Protein 6Y3Y (pdb70)

Radius of gyration: 26.99 Å; Cα contacts (8 Å, |Δi|>4): 1661; chains: 2; bounding box: 90×40×70 Å

InterPro domains:
  IPR003860 Haemagglutinin-esterase glycoprotein, haemagglutinin domain [PF02710] (122-233)
  IPR007142 Haemagglutinin-esterase glycoprotein, core [PF03996] (5-344)
  IPR008980 Viral capsid/haemagglutinin protein [SSF49818] (134-249)
  IPR042545 Hemagglutinin-esterase [MF_04207] (3-383)

Nearest PDB structures (foldseek):
  6y3y-assembly1_B  TM=1.003E+00  e=7.750E-77  Human coronavirus HKU1
  5n11-assembly1_B  TM=9.663E-01  e=2.775E-50  Human coronavirus OC43
  5jif-assembly1_A  TM=9.644E-01  e=1.051E-48  Murine coronavirus strain DVIM
  3cl5-assembly1_A-2  TM=9.510E-01  e=2.125E-48  Bovine coronavirus
  3cl4-assembly1_A-2  TM=9.547E-01  e=2.533E-48  unclassified

Sequence (664 aa):
NEPLNVVSHLNHDWFLFGDSRSDCNHINNLKIKNFDYLDIHPSLCNNGKISSSAGDSIFKSFHFTRFYNYTGEGDQIIFYEGVNFNPYHRFKCFPNGSNDVWLLNKVRFYRALYSNMAFFRYLTFVDIPYNVSLSKFNSCKSDILSLNNPIFINYSKEVYFTLLGCSLYLVPLCLFKSNFSQYYYNIDTGSVYGFSNVVYPDLDCIYISLKPGSYKVSTTAPFLSLPTKALCFDKSKQFVPVQVVDSRWNNERASDISLSVACQLPYCYFRNSSANYVGKYDINHGDSGFISILSGLLYNVSCISYYGVFLYDNFTSIWPYYSFGRCPTSSINEPLNVVSHLNHDWFLFGDSRSDCNHINNLKIKNFDYLDIHPSLCNNGKISSSAGDSIFKSFHFTRFYNYTGEGDQIIFYEGVNFNPYHRFKCFPNGSNDVWLLNKVRFYRALYSNMAFFRYLTFVDIPYNVSLSKFNSCKSDILSLNNPIFINYSKEVYFTLLGCSLYLVPLCLFKSNFSQYYYNIDTGSVYGFSNVVYPDLDCIYISLKPGSYKVSTTAPFLSLPTKALCFDKSKQFVPVQVVDSRWNNERASDISLSVACQLPYCYFRNSSANYVGKYDINHGDSGFISILSGLLYNVSCISYYGVFLYDNFTSIWPYYSFGRCPTSSI

Foldseek 3Di:
DAFALADAAADPFEAEEEELLADPCVLVVDDPNDNQFHLEDPVCHPNVRYHYYHQDAPVQQQWFPPHDKDKHFGQEYEYAGDANDFVLVFFFFDVVAGCVLVLVQLLQVLLVVLVQCQFFGIKTKDWWDFDPDVQADRRGDDPVTDTPFWGKDFPPDKGKTFFDDFFKKKHKAKDAADPKKKWWAFPPPGDIDIDHHHDHHTIHIHIDIDGGGMTIMDIPDRIGTGGTMMMGTHDTDPGHAYEYEQHHFFPVGGGDCSVVSSADPDRYAYRYFPDTADGDVDRGGHGPSSSSHNHNHVDHAAKDANVGTHRDADEYDDARDSMDGRHHYHDD/DAFALADAAADPFEAEEEELLADPCVLVVDDPNDNQFHLEDPVCHPNVRYHYYHQDAPVQQQWFPPHDKDKHFGQEYEYAGDANDFVLVFFFFDVVAGCVLVLVQLLQVLLVVLVQCQFFGIKTKDWWDFDPDVQADRRGDDPVTDTPFWGKDFPPDKGKTFFDDFFKKKHKAKDAADPKKKWWAFPPPGDIDIDHHHDHHTIHIHIDIDGGGMTIMDIPDRIGTGGTMMMGTHDTDPGHAYEYEQHHFFPVGGGDCSVVSSADPDRYAYRYFPDTADGDVDRGGHGPSSSSHNHNHVDHAAKDANVGTHRDADEYDDARDSMDGRHHYHDD

B-factor: mean 80.14, std 19.17, range [45.22, 152.73]

Organism: Human coronavirus HKU1 (isolate N1) (NCBI:txid443239)

Structure (mmCIF, N/CA/C/O backbone):
data_6Y3Y
#
_entry.id   6Y3Y
#
_cell.length_a   1.00
_cell.length_b   1.00
_cell.length_c   1.00
_cell.angle_alpha   90.00
_cell.angle_beta   90.00
_cell.angle_gamma   90.00
#
_symmetry.space_group_name_H-M   'P 1'
#
loop_
_entity.id
_entity.type
_entity.pdbx_description
1 polymer Hemagglutinin-esterase
2 branched alpha-D-mannopyranose-(1-3)-beta-D-mannopyranose-(1-4)-2-acetamido-2-deoxy-beta-D-glucopyranose-(1-4)-2-acetamido-2-deoxy-beta-D-glucopyranose
3 branched alpha-D-mannopyranose-(1-3)-[alpha-D-mannopyranose-(1-6)]beta-D-mannopyranose-(1-4)-2-acetamido-2-deoxy-beta-D-glucopyranose-(1-4)-2-acetamido-2-deoxy-beta-D-glucopyranose
4 branched beta-D-mannopyranose-(1-4)-2-acetamido-2-deoxy-beta-D-glucopyranose-(1-4)-2-acetamido-2-deoxy-beta-D-glucopyranose
5 branched 2-acetamido-2-deoxy-beta-D-glucopyranose-(1-4)-2-acetamido-2-deoxy-beta-D-glucopyranose
6 non-polymer 2-acetamido-2-deoxy-beta-D-glucopyranose
#
loop_
_atom_site.group_PDB
_atom_site.id
_atom_site.type_symbol
_atom_site.label_atom_id
_atom_site.label_alt_id
_atom_site.label_comp_id
_atom_site.label_asym_id
_atom_site.label_entity_id
_atom_site.label_seq_id
_atom_site.pdbx_PDB_ins_code
_atom_site.Cartn_x
_atom_site.Cartn_y
_atom_site.Cartn_z
_atom_site.occupancy
_atom_site.B_iso_or_equiv
_atom_site.auth_seq_id
_atom_site.auth_comp_id
_atom_site.auth_asym_id
_atom_site.auth_atom_id
_atom_site.pdbx_PDB_model_num
ATOM 1 N N . ASN A 1 4 ? 118.18900 134.13700 100.57800 1.000 93.34284 15 ASN A N 1
ATOM 2 C CA . ASN A 1 4 ? 118.00800 133.70300 101.95800 1.000 93.34284 15 ASN A CA 1
ATOM 3 C C . ASN A 1 4 ? 117.99200 134.93200 102.86700 1.000 93.34284 15 ASN A C 1
ATOM 4 O O . ASN A 1 4 ? 118.49100 135.99200 102.49400 1.000 93.34284 15 ASN A O 1
ATOM 9 N N . GLU A 1 5 ? 117.41400 134.78700 104.06300 1.000 92.15959 16 GLU A N 1
ATOM 10 C CA . GLU A 1 5 ? 117.23000 135.91800 104.95900 1.000 92.15959 16 GLU A CA 1
ATOM 11 C C . GLU A 1 5 ? 117.10200 135.38400 106.37300 1.000 92.15959 16 GLU A C 1
ATOM 12 O O . GLU A 1 5 ? 116.45500 134.34500 106.56500 1.000 92.15959 16 GLU A O 1
ATOM 18 N N . PRO A 1 6 ? 117.70700 136.02800 107.37100 1.000 86.82981 17 PRO A N 1
ATOM 19 C CA . PRO A 1 6 ? 117.47800 135.60400 108.75600 1.000 86.82981 17 PRO A CA 1
ATOM 20 C C . PRO A 1 6 ? 116.06100 135.92000 109.20200 1.000 86.82981 17 PRO A C 1
ATOM 21 O O . PRO A 1 6 ? 115.51800 136.98800 108.91200 1.000 86.82981 17 PRO A O 1
ATOM 25 N N . LEU A 1 7 ? 115.46600 134.97300 109.91800 1.000 83.66285 18 LEU A N 1
ATOM 26 C CA . LEU A 1 7 ? 114.06400 135.02900 110.30000 1.000 83.66285 18 LEU A CA 1
ATOM 27 C C . LEU A 1 7 ? 113.93600 135.19600 111.80700 1.000 83.66285 18 LEU A C 1
ATOM 28 O O . LEU A 1 7 ? 114.71400 134.62100 112.57200 1.000 83.66285 18 LEU A O 1
ATOM 33 N N . ASN A 1 8 ? 112.94300 135.97300 112.23100 1.000 80.02437 19 ASN A N 1
ATOM 34 C CA . ASN A 1 8 ? 112.69400 136.19800 113.65400 1.000 80.02437 19 ASN A CA 1
ATOM 35 C C . ASN A 1 8 ? 111.71600 135.14900 114.18500 1.000 80.02437 19 ASN A C 1
ATOM 36 O O . ASN A 1 8 ? 110.59700 135.44300 114.59500 1.000 80.02437 19 ASN A O 1
ATOM 41 N N . VAL A 1 9 ? 112.16000 133.89400 114.16200 1.000 74.85410 20 VAL A N 1
ATOM 42 C CA . VAL A 1 9 ? 111.34500 132.77000 114.59400 1.000 74.85410 20 VAL A CA 1
ATOM 43 C C . VAL A 1 9 ? 112.11400 131.97100 115.63600 1.000 74.85410 20 VAL A C 1
ATOM 44 O O . VAL A 1 9 ? 113.27500 132.24600 115.93700 1.000 74.85410 20 VAL A O 1
ATOM 48 N N . VAL A 1 10 ? 111.43700 130.97400 116.19100 1.000 68.25250 21 VAL A N 1
ATOM 49 C CA . VAL A 1 10 ? 112.06800 129.91200 116.95900 1.000 68.25250 21 VAL A CA 1
ATOM 50 C C . VAL A 1 10 ? 111.78000 128.60000 116.25000 1.000 68.25250 21 VAL A C 1
ATOM 51 O O . VAL A 1 10 ? 110.67700 128.39000 115.73900 1.000 68.25250 21 VAL A O 1
ATOM 55 N N . SER A 1 11 ? 112.78100 127.73500 116.17500 1.000 72.39628 22 SER A N 1
ATOM 56 C CA . SER A 1 11 ? 112.65400 126.55700 115.33300 1.000 72.39628 22 SER A CA 1
ATOM 57 C C . SER A 1 11 ? 113.47000 125.42500 115.93900 1.000 72.39628 22 SER A C 1
ATOM 58 O O . SER A 1 11 ? 113.82400 125.45900 117.12200 1.000 72.39628 22 SER A O 1
ATOM 61 N N . HIS A 1 12 ? 113.75700 124.41600 115.12400 1.000 76.62037 23 HIS A N 1
ATOM 62 C CA . HIS A 1 12 ? 114.48600 123.24100 115.56400 1.000 76.62037 23 HIS A CA 1
ATOM 63 C C . HIS A 1 12 ? 115.19600 122.63000 114.36900 1.000 76.62037 23 HIS A C 1
ATOM 64 O O . HIS A 1 12 ? 114.83200 122.87400 113.21700 1.000 76.62037 23 HIS A O 1
ATOM 71 N N . LEU A 1 13 ? 116.22200 121.83300 114.65500 1.000 76.07963 24 LEU A N 1
ATOM 72 C CA . LEU A 1 13 ? 117.03800 121.25100 113.60100 1.000 76.07963 24 LEU A CA 1
ATOM 73 C C . LEU A 1 13 ? 116.61200 119.84500 113.21100 1.000 76.07963 24 LEU A C 1
ATOM 74 O O . LEU A 1 13 ? 116.97300 119.38900 112.12200 1.000 76.07963 24 LEU A O 1
ATOM 79 N N . ASN A 1 14 ? 115.86700 119.15300 114.06200 1.000 79.40738 25 ASN A N 1
ATOM 80 C CA . ASN A 1 14 ? 115.46200 117.78100 113.79300 1.000 79.40738 25 ASN A CA 1
ATOM 81 C C . ASN A 1 14 ? 114.11400 117.53900 114.46400 1.000 79.40738 25 ASN A C 1
ATOM 82 O O . ASN A 1 14 ? 113.40700 118.48500 114.82400 1.000 79.40738 25 ASN A O 1
ATOM 87 N N . HIS A 1 15 ? 113.75500 116.27100 114.62900 1.000 87.90039 26 HIS A N 1
ATOM 88 C CA . HIS A 1 15 ? 112.48700 115.88000 115.22800 1.000 87.90039 26 HIS A CA 1
ATOM 89 C C . HIS A 1 15 ? 112.51700 115.88000 116.74600 1.000 87.90039 26 HIS A C 1
ATOM 90 O O . HIS A 1 15 ? 111.55700 115.41300 117.36600 1.000 87.90039 26 HIS A O 1
ATOM 97 N N . ASP A 1 16 ? 113.59000 116.36900 117.35900 1.000 75.74160 27 ASP A N 1
ATOM 98 C CA . ASP A 1 16 ? 113.77700 116.30400 118.80200 1.000 75.74160 27 ASP A CA 1
ATOM 99 C C . ASP A 1 16 ? 113.82900 117.73400 119.32200 1.000 75.74160 27 ASP A C 1
ATOM 100 O O . ASP A 1 16 ? 114.89700 118.34300 119.38000 1.000 75.74160 27 ASP A O 1
ATOM 105 N N . TRP A 1 17 ? 112.67300 118.26800 119.69800 1.000 68.89306 28 TRP A N 1
ATOM 106 C CA . TRP A 1 17 ? 112.58800 119.58400 120.30200 1.000 68.89306 28 TRP A CA 1
ATOM 107 C C . TRP A 1 17 ? 111.55700 119.52800 121.41300 1.000 68.89306 28 TRP A C 1
ATOM 108 O O . TRP A 1 17 ? 110.88100 118.51500 121.60300 1.000 68.89306 28 TRP A O 1
ATOM 119 N N . PHE A 1 18 ? 111.44700 120.61800 122.16700 1.000 63.93103 29 PHE A N 1
ATOM 120 C CA . PHE A 1 18 ? 110.42000 120.70000 123.19100 1.000 63.93103 29 PHE A CA 1
ATOM 121 C C . PHE A 1 18 ? 110.11700 122.16500 123.44800 1.000 63.93103 29 PHE A C 1
ATOM 122 O O . PHE A 1 18 ? 110.99300 123.02100 123.32400 1.000 63.93103 29 PHE A O 1
ATOM 130 N N . LEU A 1 19 ? 108.86900 122.44100 123.80700 1.000 60.19580 30 LEU A N 1
ATOM 131 C CA . LEU A 1 19 ? 108.41000 123.78500 124.12200 1.000 60.19580 30 LEU A CA 1
ATOM 132 C C . LEU A 1 19 ? 107.82000 123.80800 125.52100 1.000 60.19580 30 LEU A C 1
ATOM 133 O O . LEU A 1 19 ? 107.01900 122.94000 125.87200 1.000 60.19580 30 LEU A O 1
ATOM 138 N N . PHE A 1 20 ? 108.21000 124.79400 126.31300 1.000 57.95953 31 PHE A N 1
ATOM 139 C CA . PHE A 1 20 ? 107.61100 125.01800 127.62400 1.000 57.95953 31 PHE A CA 1
ATOM 140 C C . PHE A 1 20 ? 106.66800 126.20300 127.49400 1.000 57.95953 31 PHE A C 1
ATOM 141 O O . PHE A 1 20 ? 107.09700 127.35800 127.49900 1.000 57.95953 31 PHE A O 1
ATOM 149 N N . GLY A 1 21 ? 105.37500 125.91200 127.38200 1.000 71.15202 32 GLY A N 1
ATOM 150 C CA . GLY A 1 21 ? 104.38200 126.91600 127.08500 1.000 71.15202 32 GLY A CA 1
ATOM 151 C C . GLY A 1 21 ? 103.62000 127.38000 128.31200 1.000 71.15202 32 GLY A C 1
ATOM 152 O O . GLY A 1 21 ? 103.99900 127.14100 129.45900 1.000 71.15202 32 GLY A O 1
ATOM 153 N N . ASP A 1 22 ? 102.51800 128.06300 128.04100 1.000 79.72636 33 ASP A N 1
ATOM 154 C CA . ASP A 1 22 ? 101.62700 128.61900 129.04500 1.000 79.72636 33 ASP A CA 1
ATOM 155 C C . ASP A 1 22 ? 100.22200 128.61500 128.45100 1.000 79.72636 33 ASP A C 1
ATOM 156 O O . ASP A 1 22 ? 99.94900 127.87900 127.49800 1.000 79.72636 33 ASP A O 1
ATOM 161 N N . SER A 1 23 ? 99.32700 129.43200 129.01800 1.000 85.01958 34 SER A N 1
ATOM 162 C CA . SER A 1 23 ? 97.94400 129.49000 128.54800 1.000 85.01958 34 SER A CA 1
ATOM 163 C C . SER A 1 23 ? 97.82200 130.00900 127.12000 1.000 85.01958 34 SER A C 1
ATOM 164 O O . SER A 1 23 ? 96.82000 129.72600 126.45800 1.000 85.01958 34 SER A O 1
ATOM 167 N N . ARG A 1 24 ? 98.81700 130.74300 126.62500 1.000 80.75847 35 ARG A N 1
ATOM 168 C CA . ARG A 1 24 ? 98.87500 131.13400 125.22400 1.000 80.75847 35 ARG A CA 1
ATOM 169 C C . ARG A 1 24 ? 99.35400 130.01000 124.32000 1.000 80.75847 35 ARG A C 1
ATOM 170 O O . ARG A 1 24 ? 99.43600 130.20800 123.10400 1.000 80.75847 35 ARG A O 1
ATOM 178 N N . SER A 1 25 ? 99.70300 128.85500 124.88200 1.000 82.63911 36 SER A N 1
ATOM 179 C CA . SER A 1 25 ? 100.12400 127.70300 124.10200 1.000 82.63911 36 SER A CA 1
ATOM 180 C C . SER A 1 25 ? 99.53100 126.42400 124.66500 1.000 82.63911 36 SER A C 1
ATOM 181 O O . SER A 1 25 ? 100.11100 125.34400 124.50900 1.000 82.63911 36 SER A O 1
ATOM 184 N N . ASP A 1 26 ? 98.38200 126.52500 125.32500 1.000 89.69495 37 ASP A N 1
ATOM 185 C CA . ASP A 1 26 ? 97.79300 125.40200 126.03900 1.000 89.69495 37 ASP A CA 1
ATOM 186 C C . ASP A 1 26 ? 96.63400 124.83900 125.22900 1.000 89.69495 37 ASP A C 1
ATOM 187 O O . ASP A 1 26 ? 95.62400 125.51800 125.01900 1.000 89.69495 37 ASP A O 1
ATOM 192 N N . CYS A 1 27 ? 96.78000 123.59300 124.78900 1.000 99.48219 38 CYS A N 1
ATOM 193 C CA . CYS A 1 27 ? 95.70600 122.90900 124.08800 1.000 99.48219 38 CYS A CA 1
ATOM 194 C C . CYS A 1 27 ? 94.64500 122.36200 125.03400 1.000 99.48219 38 CYS A C 1
ATOM 195 O O . CYS A 1 27 ? 93.59900 121.90200 124.56600 1.000 99.48219 38 CYS A O 1
ATOM 198 N N . ASN A 1 28 ? 94.88400 122.40300 126.34300 1.000 100.34137 39 ASN A N 1
ATOM 199 C CA . ASN A 1 28 ? 93.90900 122.00900 127.34800 1.000 100.34137 39 ASN A CA 1
ATOM 200 C C . ASN A 1 28 ? 93.18900 123.22000 127.93300 1.000 100.34137 39 ASN A C 1
ATOM 201 O O . ASN A 1 28 ? 92.36600 123.07300 128.84300 1.000 100.34137 39 ASN A O 1
ATOM 206 N N . HIS A 1 29 ? 93.49100 124.41600 127.43200 1.000 95.95403 40 HIS A N 1
ATOM 207 C CA . HIS A 1 29 ? 92.84000 125.62700 127.90800 1.000 95.95403 40 HIS A CA 1
ATOM 208 C C . HIS A 1 29 ? 91.47200 125.82400 127.26900 1.000 95.95403 40 HIS A C 1
ATOM 209 O O . HIS A 1 29 ? 90.66300 126.60000 127.78800 1.000 95.95403 40 HIS A O 1
ATOM 216 N N . ILE A 1 30 ? 91.18700 125.11600 126.17200 1.000 101.67487 41 ILE A N 1
ATOM 217 C CA . ILE A 1 30 ? 89.88700 125.21700 125.51800 1.000 101.67487 41 ILE A CA 1
ATOM 218 C C . ILE A 1 30 ? 88.77800 124.60800 126.37500 1.000 101.67487 41 ILE A C 1
ATOM 219 O O . ILE A 1 30 ? 87.61500 125.01300 126.26300 1.000 101.67487 41 ILE A O 1
ATOM 224 N N . ASN A 1 31 ? 89.11300 123.69200 127.28400 1.000 102.88897 42 ASN A N 1
ATOM 225 C CA . ASN A 1 31 ? 88.12700 123.06200 128.15000 1.000 102.88897 42 ASN A CA 1
ATOM 226 C C . ASN A 1 31 ? 87.71900 123.93800 129.32900 1.000 102.88897 42 ASN A C 1
ATOM 227 O O . ASN A 1 31 ? 86.93300 123.48600 130.16700 1.000 102.88897 42 ASN A O 1
ATOM 232 N N . ASN A 1 32 ? 88.23500 125.16600 129.42300 1.000 104.39960 43 ASN A N 1
ATOM 233 C CA . ASN A 1 32 ? 87.84800 126.09600 130.47500 1.000 104.39960 43 ASN A CA 1
ATOM 234 C C . ASN A 1 32 ? 87.50300 127.47600 129.92800 1.000 104.39960 43 ASN A C 1
ATOM 235 O O . ASN A 1 32 ? 87.41100 128.43100 130.70700 1.000 104.39960 43 ASN A O 1
ATOM 240 N N . LEU A 1 33 ? 87.31800 127.60700 128.62100 1.000 106.06421 44 LEU A N 1
ATOM 241 C CA . LEU A 1 33 ? 86.95100 128.87000 128.00100 1.000 106.06421 44 LEU A CA 1
ATOM 242 C C . LEU A 1 33 ? 85.46500 128.90700 127.66900 1.000 106.06421 44 LEU A C 1
ATOM 243 O O . LEU A 1 33 ? 84.73300 127.92800 127.82500 1.000 106.06421 44 LEU A O 1
ATOM 248 N N . LYS A 1 34 ? 85.03100 130.07000 127.18800 1.000 109.42104 45 LYS A N 1
ATOM 249 C CA . LYS A 1 34 ? 83.67000 130.26400 126.70500 1.000 109.42104 45 LYS A CA 1
ATOM 250 C C . LYS A 1 34 ? 83.59700 130.10800 125.19000 1.000 109.42104 45 LYS A C 1
ATOM 251 O O . LYS A 1 34 ? 82.83400 129.28100 124.68200 1.000 109.42104 45 LYS A O 1
ATOM 257 N N . ILE A 1 35 ? 84.38800 130.88800 124.45700 1.000 108.35314 46 ILE A N 1
ATOM 258 C CA . ILE A 1 35 ? 84.51000 130.73300 123.01000 1.000 108.35314 46 ILE A CA 1
ATOM 259 C C . ILE A 1 35 ? 85.53200 129.62400 122.77800 1.000 108.35314 46 ILE A C 1
ATOM 260 O O . ILE A 1 35 ? 86.73700 129.83600 122.91400 1.000 108.35314 46 ILE A O 1
ATOM 265 N N . LYS A 1 36 ? 85.05400 128.42800 122.44100 1.000 106.26067 47 LYS A N 1
ATOM 266 C CA . LYS A 1 36 ? 85.92100 127.25200 122.37700 1.000 106.26067 47 LYS A CA 1
ATOM 267 C C . LYS A 1 36 ? 86.43500 127.04700 120.95200 1.000 106.26067 47 LYS A C 1
ATOM 268 O O . LYS A 1 36 ? 86.02100 126.15100 120.21400 1.000 106.26067 47 LYS A O 1
ATOM 274 N N . ASN A 1 37 ? 87.38000 127.90000 120.58500 1.000 102.97084 48 ASN A N 1
ATOM 275 C CA . ASN A 1 37 ? 88.08800 127.82400 119.31800 1.000 102.97084 48 ASN A CA 1
ATOM 276 C C . ASN A 1 37 ? 89.59500 127.75800 119.57700 1.000 102.97084 48 ASN A C 1
ATOM 277 O O . ASN A 1 37 ? 90.04800 127.65400 120.71900 1.000 102.97084 48 ASN A O 1
ATOM 282 N N . PHE A 1 38 ? 90.37200 127.82300 118.50000 1.000 96.07315 49 PHE A N 1
ATOM 283 C CA . PHE A 1 38 ? 91.82400 127.81200 118.57300 1.000 96.07315 49 PHE A CA 1
ATOM 284 C C . PHE A 1 38 ? 92.42400 129.19100 118.34700 1.000 96.07315 49 PHE A C 1
ATOM 285 O O . PHE A 1 38 ? 93.60300 129.29900 117.99500 1.000 96.07315 49 PHE A O 1
ATOM 293 N N . ASP A 1 39 ? 91.64100 130.24500 118.54400 1.000 99.52636 50 ASP A N 1
ATOM 294 C CA . ASP A 1 39 ? 92.06800 131.59900 118.22500 1.000 99.52636 50 ASP A CA 1
ATOM 295 C C . ASP A 1 39 ? 92.84900 132.26100 119.34900 1.000 99.52636 50 ASP A C 1
ATOM 296 O O . ASP A 1 39 ? 93.19100 133.44100 119.22900 1.000 99.52636 50 ASP A O 1
ATOM 301 N N . TYR A 1 40 ? 93.13900 131.54000 120.43000 1.000 95.48579 51 TYR A N 1
ATOM 302 C CA . TYR A 1 40 ? 93.93000 132.08300 121.52500 1.000 95.48579 51 TYR A CA 1
ATOM 303 C C . TYR A 1 40 ? 95.37400 131.61100 121.50700 1.000 95.48579 51 TYR A C 1
ATOM 304 O O . TYR A 1 40 ? 96.21000 132.20900 122.19000 1.000 95.48579 51 TYR A O 1
ATOM 313 N N . LEU A 1 41 ? 95.67800 130.56200 120.75000 1.000 89.46221 52 LEU A N 1
ATOM 314 C CA . LEU A 1 41 ? 97.03200 130.03700 120.70000 1.000 89.46221 52 LEU A CA 1
ATOM 315 C C . LEU A 1 41 ? 97.93800 130.96500 119.90600 1.000 89.46221 52 LEU A C 1
ATOM 316 O O . LEU A 1 41 ? 97.56400 131.46600 118.84300 1.000 89.46221 52 LEU A O 1
ATOM 321 N N . ASP A 1 42 ? 99.14000 131.19700 120.43100 1.000 88.20794 53 ASP A N 1
ATOM 322 C CA . ASP A 1 42 ? 100.17700 131.86600 119.66100 1.000 88.20794 53 ASP A CA 1
ATOM 323 C C . ASP A 1 42 ? 100.88900 130.92200 118.70900 1.000 88.20794 53 ASP A C 1
ATOM 324 O O . ASP A 1 42 ? 101.61400 131.38700 117.82400 1.000 88.20794 53 ASP A O 1
ATOM 329 N N . ILE A 1 43 ? 100.69700 129.62000 118.86700 1.000 87.36391 54 ILE A N 1
ATOM 330 C CA . ILE A 1 43 ? 101.31200 128.63700 118.01200 1.000 87.36391 54 ILE A CA 1
ATOM 331 C C . ILE A 1 43 ? 100.31600 128.24100 116.93100 1.000 87.36391 54 ILE A C 1
ATOM 332 O O . ILE A 1 43 ? 99.12900 128.54900 117.00400 1.000 87.36391 54 ILE A O 1
ATOM 337 N N . HIS A 1 44 ? 100.80400 127.56500 115.90500 1.000 91.91013 55 HIS A N 1
ATOM 338 C CA . HIS A 1 44 ? 99.90800 127.01000 114.90400 1.000 91.91013 55 HIS A CA 1
ATOM 339 C C . HIS A 1 44 ? 99.17600 125.81500 115.50700 1.000 91.91013 55 HIS A C 1
ATOM 340 O O . HIS A 1 44 ? 99.81900 124.93300 116.08700 1.000 91.91013 55 HIS A O 1
ATOM 347 N N . PRO A 1 45 ? 97.85000 125.74300 115.39100 1.000 89.97241 56 PRO A N 1
ATOM 348 C CA . PRO A 1 45 ? 97.06800 124.81200 116.21400 1.000 89.97241 56 PRO A CA 1
ATOM 349 C C . PRO A 1 45 ? 97.13300 123.35100 115.79500 1.000 89.97241 56 PRO A C 1
ATOM 350 O O . PRO A 1 45 ? 96.36000 122.55000 116.32500 1.000 89.97241 56 PRO A O 1
ATOM 354 N N . SER A 1 46 ? 98.01500 122.96100 114.87700 1.000 94.03022 57 SER A N 1
ATOM 355 C CA . SER A 1 46 ? 98.19700 121.55700 114.54100 1.000 94.03022 57 SER A CA 1
ATOM 356 C C . SER A 1 46 ? 99.29000 120.89900 115.37400 1.000 94.03022 57 SER A C 1
ATOM 357 O O . SER A 1 46 ? 99.76000 119.81300 115.01900 1.000 94.03022 57 SER A O 1
ATOM 360 N N . LEU A 1 47 ? 99.70400 121.53300 116.46900 1.000 96.31651 58 LEU A N 1
ATOM 361 C CA . LEU A 1 47 ? 100.82200 121.06600 117.27700 1.000 96.31651 58 LEU A CA 1
ATOM 362 C C . LEU A 1 47 ? 100.38500 120.47300 118.61000 1.000 96.31651 58 LEU A C 1
ATOM 363 O O . LEU A 1 47 ? 101.22300 120.28400 119.49600 1.000 96.31651 58 LEU A O 1
ATOM 368 N N . CYS A 1 48 ? 99.09800 120.16300 118.77100 1.000 103.43407 59 CYS A N 1
ATOM 369 C CA . CYS A 1 48 ? 98.59700 119.71800 120.06600 1.000 103.43407 59 CYS A CA 1
ATOM 370 C C . CYS A 1 48 ? 98.86100 118.24100 120.32800 1.000 103.43407 59 CYS A C 1
ATOM 371 O O . CYS A 1 48 ? 98.97300 117.83400 121.48800 1.000 103.43407 59 CYS A O 1
ATOM 374 N N . ASN A 1 49 ? 98.96100 117.43200 119.28000 1.000 103.37895 60 ASN A N 1
ATOM 375 C CA . ASN A 1 49 ? 99.08100 115.98900 119.41400 1.000 103.37895 60 ASN A CA 1
ATOM 376 C C . ASN A 1 49 ? 100.51900 115.51100 119.54800 1.000 103.37895 60 ASN A C 1
ATOM 377 O O . ASN A 1 49 ? 100.76200 114.30100 119.49400 1.000 103.37895 60 ASN A O 1
ATOM 382 N N . ASN A 1 50 ? 101.47700 116.42300 119.71100 1.000 94.29893 61 ASN A N 1
ATOM 383 C CA . ASN A 1 50 ? 102.87500 116.01400 119.72900 1.000 94.29893 61 ASN A CA 1
ATOM 384 C C . ASN A 1 50 ? 103.27000 115.38700 121.05600 1.000 94.29893 61 ASN A C 1
ATOM 385 O O . ASN A 1 50 ? 103.94900 114.35500 121.07900 1.000 94.29893 61 ASN A O 1
ATOM 390 N N . GLY A 1 51 ? 102.86200 115.99400 122.16400 1.000 86.21265 62 GLY A N 1
ATOM 391 C CA . GLY A 1 51 ? 103.50400 115.72600 123.42800 1.000 86.21265 62 GLY A CA 1
ATOM 392 C C . GLY A 1 51 ? 104.79900 116.47700 123.61700 1.000 86.21265 62 GLY A C 1
ATOM 393 O O . GLY A 1 51 ? 105.45600 116.30300 124.65100 1.000 86.21265 62 GLY A O 1
ATOM 394 N N . LYS A 1 52 ? 105.18700 117.30200 122.64800 1.000 73.42158 63 LYS A N 1
ATOM 395 C CA . LYS A 1 52 ? 106.38300 118.12000 122.71200 1.000 73.42158 63 LYS A CA 1
ATOM 396 C C . LYS A 1 52 ? 106.10700 119.50300 123.27200 1.000 73.42158 63 LYS A C 1
ATOM 397 O O . LYS A 1 52 ? 106.95800 120.38700 123.15500 1.000 73.42158 63 LYS A O 1
ATOM 403 N N . ILE A 1 53 ? 104.93600 119.71300 123.86600 1.000 69.10718 64 ILE A N 1
ATOM 404 C CA . ILE A 1 53 ? 104.55100 120.99500 124.44200 1.000 69.10718 64 ILE A CA 1
ATOM 405 C C . ILE A 1 53 ? 104.01800 120.73800 125.84100 1.000 69.10718 64 ILE A C 1
ATOM 406 O O . ILE A 1 53 ? 103.05500 119.98400 126.01100 1.000 69.10718 64 ILE A O 1
ATOM 411 N N . SER A 1 54 ? 104.64000 121.35400 126.83900 1.000 66.94053 65 SER A N 1
ATOM 412 C CA . SER A 1 54 ? 104.09900 121.39500 128.18900 1.000 66.94053 65 SER A CA 1
ATOM 413 C C . SER A 1 54 ? 103.63100 122.81200 128.47000 1.000 66.94053 65 SER A C 1
ATOM 414 O O . SER A 1 54 ? 104.39700 123.76600 128.30400 1.000 66.94053 65 SER A O 1
ATOM 417 N N . SER A 1 55 ? 102.38100 122.94700 128.89600 1.000 77.10968 66 SER A N 1
ATOM 418 C CA . SER A 1 55 ? 101.76000 124.25700 129.00300 1.000 77.10968 66 SER A CA 1
ATOM 419 C C . SER A 1 55 ? 100.55900 124.17000 129.93000 1.000 77.10968 66 SER A C 1
ATOM 420 O O . SER A 1 55 ? 99.84400 123.16600 129.93300 1.000 77.10968 66 SER A O 1
ATOM 423 N N . SER A 1 56 ? 100.34200 125.22700 130.70500 1.000 78.68447 67 SER A N 1
ATOM 424 C CA . SER A 1 56 ? 99.28600 125.25100 131.70200 1.000 78.68447 67 SER A CA 1
ATOM 425 C C . SER A 1 56 ? 98.52000 126.56100 131.61600 1.000 78.68447 67 SER A C 1
ATOM 426 O O . SER A 1 56 ? 99.01800 127.56500 131.10700 1.000 78.68447 67 SER A O 1
ATOM 429 N N . ALA A 1 57 ? 97.29900 126.54400 132.14500 1.000 80.84025 68 ALA A N 1
ATOM 430 C CA . ALA A 1 57 ? 96.40100 127.69500 132.07300 1.000 80.84025 68 ALA A CA 1
ATOM 431 C C . ALA A 1 57 ? 96.85200 128.74500 133.08300 1.000 80.84025 68 ALA A C 1
ATOM 432 O O . ALA A 1 57 ? 96.32300 128.86600 134.19100 1.000 80.84025 68 ALA A O 1
ATOM 434 N N . GLY A 1 58 ? 97.85400 129.52200 132.68600 1.000 78.02774 69 GLY A N 1
ATOM 435 C CA . GLY A 1 58 ? 98.32200 130.61900 133.50900 1.000 78.02774 69 GLY A CA 1
ATOM 436 C C . GLY A 1 58 ? 99.37100 130.23600 134.53100 1.000 78.02774 69 GLY A C 1
ATOM 437 O O . GLY A 1 58 ? 99.27900 130.63300 135.69600 1.000 78.02774 69 GLY A O 1
ATOM 438 N N . ASP A 1 59 ? 100.38300 129.48500 134.10200 1.000 73.03159 70 ASP A N 1
ATOM 439 C CA . ASP A 1 59 ? 101.50600 129.10200 134.94700 1.000 73.03159 70 ASP A CA 1
ATOM 440 C C . ASP A 1 59 ? 102.81500 129.35600 134.21300 1.000 73.03159 70 ASP A C 1
ATOM 441 O O . ASP A 1 59 ? 102.97900 128.92500 133.06800 1.000 73.03159 70 ASP A O 1
ATOM 446 N N . SER A 1 60 ? 103.74200 130.04800 134.86600 1.000 65.21625 71 SER A N 1
ATOM 447 C CA . SER A 1 60 ? 105.12200 130.09000 134.42000 1.000 65.21625 71 SER A CA 1
ATOM 448 C C . SER A 1 60 ? 105.90700 129.02500 135.17500 1.000 65.21625 71 SER A C 1
ATOM 449 O O . SER A 1 60 ? 105.35500 128.25900 135.96600 1.000 65.21625 71 SER A O 1
ATOM 452 N N . ILE A 1 61 ? 107.21400 128.97200 134.93000 1.000 59.79924 72 ILE A N 1
ATOM 453 C CA . ILE A 1 61 ? 108.04300 128.01500 135.65200 1.000 59.79924 72 ILE A CA 1
ATOM 454 C C . ILE A 1 61 ? 108.43500 128.57700 137.01600 1.000 59.79924 72 ILE A C 1
ATOM 455 O O . ILE A 1 61 ? 108.54100 127.83000 137.99400 1.000 59.79924 72 ILE A O 1
ATOM 460 N N . PHE A 1 62 ? 108.58300 129.89700 137.11900 1.000 61.22209 73 PHE A N 1
ATOM 461 C CA . PHE A 1 62 ? 108.87700 130.53400 138.39900 1.000 61.22209 73 PHE A CA 1
ATOM 462 C C . PHE A 1 62 ? 107.68700 130.43200 139.34700 1.000 61.22209 73 PHE A C 1
ATOM 463 O O . PHE A 1 62 ? 107.84100 130.09500 140.53000 1.000 61.22209 73 PHE A O 1
ATOM 471 N N . LYS A 1 63 ? 106.48900 130.71000 138.82600 1.000 66.01710 74 LYS A N 1
ATOM 472 C CA . LYS A 1 63 ? 105.26900 130.66900 139.62400 1.000 66.01710 74 LYS A CA 1
ATOM 473 C C . LYS A 1 63 ? 104.94800 129.25300 140.07600 1.000 66.01710 74 LYS A C 1
ATOM 474 O O . LYS A 1 63 ? 104.55300 129.03800 141.22500 1.000 66.01710 74 LYS A O 1
ATOM 480 N N . SER A 1 64 ? 105.12500 128.27400 139.19100 1.000 63.28385 75 SER A N 1
ATOM 481 C CA . SER A 1 64 ? 104.96400 126.88600 139.59100 1.000 63.28385 75 SER A CA 1
ATOM 482 C C . SER A 1 64 ? 106.07100 126.43000 140.52200 1.000 63.28385 75 SER A C 1
ATOM 483 O O . SER A 1 64 ? 105.85900 125.50400 141.30900 1.000 63.28385 75 SER A O 1
ATOM 486 N N . PHE A 1 65 ? 107.23600 127.06900 140.46600 1.000 58.90053 76 PHE A N 1
ATOM 487 C CA . PHE A 1 65 ? 108.35200 126.64800 141.29800 1.000 58.90053 76 PHE A CA 1
ATOM 488 C C . PHE A 1 65 ? 108.20900 127.13500 142.73000 1.000 58.90053 76 PHE A C 1
ATOM 489 O O . PHE A 1 65 ? 108.59100 126.42600 143.66500 1.000 58.90053 76 PHE A O 1
ATOM 497 N N . HIS A 1 66 ? 107.66700 128.33100 142.93400 1.000 63.53715 77 HIS A N 1
ATOM 498 C CA . HIS A 1 66 ? 107.55700 128.83400 144.29800 1.000 63.53715 77 HIS A CA 1
ATOM 499 C C . HIS A 1 66 ? 106.19300 128.63300 144.93800 1.000 63.53715 77 HIS A C 1
ATOM 500 O O . HIS A 1 66 ? 106.12400 128.44500 146.15700 1.000 63.53715 77 HIS A O 1
ATOM 507 N N . PHE A 1 67 ? 105.11400 128.65000 144.17300 1.000 67.84156 78 PHE A N 1
ATOM 508 C CA . PHE A 1 67 ? 103.79800 128.88500 144.74000 1.000 67.84156 78 PHE A CA 1
ATOM 509 C C . PHE A 1 67 ? 102.93400 127.63200 144.69700 1.000 67.84156 78 PHE A C 1
ATOM 510 O O . PHE A 1 67 ? 103.27300 126.62700 144.06800 1.000 67.84156 78 PHE A O 1
ATOM 518 N N . THR A 1 68 ? 101.79900 127.70800 145.39900 1.000 73.85180 79 THR A N 1
ATOM 519 C CA . THR A 1 68 ? 100.82800 126.62100 145.40200 1.000 73.85180 79 THR A CA 1
ATOM 520 C C . THR A 1 68 ? 100.10500 126.48600 144.07100 1.000 73.85180 79 THR A C 1
ATOM 521 O O . THR A 1 68 ? 99.59800 125.40200 143.76400 1.000 73.85180 79 THR A O 1
ATOM 525 N N . ARG A 1 69 ? 100.04100 127.55800 143.28300 1.000 72.64297 80 ARG A N 1
ATOM 526 C CA . ARG A 1 69 ? 99.49600 127.47900 141.93600 1.000 72.64297 80 ARG A CA 1
ATOM 527 C C . ARG A 1 69 ? 100.50000 126.71700 141.08500 1.000 72.64297 80 ARG A C 1
ATOM 528 O O . ARG A 1 69 ? 101.43400 127.30200 140.53300 1.000 72.64297 80 ARG A O 1
ATOM 536 N N . PHE A 1 70 ? 100.31900 125.40500 140.99100 1.000 67.98001 81 PHE A N 1
ATOM 537 C CA . PHE A 1 70 ? 101.36900 124.49300 140.57000 1.000 67.98001 81 PHE A CA 1
ATOM 538 C C . PHE A 1 70 ? 100.99500 123.77900 139.28200 1.000 67.98001 81 PHE A C 1
ATOM 539 O O . PHE A 1 70 ? 99.83000 123.43400 139.06400 1.000 67.98001 81 PHE A O 1
ATOM 547 N N . TYR A 1 71 ? 101.99600 123.56000 138.43300 1.000 63.34089 82 TYR A N 1
ATOM 548 C CA . TYR A 1 71 ? 101.88500 122.63800 137.31200 1.000 63.34089 82 TYR A CA 1
ATOM 549 C C . TYR A 1 71 ? 103.21800 121.92800 137.15700 1.000 63.34089 82 TYR A C 1
ATOM 550 O O . TYR A 1 71 ? 104.24900 122.57900 136.97500 1.000 63.34089 82 TYR A O 1
ATOM 559 N N . ASN A 1 72 ? 103.19700 120.60100 137.23700 1.000 61.51350 83 ASN A N 1
ATOM 560 C CA . ASN A 1 72 ? 104.40800 119.80900 137.08700 1.000 61.51350 83 ASN A CA 1
ATOM 561 C C . ASN A 1 72 ? 104.84500 119.80700 135.63000 1.000 61.51350 83 ASN A C 1
ATOM 562 O O . ASN A 1 72 ? 104.37800 118.98200 134.84000 1.000 61.51350 83 ASN A O 1
ATOM 567 N N . TYR A 1 73 ? 105.72900 120.73400 135.27100 1.000 57.59001 84 TYR A N 1
ATOM 568 C CA . TYR A 1 73 ? 106.32800 120.73400 133.94600 1.000 57.59001 84 TYR A CA 1
ATOM 569 C C . TYR A 1 73 ? 107.22800 119.52200 133.78000 1.000 57.59001 84 TYR A C 1
ATOM 570 O O . TYR A 1 73 ? 107.97700 119.16100 134.68700 1.000 57.59001 84 TYR A O 1
ATOM 579 N N . THR A 1 74 ? 107.14100 118.88000 132.62200 1.000 59.74151 85 THR A N 1
ATOM 580 C CA . THR A 1 74 ? 107.97300 117.72100 132.34000 1.000 59.74151 85 THR A CA 1
ATOM 581 C C . THR A 1 74 ? 108.29600 117.72300 130.85700 1.000 59.74151 85 THR A C 1
ATOM 582 O O . THR A 1 74 ? 107.38700 117.80400 130.02900 1.000 59.74151 85 THR A O 1
ATOM 586 N N . GLY A 1 75 ? 109.58000 117.64900 130.52400 1.000 58.41495 86 GLY A N 1
ATOM 587 C CA . GLY A 1 75 ? 109.96700 117.72600 129.13000 1.000 58.41495 86 GLY A CA 1
ATOM 588 C C . GLY A 1 75 ? 111.31000 117.09800 128.86100 1.000 58.41495 86 GLY A C 1
ATOM 589 O O . GLY A 1 75 ? 112.12900 116.91400 129.76400 1.000 58.41495 86 GLY A O 1
ATOM 590 N N . GLU A 1 76 ? 111.52800 116.77600 127.59000 1.000 65.03712 87 GLU A N 1
ATOM 591 C CA . GLU A 1 76 ? 112.78800 116.21100 127.13500 1.000 65.03712 87 GLU A CA 1
ATOM 592 C C . GLU A 1 76 ? 112.97900 116.56500 125.67100 1.000 65.03712 87 GLU A C 1
ATOM 593 O O . GLU A 1 76 ? 112.06100 116.38800 124.86600 1.000 65.03712 87 GLU A O 1
ATOM 599 N N . GLY A 1 77 ? 114.15600 117.06900 125.33100 1.000 62.46138 88 GLY A N 1
ATOM 600 C CA . GLY A 1 77 ? 114.44200 117.40100 123.95100 1.000 62.46138 88 GLY A CA 1
ATOM 601 C C . GLY A 1 77 ? 115.82700 117.99100 123.81800 1.000 62.46138 88 GLY A C 1
ATOM 602 O O . GLY A 1 77 ? 116.43000 118.44700 124.79300 1.000 62.46138 88 GLY A O 1
ATOM 603 N N . ASP A 1 78 ? 116.31900 117.97900 122.58100 1.000 65.27968 89 ASP A N 1
ATOM 604 C CA . ASP A 1 78 ? 117.63600 118.54000 122.30400 1.000 65.27968 89 ASP A CA 1
ATOM 605 C C . ASP A 1 78 ? 117.57000 120.06100 122.21900 1.000 65.27968 89 ASP A C 1
ATOM 606 O O . ASP A 1 78 ? 118.16700 120.76400 123.04000 1.000 65.27968 89 ASP A O 1
ATOM 611 N N . GLN A 1 79 ? 116.83200 120.58900 121.24700 1.000 66.12728 90 GLN A N 1
ATOM 612 C CA . GLN A 1 79 ? 116.56300 122.01900 121.20900 1.000 66.12728 90 GLN A CA 1
ATOM 613 C C . GLN A 1 79 ? 115.40500 122.33500 122.14200 1.000 66.12728 90 GLN A C 1
ATOM 614 O O . GLN A 1 79 ? 114.36300 121.68000 122.08900 1.000 66.12728 90 GLN A O 1
ATOM 620 N N . ILE A 1 80 ? 115.57900 123.33300 123.00000 1.000 58.83742 91 ILE A N 1
ATOM 621 C CA . ILE A 1 80 ? 114.56800 123.69100 123.98500 1.000 58.83742 91 ILE A CA 1
ATOM 622 C C . ILE A 1 80 ? 114.12900 125.12400 123.72700 1.000 58.83742 91 ILE A C 1
ATOM 623 O O . ILE A 1 80 ? 114.96900 126.01800 123.57500 1.000 58.83742 91 ILE A O 1
ATOM 628 N N . ILE A 1 81 ? 112.81800 125.33800 123.66500 1.000 55.20151 92 ILE A N 1
ATOM 629 C CA . ILE A 1 81 ? 112.22600 126.64700 123.43700 1.000 55.20151 92 ILE A CA 1
ATOM 630 C C . ILE A 1 81 ? 111.33800 126.95700 124.63100 1.000 55.20151 92 ILE A C 1
ATOM 631 O O . ILE A 1 81 ? 110.58100 126.09100 125.07700 1.000 55.20151 92 ILE A O 1
ATOM 636 N N . PHE A 1 82 ? 111.43300 128.17000 125.16800 1.000 55.40313 93 PHE A N 1
ATOM 637 C CA . PHE A 1 82 ? 110.52800 128.58800 126.23000 1.000 55.40313 93 PHE A CA 1
ATOM 638 C C . PHE A 1 82 ? 109.52700 129.59200 125.68500 1.000 55.40313 93 PHE A C 1
ATOM 639 O O . PHE A 1 82 ? 109.87800 130.45300 124.87500 1.000 55.40313 93 PHE A O 1
ATOM 647 N N . TYR A 1 83 ? 108.28100 129.48200 126.13600 1.000 70.89130 94 TYR A N 1
ATOM 648 C CA . TYR A 1 83 ? 107.30100 130.55200 125.96700 1.000 70.89130 94 TYR A CA 1
ATOM 649 C C . TYR A 1 83 ? 106.49100 130.60600 127.25800 1.000 70.89130 94 TYR A C 1
ATOM 650 O O . TYR A 1 83 ? 105.41500 130.01200 127.34600 1.000 70.89130 94 TYR A O 1
ATOM 659 N N . GLU A 1 84 ? 107.00000 131.35700 128.22900 1.000 71.03993 95 GLU A N 1
ATOM 660 C CA . GLU A 1 84 ? 106.40200 131.50700 129.54900 1.000 71.03993 95 GLU A CA 1
ATOM 661 C C . GLU A 1 84 ? 107.11600 132.65100 130.25100 1.000 71.03993 95 GLU A C 1
ATOM 662 O O . GLU A 1 84 ? 108.16900 133.11300 129.80900 1.000 71.03993 95 GLU A O 1
ATOM 668 N N . GLY A 1 85 ? 106.53600 133.09100 131.36000 1.000 78.80285 96 GLY A N 1
ATOM 669 C CA . GLY A 1 85 ? 106.99900 134.27600 132.05900 1.000 78.80285 96 GLY A CA 1
ATOM 670 C C . GLY A 1 85 ? 105.98400 135.39500 132.09900 1.000 78.80285 96 GLY A C 1
ATOM 671 O O . GLY A 1 85 ? 106.25300 136.43200 132.71900 1.000 78.80285 96 GLY A O 1
ATOM 672 N N . VAL A 1 86 ? 104.82300 135.22800 131.45900 1.000 82.67588 97 VAL A N 1
ATOM 673 C CA . VAL A 1 86 ? 103.74300 136.20800 131.53300 1.000 82.67588 97 VAL A CA 1
ATOM 674 C C . VAL A 1 86 ? 102.95000 136.07100 132.82200 1.000 82.67588 97 VAL A C 1
ATOM 675 O O . VAL A 1 86 ? 102.08200 136.89900 133.10700 1.000 82.67588 97 VAL A O 1
ATOM 679 N N . ASN A 1 87 ? 103.23200 135.06400 133.63400 1.000 78.80790 98 ASN A N 1
ATOM 680 C CA . ASN A 1 87 ? 102.41600 134.79400 134.80500 1.000 78.80790 98 ASN A CA 1
ATOM 681 C C . ASN A 1 87 ? 103.07600 135.24000 136.10000 1.000 78.80790 98 ASN A C 1
ATOM 682 O O . ASN A 1 87 ? 102.60400 134.87800 137.18000 1.000 78.80790 98 ASN A O 1
ATOM 687 N N . PHE A 1 88 ? 104.14300 136.03200 136.01400 1.000 76.64448 99 PHE A N 1
ATOM 688 C CA . PHE A 1 88 ? 104.73600 136.66300 137.19000 1.000 76.64448 99 PHE A CA 1
ATOM 689 C C . PHE A 1 88 ? 105.41900 137.93100 136.68700 1.000 76.64448 99 PHE A C 1
ATOM 690 O O . PHE A 1 88 ? 106.50500 137.86500 136.10600 1.000 76.64448 99 PHE A O 1
ATOM 698 N N . ASN A 1 89 ? 104.77500 139.06400 136.90000 1.000 83.82920 100 ASN A N 1
ATOM 699 C CA . ASN A 1 89 ? 105.20000 140.33800 136.34100 1.000 83.82920 100 ASN A CA 1
ATOM 700 C C . ASN A 1 89 ? 105.08500 141.42100 137.40600 1.000 83.82920 100 ASN A C 1
ATOM 701 O O . ASN A 1 89 ? 104.64100 141.13100 138.52300 1.000 83.82920 100 ASN A O 1
ATOM 706 N N . PRO A 1 90 ? 105.47400 142.67100 137.12600 1.000 88.81420 101 PRO A N 1
ATOM 707 C CA . PRO A 1 90 ? 105.01100 143.77800 137.97900 1.000 88.81420 101 PRO A CA 1
ATOM 708 C C . PRO A 1 90 ? 103.50600 144.02200 137.93500 1.000 88.81420 101 PRO A C 1
ATOM 709 O O . PRO A 1 90 ? 103.01900 144.82900 138.73300 1.000 88.81420 101 PRO A O 1
ATOM 713 N N . TYR A 1 91 ? 102.76400 143.37900 137.02900 1.000 93.24752 102 TYR A N 1
ATOM 714 C CA . TYR A 1 91 ? 101.30800 143.44300 137.03400 1.000 93.24752 102 TYR A CA 1
ATOM 715 C C . TYR A 1 91 ? 100.69200 142.71000 138.22000 1.000 93.24752 102 TYR A C 1
ATOM 716 O O . TYR A 1 91 ? 99.57000 143.03600 138.62200 1.000 93.24752 102 TYR A O 1
ATOM 725 N N . HIS A 1 92 ? 101.39300 141.73700 138.79700 1.000 88.65106 103 HIS A N 1
ATOM 726 C CA . HIS A 1 92 ? 100.83200 140.95000 139.88600 1.000 88.65106 103 HIS A CA 1
ATOM 727 C C . HIS A 1 92 ? 101.05300 141.56800 141.25900 1.000 88.65106 103 HIS A C 1
ATOM 728 O O . HIS A 1 92 ? 100.32100 141.21600 142.19300 1.000 88.65106 103 HIS A O 1
ATOM 735 N N . ARG A 1 93 ? 102.04400 142.46200 141.39100 1.000 94.09283 104 ARG A N 1
ATOM 736 C CA . ARG A 1 93 ? 102.30400 143.25900 142.60200 1.000 94.09283 104 ARG A CA 1
ATOM 737 C C . ARG A 1 93 ? 102.57900 142.38600 143.82600 1.000 94.09283 104 ARG A C 1
ATOM 738 O O . ARG A 1 93 ? 102.12700 142.68800 144.93100 1.000 94.09283 104 ARG A O 1
ATOM 746 N N . PHE A 1 94 ? 103.31800 141.29400 143.63900 1.000 84.66048 105 PHE A N 1
ATOM 747 C CA . PHE A 1 94 ? 103.51600 140.34500 144.72600 1.000 84.66048 105 PHE A CA 1
ATOM 748 C C . PHE A 1 94 ? 104.53300 140.87100 145.72900 1.000 84.66048 105 PHE A C 1
ATOM 749 O O . PHE A 1 94 ? 105.63200 141.28600 145.35500 1.000 84.66048 105 PHE A O 1
ATOM 757 N N . LYS A 1 95 ? 104.16300 140.84000 147.00500 1.000 91.00895 106 LYS A N 1
ATOM 758 C CA . LYS A 1 95 ? 105.05300 141.18200 148.10500 1.000 91.00895 106 LYS A CA 1
ATOM 759 C C . LYS A 1 95 ? 104.86100 140.13600 149.19600 1.000 91.00895 106 LYS A C 1
ATOM 760 O O . LYS A 1 95 ? 104.25400 139.08500 148.97500 1.000 91.00895 106 LYS A O 1
ATOM 766 N N . CYS A 1 96 ? 105.39400 140.41900 150.38100 1.000 94.83962 107 CYS A N 1
ATOM 767 C CA . CYS A 1 96 ? 105.11800 139.62000 151.56600 1.000 94.83962 107 CYS A CA 1
ATOM 768 C C . CYS A 1 96 ? 104.64600 140.44100 152.74900 1.000 94.83962 107 CYS A C 1
ATOM 769 O O . CYS A 1 96 ? 104.09300 139.86700 153.69400 1.000 94.83962 107 CYS A O 1
ATOM 772 N N . PHE A 1 97 ? 105.01000 141.70900 152.87900 1.000 98.23298 108 PHE A N 1
ATOM 773 C CA . PHE A 1 97 ? 104.55300 142.51400 154.05200 1.000 98.23298 108 PHE A CA 1
ATOM 774 C C . PHE A 1 97 ? 104.61200 143.92200 153.49700 1.000 98.23298 108 PHE A C 1
ATOM 775 O O . PHE A 1 97 ? 105.71200 144.24700 153.00600 1.000 98.23298 108 PHE A O 1
ATOM 783 N N . PRO A 1 98 ? 103.48700 144.91800 153.50700 1.000 107.37373 109 PRO A N 1
ATOM 784 C CA . PRO A 1 98 ? 103.26100 146.15700 152.73700 1.000 107.37373 109 PRO A CA 1
ATOM 785 C C . PRO A 1 98 ? 104.41500 147.14700 152.74700 1.000 107.37373 109 PRO A C 1
ATOM 786 O O . PRO A 1 98 ? 104.40300 148.09900 151.95600 1.000 107.37373 109 PRO A O 1
ATOM 790 N N . ASN A 1 99 ? 105.40700 146.96400 153.61300 1.000 118.64294 110 ASN A N 1
ATOM 791 C CA . ASN A 1 99 ? 106.61600 147.77100 153.54500 1.000 118.64294 110 ASN A CA 1
ATOM 792 C C . ASN A 1 99 ? 107.64600 147.20200 152.58000 1.000 118.64294 110 ASN A C 1
ATOM 793 O O . ASN A 1 99 ? 108.69100 147.82800 152.37500 1.000 118.64294 110 ASN A O 1
ATOM 798 N N . GLY A 1 100 ? 107.37500 146.04400 151.98100 1.000 104.98635 111 GLY A N 1
ATOM 799 C CA . GLY A 1 100 ? 108.30500 145.40300 151.07200 1.000 104.98635 111 GLY A CA 1
ATOM 800 C C . GLY A 1 100 ? 108.18300 145.93200 149.66200 1.000 104.98635 111 GLY A C 1
ATOM 801 O O . GLY A 1 100 ? 107.73500 147.06200 149.43200 1.000 104.98635 111 GLY A O 1
ATOM 802 N N . SER A 1 101 ? 108.56900 145.09900 148.69800 1.000 91.12550 112 SER A N 1
ATOM 803 C CA . SER A 1 101 ? 108.58200 145.50500 147.30000 1.000 91.12550 112 SER A CA 1
ATOM 804 C C . SER A 1 101 ? 108.59700 144.26600 146.41700 1.000 91.12550 112 SER A C 1
ATOM 805 O O . SER A 1 101 ? 108.81900 143.14800 146.88500 1.000 91.12550 112 SER A O 1
ATOM 808 N N . ASN A 1 102 ? 108.35400 144.48500 145.12400 1.000 89.22204 113 ASN A N 1
ATOM 809 C CA . ASN A 1 102 ? 108.39800 143.42100 144.13300 1.000 89.22204 113 ASN A CA 1
ATOM 810 C C . ASN A 1 102 ? 109.58600 143.51000 143.18900 1.000 89.22204 113 ASN A C 1
ATOM 811 O O . ASN A 1 102 ? 109.75300 142.61700 142.35700 1.000 89.22204 113 ASN A O 1
ATOM 816 N N . ASP A 1 103 ? 110.40100 144.56300 143.27700 1.000 86.48617 114 ASP A N 1
ATOM 817 C CA . ASP A 1 103 ? 111.59300 144.63000 142.43900 1.000 86.48617 114 ASP A CA 1
ATOM 818 C C . ASP A 1 103 ? 112.61300 143.56500 142.82400 1.000 86.48617 114 ASP A C 1
ATOM 819 O O . ASP A 1 103 ? 113.31300 143.03100 141.95800 1.000 86.48617 114 ASP A O 1
ATOM 824 N N . VAL A 1 104 ? 112.69400 143.22300 144.11100 1.000 76.95129 115 VAL A N 1
ATOM 825 C CA . VAL A 1 104 ? 113.53000 142.09900 144.50400 1.000 76.95129 115 VAL A CA 1
ATOM 826 C C . VAL A 1 104 ? 112.90200 140.78300 144.05500 1.000 76.95129 115 VAL A C 1
ATOM 827 O O . VAL A 1 104 ? 113.62100 139.81000 143.81100 1.000 76.95129 115 VAL A O 1
ATOM 831 N N . TRP A 1 105 ? 111.58400 140.74000 143.84900 1.000 76.35632 116 TRP A N 1
ATOM 832 C CA . TRP A 1 105 ? 111.00100 139.55900 143.22700 1.000 76.35632 116 TRP A CA 1
ATOM 833 C C . TRP A 1 105 ? 111.32500 139.49500 141.74200 1.000 76.35632 116 TRP A C 1
ATOM 834 O O . TRP A 1 105 ? 111.48000 138.40200 141.18900 1.000 76.35632 116 TRP A O 1
ATOM 845 N N . LEU A 1 106 ? 111.47900 140.64400 141.08800 1.000 75.56064 117 LEU A N 1
ATOM 846 C CA . LEU A 1 106 ? 111.93400 140.61900 139.70300 1.000 75.56064 117 LEU A CA 1
ATOM 847 C C . LEU A 1 106 ? 113.40400 140.23100 139.60900 1.000 75.56064 117 LEU A C 1
ATOM 848 O O . LEU A 1 106 ? 113.80500 139.56100 138.65300 1.000 75.56064 117 LEU A O 1
ATOM 853 N N . LEU A 1 107 ? 114.21000 140.60900 140.59900 1.000 67.92767 118 LEU A N 1
ATOM 854 C CA . LEU A 1 107 ? 115.58500 140.11400 140.65900 1.000 67.92767 118 LEU A CA 1
ATOM 855 C C . LEU A 1 107 ? 115.62800 138.61200 140.92900 1.000 67.92767 118 LEU A C 1
ATOM 856 O O . LEU A 1 107 ? 116.49300 137.90500 140.39200 1.000 67.92767 118 LEU A O 1
ATOM 861 N N . ASN A 1 108 ? 114.70200 138.11000 141.75300 1.000 64.78177 119 ASN A N 1
ATOM 862 C CA . ASN A 1 108 ? 114.58100 136.66900 141.95900 1.000 64.78177 119 ASN A CA 1
ATOM 863 C C . ASN A 1 108 ? 114.19200 135.95600 140.67400 1.000 64.78177 119 ASN A C 1
ATOM 864 O O . ASN A 1 108 ? 114.68900 134.86100 140.39100 1.000 64.78177 119 ASN A O 1
ATOM 869 N N . LYS A 1 109 ? 113.31800 136.57200 139.87700 1.000 64.64193 120 LYS A N 1
ATOM 870 C CA . LYS A 1 109 ? 112.94000 136.00600 138.58600 1.000 64.64193 120 LYS A CA 1
ATOM 871 C C . LYS A 1 109 ? 114.11600 135.98700 137.61400 1.000 64.64193 120 LYS A C 1
ATOM 872 O O . LYS A 1 109 ? 114.30100 135.00800 136.87800 1.000 64.64193 120 LYS A O 1
ATOM 878 N N . VAL A 1 110 ? 114.91700 137.06000 137.60400 1.000 60.91850 121 VAL A N 1
ATOM 879 C CA . VAL A 1 110 ? 116.11500 137.11600 136.76300 1.000 60.91850 121 VAL A CA 1
ATOM 880 C C . VAL A 1 110 ? 117.09700 136.01900 137.14900 1.000 60.91850 121 VAL A C 1
ATOM 881 O O . VAL A 1 110 ? 117.60900 135.29900 136.28500 1.000 60.91850 121 VAL A O 1
ATOM 885 N N . ARG A 1 111 ? 117.33700 135.84300 138.45300 1.000 58.79103 122 ARG A N 1
ATOM 886 C CA . ARG A 1 111 ? 118.29400 134.82900 138.89300 1.000 58.79103 122 ARG A CA 1
ATOM 887 C C . ARG A 1 111 ? 117.78600 133.41500 138.63400 1.000 58.79103 122 ARG A C 1
ATOM 888 O O . ARG A 1 111 ? 118.56600 132.53600 138.23300 1.000 58.79103 122 ARG A O 1
ATOM 896 N N . PHE A 1 112 ? 116.47900 133.18900 138.80900 1.000 53.23081 123 PHE A N 1
ATOM 897 C CA . PHE A 1 112 ? 115.90900 131.87200 138.54500 1.000 53.23081 123 PHE A CA 1
ATOM 898 C C . PHE A 1 112 ? 115.98800 131.51600 137.07400 1.000 53.23081 123 PHE A C 1
ATOM 899 O O . PHE A 1 112 ? 116.39500 130.40200 136.72400 1.000 53.23081 123 PHE A O 1
ATOM 907 N N . TYR A 1 113 ? 115.60400 132.44000 136.19400 1.000 53.11655 124 TYR A N 1
ATOM 908 C CA . TYR A 1 113 ? 115.67300 132.09400 134.78500 1.000 53.11655 124 TYR A CA 1
ATOM 909 C C . TYR A 1 113 ? 117.10600 132.04000 134.28300 1.000 53.11655 124 TYR A C 1
ATOM 910 O O . TYR A 1 113 ? 117.39000 131.24400 133.39300 1.000 53.11655 124 TYR A O 1
ATOM 919 N N . ARG A 1 114 ? 118.03400 132.79200 134.88400 1.000 49.29672 125 ARG A N 1
ATOM 920 C CA . ARG A 1 114 ? 119.43600 132.65600 134.50200 1.000 49.29672 125 ARG A CA 1
ATOM 921 C C . ARG A 1 114 ? 119.97400 131.27300 134.84400 1.000 49.29672 125 ARG A C 1
ATOM 922 O O . ARG A 1 114 ? 120.62100 130.63000 134.00400 1.000 49.29672 125 ARG A O 1
ATOM 930 N N . ALA A 1 115 ? 119.66400 130.77700 136.04900 1.000 50.10932 126 ALA A N 1
ATOM 931 C CA . ALA A 1 115 ? 120.06800 129.42100 136.41800 1.000 50.10932 126 ALA A CA 1
ATOM 932 C C . ALA A 1 115 ? 119.38300 128.37600 135.54500 1.000 50.10932 126 ALA A C 1
ATOM 933 O O . ALA A 1 115 ? 120.00500 127.38000 135.15000 1.000 50.10932 126 ALA A O 1
ATOM 935 N N . LEU A 1 116 ? 118.12200 128.62300 135.17900 1.000 48.11782 127 LEU A N 1
ATOM 936 C CA . LEU A 1 116 ? 117.36500 127.67100 134.37300 1.000 48.11782 127 LEU A CA 1
ATOM 937 C C . LEU A 1 116 ? 117.90200 127.56400 132.94900 1.000 48.11782 127 LEU A C 1
ATOM 938 O O . LEU A 1 116 ? 118.05700 126.45200 132.43700 1.000 48.11782 127 LEU A O 1
ATOM 943 N N . TYR A 1 117 ? 118.20400 128.69400 132.29700 1.000 54.48578 128 TYR A N 1
ATOM 944 C CA . TYR A 1 117 ? 118.78500 128.62700 130.95500 1.000 54.48578 128 TYR A CA 1
ATOM 945 C C . TYR A 1 117 ? 120.19700 128.06100 130.99300 1.000 54.48578 128 TYR A C 1
ATOM 946 O O . TYR A 1 117 ? 120.58000 127.28500 130.10500 1.000 54.48578 128 TYR A O 1
ATOM 955 N N . SER A 1 118 ? 120.97200 128.41500 132.02800 1.000 52.21263 129 SER A N 1
ATOM 956 C CA . SER A 1 118 ? 122.34300 127.93500 132.13500 1.000 52.21263 129 SER A CA 1
ATOM 957 C C . SER A 1 118 ? 122.41000 126.43300 132.35600 1.000 52.21263 129 SER A C 1
ATOM 958 O O . SER A 1 118 ? 123.37400 125.79500 131.92400 1.000 52.21263 129 SER A O 1
ATOM 961 N N . ASN A 1 119 ? 121.41800 125.84800 133.02700 1.000 52.01061 130 ASN A N 1
ATOM 962 C CA . ASN A 1 119 ? 121.44000 124.39700 133.16000 1.000 52.01061 130 ASN A CA 1
ATOM 963 C C . ASN A 1 119 ? 120.74700 123.68600 132.00600 1.000 52.01061 130 ASN A C 1
ATOM 964 O O . ASN A 1 119 ? 121.19100 122.60700 131.60400 1.000 52.01061 130 ASN A O 1
ATOM 969 N N . MET A 1 120 ? 119.67500 124.25500 131.44800 1.000 52.95025 131 MET A N 1
ATOM 970 C CA . MET A 1 120 ? 118.99600 123.61300 130.33100 1.000 52.95025 131 MET A CA 1
ATOM 971 C C . MET A 1 120 ? 119.76300 123.70700 129.02600 1.000 52.95025 131 MET A C 1
ATOM 972 O O . MET A 1 120 ? 119.38900 123.02400 128.06900 1.000 52.95025 131 MET A O 1
ATOM 977 N N . ALA A 1 121 ? 120.80600 124.53300 128.94700 1.000 56.27085 132 ALA A N 1
ATOM 978 C CA . ALA A 1 121 ? 121.64200 124.49400 127.75500 1.000 56.27085 132 ALA A CA 1
ATOM 979 C C . ALA A 1 121 ? 122.48400 123.22800 127.67100 1.000 56.27085 132 ALA A C 1
ATOM 980 O O . ALA A 1 121 ? 122.98500 122.90700 126.59100 1.000 56.27085 132 ALA A O 1
ATOM 982 N N . PHE A 1 122 ? 122.64200 122.49800 128.77500 1.000 58.53849 133 PHE A N 1
ATOM 983 C CA . PHE A 1 122 ? 123.50500 121.32700 128.83600 1.000 58.53849 133 PHE A CA 1
ATOM 984 C C . PHE A 1 122 ? 122.76500 120.02800 129.07000 1.000 58.53849 133 PHE A C 1
ATOM 985 O O . PHE A 1 122 ? 123.20600 118.98900 128.57900 1.000 58.53849 133 PHE A O 1
ATOM 993 N N . PHE A 1 123 ? 121.67100 120.04900 129.81900 1.000 58.66821 134 PHE A N 1
ATOM 994 C CA . PHE A 1 123 ? 120.84800 118.87200 130.05000 1.000 58.66821 134 PHE A CA 1
ATOM 995 C C . PHE A 1 123 ? 119.66900 118.88900 129.09200 1.000 58.66821 134 PHE A C 1
ATOM 996 O O . PHE A 1 123 ? 119.42100 119.87000 128.39600 1.000 58.66821 134 PHE A O 1
ATOM 1004 N N . ARG A 1 124 ? 118.94400 117.78200 129.04000 1.000 62.12804 135 ARG A N 1
ATOM 1005 C CA . ARG A 1 124 ? 117.80600 117.71700 128.14200 1.000 62.12804 135 ARG A CA 1
ATOM 1006 C C . ARG A 1 124 ? 116.49400 117.39400 128.82500 1.000 62.12804 135 ARG A C 1
ATOM 1007 O O . ARG A 1 124 ? 115.44600 117.77600 128.31500 1.000 62.12804 135 ARG A O 1
ATOM 1015 N N . TYR A 1 125 ? 116.51800 116.72200 129.97000 1.000 62.60232 136 TYR A N 1
ATOM 1016 C CA . TYR A 1 125 ? 115.30000 116.37100 130.67700 1.000 62.60232 136 TYR A CA 1
ATOM 1017 C C . TYR A 1 125 ? 115.05400 117.37000 131.79400 1.000 62.60232 136 TYR A C 1
ATOM 1018 O O . TYR A 1 125 ? 115.98600 117.78200 132.48700 1.000 62.60232 136 TYR A O 1
ATOM 1027 N N . LEU A 1 126 ? 113.79800 117.75900 131.96200 1.000 54.74655 137 LEU A N 1
ATOM 1028 C CA . LEU A 1 126 ? 113.41800 118.72000 132.98500 1.000 54.74655 137 LEU A CA 1
ATOM 1029 C C . LEU A 1 126 ? 112.11900 118.28100 133.63100 1.000 54.74655 137 LEU A C 1
ATOM 1030 O O . LEU A 1 126 ? 111.14400 118.02700 132.92500 1.000 54.74655 137 LEU A O 1
ATOM 1035 N N . THR A 1 127 ? 112.10500 118.19400 134.95900 1.000 55.19629 138 THR A N 1
ATOM 1036 C CA . THR A 1 127 ? 110.86600 117.98800 135.69100 1.000 55.19629 138 THR A CA 1
ATOM 1037 C C . THR A 1 127 ? 111.01500 118.59400 137.07500 1.000 55.19629 138 THR A C 1
ATOM 1038 O O . THR A 1 127 ? 112.11800 118.93100 137.50700 1.000 55.19629 138 THR A O 1
ATOM 1042 N N . PHE A 1 128 ? 109.89100 118.74600 137.76300 1.000 51.37455 139 PHE A N 1
ATOM 1043 C CA . PHE A 1 128 ? 109.89000 119.20200 139.14400 1.000 51.37455 139 PHE A CA 1
ATOM 1044 C C . PHE A 1 128 ? 109.83500 117.99800 140.06800 1.000 51.37455 139 PHE A C 1
ATOM 1045 O O . PHE A 1 128 ? 109.10300 117.04100 139.81100 1.000 51.37455 139 PHE A O 1
ATOM 1053 N N . VAL A 1 129 ? 110.61100 118.04700 141.14500 1.000 54.06927 140 VAL A N 1
ATOM 1054 C CA . VAL A 1 129 ? 110.56700 117.01600 142.16800 1.000 54.06927 140 VAL A CA 1
ATOM 1055 C C . VAL A 1 129 ? 110.25100 117.67600 143.49900 1.000 54.06927 140 VAL A C 1
ATOM 1056 O O . VAL A 1 129 ? 110.41300 118.88400 143.67800 1.000 54.06927 140 VAL A O 1
ATOM 1060 N N . ASP A 1 130 ? 109.78600 116.86500 144.43700 1.000 64.55140 141 ASP A N 1
ATOM 1061 C CA . ASP A 1 130 ? 109.48200 117.32800 145.77900 1.000 64.55140 141 ASP A CA 1
ATOM 1062 C C . ASP A 1 130 ? 110.64700 117.04400 146.71400 1.000 64.55140 141 ASP A C 1
ATOM 1063 O O . ASP A 1 130 ? 111.52900 116.23400 146.42200 1.000 64.55140 141 ASP A O 1
ATOM 1068 N N . ILE A 1 131 ? 110.63800 117.72700 147.85100 1.000 73.84175 142 ILE A N 1
ATOM 1069 C CA . ILE A 1 131 ? 111.62400 117.47200 148.89400 1.000 73.84175 142 ILE A CA 1
ATOM 1070 C C . ILE A 1 131 ? 110.89800 116.85400 150.08300 1.000 73.84175 142 ILE A C 1
ATOM 1071 O O . ILE A 1 131 ? 110.22100 117.56900 150.83600 1.000 73.84175 142 ILE A O 1
ATOM 1076 N N . PRO A 1 132 ? 110.99400 115.54500 150.28600 1.000 85.20561 143 PRO A N 1
ATOM 1077 C CA . PRO A 1 132 ? 110.28700 114.92000 151.40300 1.000 85.20561 143 PRO A CA 1
ATOM 1078 C C . PRO A 1 132 ? 110.98600 115.17300 152.72800 1.000 85.20561 143 PRO A C 1
ATOM 1079 O O . PRO A 1 132 ? 112.19700 115.39000 152.79400 1.000 85.20561 143 PRO A O 1
ATOM 1083 N N . TYR A 1 133 ? 110.19200 115.14500 153.79500 1.000 89.75154 144 TYR A N 1
ATOM 1084 C CA . TYR A 1 133 ? 110.70000 115.31700 155.14800 1.000 89.75154 144 TYR A CA 1
ATOM 1085 C C . TYR A 1 133 ? 109.94900 114.36700 156.07100 1.000 89.75154 144 TYR A C 1
ATOM 1086 O O . TYR A 1 133 ? 109.24600 113.45600 155.62500 1.000 89.75154 144 TYR A O 1
ATOM 1095 N N . ASN A 1 134 ? 110.10900 114.58600 157.37400 1.000 107.91945 145 ASN A N 1
ATOM 1096 C CA . ASN A 1 134 ? 109.24700 113.95700 158.35800 1.000 107.91945 145 ASN A CA 1
ATOM 1097 C C . ASN A 1 134 ? 107.98600 114.79700 158.53600 1.000 107.91945 145 ASN A C 1
ATOM 1098 O O . ASN A 1 134 ? 107.74700 115.77200 157.82000 1.000 107.91945 145 ASN A O 1
ATOM 1103 N N . VAL A 1 135 ? 107.16700 114.42400 159.51400 1.000 111.42669 146 VAL A N 1
ATOM 1104 C CA . VAL A 1 135 ? 106.04700 115.27800 159.93600 1.000 111.42669 146 VAL A CA 1
ATOM 1105 C C . VAL A 1 135 ? 106.60100 116.14800 161.05900 1.000 111.42669 146 VAL A C 1
ATOM 1106 O O . VAL A 1 135 ? 106.49100 115.85400 162.25200 1.000 111.42669 146 VAL A O 1
ATOM 1110 N N . SER A 1 136 ? 107.25200 117.23300 160.66000 1.000 107.38446 147 SER A N 1
ATOM 1111 C CA . SER A 1 136 ? 107.81200 118.21000 161.58100 1.000 107.38446 147 SER A CA 1
ATOM 1112 C C . SER A 1 136 ? 106.77300 119.30700 161.81400 1.000 107.38446 147 SER A C 1
ATOM 1113 O O . SER A 1 136 ? 105.58300 119.10700 161.55500 1.000 107.38446 147 SER A O 1
ATOM 1116 N N . LEU A 1 137 ? 107.19700 120.44200 162.37100 1.000 102.47833 148 LEU A N 1
ATOM 1117 C CA . LEU A 1 137 ? 106.42600 121.66900 162.22900 1.000 102.47833 148 LEU A CA 1
ATOM 1118 C C . LEU A 1 137 ? 106.22500 121.94600 160.74900 1.000 102.47833 148 LEU A C 1
ATOM 1119 O O . LEU A 1 137 ? 107.19600 122.12200 160.00800 1.000 102.47833 148 LEU A O 1
ATOM 1124 N N . SER A 1 138 ? 104.96200 121.94200 160.31900 1.000 101.92927 149 SER A N 1
ATOM 1125 C CA . SER A 1 138 ? 104.65300 121.82600 158.89800 1.000 101.92927 149 SER A CA 1
ATOM 1126 C C . SER A 1 138 ? 105.01700 123.09700 158.14200 1.000 101.92927 149 SER A C 1
ATOM 1127 O O . SER A 1 138 ? 105.86600 123.07600 157.24700 1.000 101.92927 149 SER A O 1
ATOM 1130 N N . LYS A 1 139 ? 104.38200 124.21300 158.48300 1.000 93.72990 150 LYS A N 1
ATOM 1131 C CA . LYS A 1 139 ? 104.63100 125.48600 157.82600 1.000 93.72990 150 LYS A CA 1
ATOM 1132 C C . LYS A 1 139 ? 104.81900 126.56300 158.88700 1.000 93.72990 150 LYS A C 1
ATOM 1133 O O . LYS A 1 139 ? 104.75800 126.30100 160.09200 1.000 93.72990 150 LYS A O 1
ATOM 1139 N N . PHE A 1 140 ? 105.05600 127.78600 158.41800 1.000 90.09027 151 PHE A N 1
ATOM 1140 C CA . PHE A 1 140 ? 104.97400 128.97900 159.25900 1.000 90.09027 151 PHE A CA 1
ATOM 1141 C C . PHE A 1 140 ? 104.68800 130.14500 158.32400 1.000 90.09027 151 PHE A C 1
ATOM 1142 O O . PHE A 1 140 ? 105.52700 130.47600 157.48100 1.000 90.09027 151 PHE A O 1
ATOM 1150 N N . ASN A 1 141 ? 103.51700 130.75800 158.47100 1.000 97.70706 152 ASN A N 1
ATOM 1151 C CA . ASN A 1 141 ? 103.05800 131.77200 157.52400 1.000 97.70706 152 ASN A CA 1
ATOM 1152 C C . ASN A 1 141 ? 103.84300 133.05700 157.74700 1.000 97.70706 152 ASN A C 1
ATOM 1153 O O . ASN A 1 141 ? 103.51900 133.85600 158.62800 1.000 97.70706 152 ASN A O 1
ATOM 1158 N N . SER A 1 142 ? 104.88700 133.25900 156.94200 1.000 95.71144 153 SER A N 1
ATOM 1159 C CA . SER A 1 142 ? 105.65300 134.49800 156.96700 1.000 95.71144 153 SER A CA 1
ATOM 1160 C C . SER A 1 142 ? 105.35100 135.41500 155.79200 1.000 95.71144 153 SER A C 1
ATOM 1161 O O . SER A 1 142 ? 105.58000 136.62500 155.89800 1.000 95.71144 153 SER A O 1
ATOM 1164 N N . CYS A 1 143 ? 104.84600 134.87700 154.68600 1.000 97.40637 154 CYS A N 1
ATOM 1165 C CA . CYS A 1 143 ? 104.56600 135.65900 153.49200 1.000 97.40637 154 CYS A CA 1
ATOM 1166 C C . CYS A 1 143 ? 103.16800 135.34700 152.98200 1.000 97.40637 154 CYS A C 1
ATOM 1167 O O . CYS A 1 143 ? 102.73100 134.19200 153.00000 1.000 97.40637 154 CYS A O 1
ATOM 1170 N N . LYS A 1 144 ? 102.47500 136.39000 152.52800 1.000 101.52640 155 LYS A N 1
ATOM 1171 C CA . LYS A 1 144 ? 101.09300 136.30000 152.07600 1.000 101.52640 155 LYS A CA 1
ATOM 1172 C C . LYS A 1 144 ? 100.78500 137.54400 151.25200 1.000 101.52640 155 LYS A C 1
ATOM 1173 O O . LYS A 1 144 ? 101.28000 138.63400 151.55300 1.000 101.52640 155 LYS A O 1
ATOM 1179 N N . SER A 1 145 ? 100.02700 137.36500 150.17100 1.000 102.14238 156 SER A N 1
ATOM 1180 C CA . SER A 1 145 ? 99.64700 138.51500 149.36000 1.000 102.14238 156 SER A CA 1
ATOM 1181 C C . SER A 1 145 ? 98.24300 138.42600 148.77500 1.000 102.14238 156 SER A C 1
ATOM 1182 O O . SER A 1 145 ? 97.93000 139.21400 147.87100 1.000 102.14238 156 SER A O 1
ATOM 1185 N N . ASP A 1 146 ? 97.43500 137.43700 149.19000 1.000 107.71433 157 ASP A N 1
ATOM 1186 C CA . ASP A 1 146 ? 96.01200 137.24700 148.87400 1.000 107.71433 157 ASP A CA 1
ATOM 1187 C C . ASP A 1 146 ? 95.76600 136.87100 147.40500 1.000 107.71433 157 ASP A C 1
ATOM 1188 O O . ASP A 1 146 ? 94.62500 136.62000 147.00200 1.000 107.71433 157 ASP A O 1
ATOM 1193 N N . ILE A 1 147 ? 96.81600 136.81400 146.59100 1.000 100.67678 158 ILE A N 1
ATOM 1194 C CA . ILE A 1 147 ? 96.68900 136.42900 145.19000 1.000 100.67678 158 ILE A CA 1
ATOM 1195 C C . ILE A 1 147 ? 97.67000 135.30500 144.89200 1.000 100.67678 158 ILE A C 1
ATOM 1196 O O . ILE A 1 147 ? 97.45200 134.49700 143.98300 1.000 100.67678 158 ILE A O 1
ATOM 1201 N N . LEU A 1 148 ? 98.75100 135.24500 145.66800 1.000 87.56056 159 LEU A N 1
ATOM 1202 C CA . LEU A 1 148 ? 99.73700 134.17900 145.56900 1.000 87.56056 159 LEU A CA 1
ATOM 1203 C C . LEU A 1 148 ? 100.21400 133.80200 146.96000 1.000 87.56056 159 LEU A C 1
ATOM 1204 O O . LEU A 1 148 ? 100.51800 134.67700 147.77400 1.000 87.56056 159 LEU A O 1
ATOM 1209 N N . SER A 1 149 ? 100.28400 132.50200 147.22400 1.000 76.82290 160 SER A N 1
ATOM 1210 C CA . SER A 1 149 ? 100.79900 131.98100 148.48200 1.000 76.82290 160 SER A CA 1
ATOM 1211 C C . SER A 1 149 ? 101.82500 130.91400 148.15500 1.000 76.82290 160 SER A C 1
ATOM 1212 O O . SER A 1 149 ? 101.51000 129.94300 147.46100 1.000 76.82290 160 SER A O 1
ATOM 1215 N N . LEU A 1 150 ? 103.04200 131.09000 148.65000 1.000 70.27609 161 LEU A N 1
ATOM 1216 C CA . LEU A 1 150 ? 104.14600 130.21100 148.30600 1.000 70.27609 161 LEU A CA 1
ATOM 1217 C C . LEU A 1 150 ? 104.33300 129.13700 149.36500 1.000 70.27609 161 LEU A C 1
ATOM 1218 O O . LEU A 1 150 ? 104.07200 129.34700 150.55100 1.000 70.27609 161 LEU A O 1
ATOM 1223 N N . ASN A 1 151 ? 104.77100 127.96700 148.91000 1.000 70.38584 162 ASN A N 1
ATOM 1224 C CA . ASN A 1 151 ? 105.22300 126.91100 149.79400 1.000 70.38584 162 ASN A CA 1
ATOM 1225 C C . ASN A 1 151 ? 106.71800 126.65800 149.70300 1.000 70.38584 162 ASN A C 1
ATOM 1226 O O . ASN A 1 151 ? 107.29000 126.09600 150.63900 1.000 70.38584 162 ASN A O 1
ATOM 1231 N N . ASN A 1 152 ? 107.36100 127.06900 148.61700 1.000 64.84245 163 ASN A N 1
ATOM 1232 C CA . ASN A 1 152 ? 108.79100 126.88600 148.46200 1.000 64.84245 163 ASN A CA 1
ATOM 1233 C C . ASN A 1 152 ? 109.46900 128.22500 148.69100 1.000 64.84245 163 ASN A C 1
ATOM 1234 O O . ASN A 1 152 ? 109.33300 129.12100 147.84500 1.000 64.84245 163 ASN A O 1
ATOM 1239 N N . PRO A 1 153 ? 110.23200 128.41400 149.78100 1.000 69.21965 164 PRO A N 1
ATOM 1240 C CA . PRO A 1 153 ? 110.64100 127.45000 150.80900 1.000 69.21965 164 PRO A CA 1
ATOM 1241 C C . PRO A 1 153 ? 109.78300 127.38300 152.08300 1.000 69.21965 164 PRO A C 1
ATOM 1242 O O . PRO A 1 153 ? 109.06400 128.32300 152.41400 1.000 69.21965 164 PRO A O 1
ATOM 1246 N N . ILE A 1 154 ? 109.89700 126.25800 152.79200 1.000 75.24754 165 ILE A N 1
ATOM 1247 C CA . ILE A 1 154 ? 109.26000 126.07700 154.09200 1.000 75.24754 165 ILE A CA 1
ATOM 1248 C C . ILE A 1 154 ? 109.99000 126.91600 155.13400 1.000 75.24754 165 ILE A C 1
ATOM 1249 O O . ILE A 1 154 ? 111.21900 127.05200 155.09200 1.000 75.24754 165 ILE A O 1
ATOM 1254 N N . PHE A 1 155 ? 109.24000 127.48900 156.07300 1.000 79.21352 166 PHE A N 1
ATOM 1255 C CA . PHE A 1 155 ? 109.80000 128.17600 157.23000 1.000 79.21352 166 PHE A CA 1
ATOM 1256 C C . PHE A 1 155 ? 109.47700 127.38000 158.48800 1.000 79.21352 166 PHE A C 1
ATOM 1257 O O . PHE A 1 155 ? 108.31900 127.01800 158.71500 1.000 79.21352 166 PHE A O 1
ATOM 1265 N N . ILE A 1 156 ? 110.50300 127.08200 159.28600 1.000 84.05733 167 ILE A N 1
ATOM 1266 C CA . ILE A 1 156 ? 110.38700 126.22700 160.46700 1.000 84.05733 167 ILE A CA 1
ATOM 1267 C C . ILE A 1 156 ? 111.22300 126.84000 161.59100 1.000 84.05733 167 ILE A C 1
ATOM 1268 O O . ILE A 1 156 ? 112.30800 127.37300 161.34000 1.000 84.05733 167 ILE A O 1
ATOM 1273 N N . ASN A 1 157 ? 110.69000 126.82300 162.82000 1.000 88.26657 168 ASN A N 1
ATOM 1274 C CA . ASN A 1 157 ? 111.49600 127.12900 164.00100 1.000 88.26657 168 ASN A CA 1
ATOM 1275 C C . ASN A 1 157 ? 112.63800 126.12700 164.12900 1.000 88.26657 168 ASN A C 1
ATOM 1276 O O . ASN A 1 157 ? 112.40700 124.91600 164.17900 1.000 88.26657 168 ASN A O 1
ATOM 1281 N N . TYR A 1 158 ? 113.86900 126.64200 164.19800 1.000 85.91487 169 TYR A N 1
ATOM 1282 C CA . TYR A 1 158 ? 115.06800 125.87500 163.86700 1.000 85.91487 169 TYR A CA 1
ATOM 1283 C C . TYR A 1 158 ? 115.37200 124.67700 164.76500 1.000 85.91487 169 TYR A C 1
ATOM 1284 O O . TYR A 1 158 ? 115.20700 123.52900 164.33500 1.000 85.91487 169 TYR A O 1
ATOM 1293 N N . SER A 1 159 ? 115.85200 124.93100 165.98400 1.000 88.02493 170 SER A N 1
ATOM 1294 C CA . SER A 1 159 ? 115.99700 123.97700 167.08800 1.000 88.02493 170 SER A CA 1
ATOM 1295 C C . SER A 1 159 ? 116.94400 122.78900 166.86800 1.000 88.02493 170 SER A C 1
ATOM 1296 O O . SER A 1 159 ? 117.30100 122.12600 167.84700 1.000 88.02493 170 SER A O 1
ATOM 1299 N N . LYS A 1 160 ? 117.41200 122.55700 165.63700 1.000 89.31008 171 LYS A N 1
ATOM 1300 C CA . LYS A 1 160 ? 118.24000 121.41400 165.24400 1.000 89.31008 171 LYS A CA 1
ATOM 1301 C C . LYS A 1 160 ? 118.57500 121.56100 163.76400 1.000 89.31008 171 LYS A C 1
ATOM 1302 O O . LYS A 1 160 ? 118.04600 122.43300 163.07100 1.000 89.31008 171 LYS A O 1
ATOM 1308 N N . GLU A 1 161 ? 119.44000 120.67000 163.28200 1.000 84.72074 172 GLU A N 1
ATOM 1309 C CA . GLU A 1 161 ? 119.83700 120.62200 161.87900 1.000 84.72074 172 GLU A CA 1
ATOM 1310 C C . GLU A 1 161 ? 119.02500 119.55200 161.16400 1.000 84.72074 172 GLU A C 1
ATOM 1311 O O . GLU A 1 161 ? 119.12400 118.36600 161.49500 1.000 84.72074 172 GLU A O 1
ATOM 1317 N N . VAL A 1 162 ? 118.23600 119.97100 160.18000 1.000 74.55746 173 VAL A N 1
ATOM 1318 C CA . VAL A 1 162 ? 117.36600 119.06800 159.43700 1.000 74.55746 173 VAL A CA 1
ATOM 1319 C C . VAL A 1 162 ? 118.20400 118.39900 158.35300 1.000 74.55746 173 VAL A C 1
ATOM 1320 O O . VAL A 1 162 ? 119.33700 118.81300 158.09100 1.000 74.55746 173 VAL A O 1
ATOM 1324 N N . TYR A 1 163 ? 117.67200 117.34600 157.73700 1.000 70.26638 174 TYR A N 1
ATOM 1325 C CA . TYR A 1 163 ? 118.32900 116.63700 156.65200 1.000 70.26638 174 TYR A CA 1
ATOM 1326 C C . TYR A 1 163 ? 117.33300 116.41000 155.52700 1.000 70.26638 174 TYR A C 1
ATOM 1327 O O . TYR A 1 163 ? 116.13900 116.22400 155.76800 1.000 70.26638 174 TYR A O 1
ATOM 1336 N N . PHE A 1 164 ? 117.82800 116.42600 154.29300 1.000 65.57586 175 PHE A N 1
ATOM 1337 C CA . PHE A 1 164 ? 117.02900 115.98000 153.16100 1.000 65.57586 175 PHE A CA 1
ATOM 1338 C C . PHE A 1 164 ? 117.95700 115.38900 152.11400 1.000 65.57586 175 PHE A C 1
ATOM 1339 O O . PHE A 1 164 ? 119.04300 115.91700 151.86800 1.000 65.57586 175 PHE A O 1
ATOM 1347 N N . THR A 1 165 ? 117.52600 114.29300 151.50900 1.000 62.23345 176 THR A N 1
ATOM 1348 C CA . THR A 1 165 ? 118.33400 113.58600 150.53200 1.000 62.23345 176 THR A CA 1
ATOM 1349 C C . THR A 1 165 ? 117.82900 113.86200 149.12300 1.000 62.23345 176 THR A C 1
ATOM 1350 O O . THR A 1 165 ? 116.68800 114.27700 148.91000 1.000 62.23345 176 THR A O 1
ATOM 1354 N N . LEU A 1 166 ? 118.71600 113.65000 148.15600 1.000 61.19778 177 LEU A N 1
ATOM 1355 C CA . LEU A 1 166 ? 118.40300 113.84200 146.74600 1.000 61.19778 177 LEU A CA 1
ATOM 1356 C C . LEU A 1 166 ? 119.04400 112.71100 145.96100 1.000 61.19778 177 LEU A C 1
ATOM 1357 O O . LEU A 1 166 ? 120.26800 112.55500 145.98600 1.000 61.19778 177 LEU A O 1
ATOM 1362 N N . LEU A 1 167 ? 118.22400 111.92200 145.27600 1.000 68.30782 178 LEU A N 1
ATOM 1363 C CA . LEU A 1 167 ? 118.73100 110.82200 144.47400 1.000 68.30782 178 LEU A CA 1
ATOM 1364 C C . LEU A 1 167 ? 117.84900 110.67300 143.24600 1.000 68.30782 178 LEU A C 1
ATOM 1365 O O . LEU A 1 167 ? 116.78200 111.28100 143.14300 1.000 68.30782 178 LEU A O 1
ATOM 1370 N N . GLY A 1 168 ? 118.30900 109.84900 142.31400 1.000 72.04387 179 GLY A N 1
ATOM 1371 C CA . GLY A 1 168 ? 117.59100 109.57200 141.08500 1.000 72.04387 179 GLY A CA 1
ATOM 1372 C C . GLY A 1 168 ? 117.94000 110.47500 139.92300 1.000 72.04387 179 GLY A C 1
ATOM 1373 O O . GLY A 1 168 ? 118.05400 110.00700 138.78900 1.000 72.04387 179 GLY A O 1
ATOM 1374 N N . CYS A 1 169 ? 118.11700 111.76600 140.18200 1.000 69.94787 180 CYS A N 1
ATOM 1375 C CA . CYS A 1 169 ? 118.38600 112.71800 139.11700 1.000 69.94787 180 CYS A CA 1
ATOM 1376 C C . CYS A 1 169 ? 119.88900 112.86100 138.89200 1.000 69.94787 180 CYS A C 1
ATOM 1377 O O . CYS A 1 169 ? 120.69400 112.05500 139.36300 1.000 69.94787 180 CYS A O 1
ATOM 1380 N N . SER A 1 170 ? 120.27700 113.89400 138.14700 1.000 64.92485 181 SER A N 1
ATOM 1381 C CA . SER A 1 170 ? 121.67400 114.18600 137.86800 1.000 64.92485 181 SER A CA 1
ATOM 1382 C C . SER A 1 170 ? 122.11300 115.57400 138.29800 1.000 64.92485 181 SER A C 1
ATOM 1383 O O . SER A 1 170 ? 123.29300 115.75900 138.59900 1.000 64.92485 181 SER A O 1
ATOM 1386 N N . LEU A 1 171 ? 121.20400 116.54700 138.33100 1.000 55.35766 182 LEU A N 1
ATOM 1387 C CA . LEU A 1 171 ? 121.53000 117.91500 138.71200 1.000 55.35766 182 LEU A CA 1
ATOM 1388 C C . LEU A 1 171 ? 120.22400 118.59500 139.08800 1.000 55.35766 182 LEU A C 1
ATOM 1389 O O . LEU A 1 171 ? 119.25200 118.51100 138.33500 1.000 55.35766 182 LEU A O 1
ATOM 1394 N N . TYR A 1 172 ? 120.20200 119.25800 140.23600 1.000 56.43665 183 TYR A N 1
ATOM 1395 C CA . TYR A 1 172 ? 118.99100 119.84100 140.79500 1.000 56.43665 183 TYR A CA 1
ATOM 1396 C C . TYR A 1 172 ? 119.04500 121.36000 140.71500 1.000 56.43665 183 TYR A C 1
ATOM 1397 O O . TYR A 1 172 ? 119.98000 121.94500 140.17000 1.000 56.43665 183 TYR A O 1
ATOM 1406 N N . LEU A 1 173 ? 118.01400 122.00300 141.25900 1.000 48.06506 184 LEU A N 1
ATOM 1407 C CA . LEU A 1 173 ? 117.98400 123.46000 141.36800 1.000 48.06506 184 LEU A CA 1
ATOM 1408 C C . LEU A 1 173 ? 117.07700 123.79900 142.54700 1.000 48.06506 184 LEU A C 1
ATOM 1409 O O . LEU A 1 173 ? 115.85500 123.82100 142.39600 1.000 48.06506 184 LEU A O 1
ATOM 1414 N N . VAL A 1 174 ? 117.66700 124.05900 143.70700 1.000 48.99509 185 VAL A N 1
ATOM 1415 C CA . VAL A 1 174 ? 116.85700 124.36100 144.88300 1.000 48.99509 185 VAL A CA 1
ATOM 1416 C C . VAL A 1 174 ? 117.00700 125.84800 145.17700 1.000 48.99509 185 VAL A C 1
ATOM 1417 O O . VAL A 1 174 ? 117.97200 126.46900 144.71000 1.000 48.99509 185 VAL A O 1
ATOM 1421 N N . PRO A 1 175 ? 116.07800 126.47500 145.88700 1.000 54.53863 186 PRO A N 1
ATOM 1422 C CA . PRO A 1 175 ? 116.27500 127.86200 146.30000 1.000 54.53863 186 PRO A CA 1
ATOM 1423 C C . PRO A 1 175 ? 116.92500 127.93000 147.67600 1.000 54.53863 186 PRO A C 1
ATOM 1424 O O . PRO A 1 175 ? 116.98200 126.95100 148.41800 1.000 54.53863 186 PRO A O 1
ATOM 1428 N N . LEU A 1 176 ? 117.41900 129.12000 147.99800 1.000 61.30030 187 LEU A N 1
ATOM 1429 C CA . LEU A 1 176 ? 118.01500 129.40000 149.30200 1.000 61.30030 187 LEU A CA 1
ATOM 1430 C C . LEU A 1 176 ? 117.64900 130.84100 149.63700 1.000 61.30030 187 LEU A C 1
ATOM 1431 O O . LEU A 1 176 ? 118.31200 131.77900 149.18800 1.000 61.30030 187 LEU A O 1
ATOM 1436 N N . CYS A 1 177 ? 116.59300 131.00900 150.42400 1.000 72.98147 188 CYS A N 1
ATOM 1437 C CA . CYS A 1 177 ? 115.90600 132.28400 150.54400 1.000 72.98147 188 CYS A CA 1
ATOM 1438 C C . CYS A 1 177 ? 115.93300 132.77500 151.98400 1.000 72.98147 188 CYS A C 1
ATOM 1439 O O . CYS A 1 177 ? 115.85100 131.97600 152.91600 1.000 72.98147 188 CYS A O 1
ATOM 1442 N N . LEU A 1 178 ? 116.05900 134.09000 152.16200 1.000 74.52054 189 LEU A N 1
ATOM 1443 C CA . LEU A 1 178 ? 116.06900 134.71800 153.48000 1.000 74.52054 189 LEU A CA 1
ATOM 1444 C C . LEU A 1 178 ? 115.42300 136.09100 153.36400 1.000 74.52054 189 LEU A C 1
ATOM 1445 O O . LEU A 1 178 ? 115.38100 136.67800 152.28100 1.000 74.52054 189 LEU A O 1
ATOM 1450 N N . PHE A 1 179 ? 114.91700 136.61500 154.48700 1.000 79.15943 190 PHE A N 1
ATOM 1451 C CA . PHE A 1 179 ? 114.25200 137.92600 154.44100 1.000 79.15943 190 PHE A CA 1
ATOM 1452 C C . PHE A 1 179 ? 115.23600 139.07000 154.66700 1.000 79.15943 190 PHE A C 1
ATOM 1453 O O . PHE A 1 179 ? 115.59000 139.78300 153.72500 1.000 79.15943 190 PHE A O 1
ATOM 1461 N N . LYS A 1 180 ? 115.73500 139.19500 155.89700 1.000 80.34600 191 LYS A N 1
ATOM 1462 C CA . LYS A 1 180 ? 116.65600 140.25000 156.33000 1.000 80.34600 191 LYS A CA 1
ATOM 1463 C C . LYS A 1 180 ? 117.28000 139.77100 157.62500 1.000 80.34600 191 LYS A C 1
ATOM 1464 O O . LYS A 1 180 ? 116.56400 139.58200 158.61300 1.000 80.34600 191 LYS A O 1
ATOM 1470 N N . SER A 1 181 ? 118.59300 139.57800 157.64000 1.000 80.39999 192 SER A N 1
ATOM 1471 C CA . SER A 1 181 ? 119.25100 139.06600 158.83100 1.000 80.39999 192 SER A CA 1
ATOM 1472 C C . SER A 1 181 ? 120.70500 139.50800 158.83900 1.000 80.39999 192 SER A C 1
ATOM 1473 O O . SER A 1 181 ? 121.15600 140.26900 157.98000 1.000 80.39999 192 SER A O 1
ATOM 1476 N N . ASN A 1 182 ? 121.42900 139.03300 159.84500 1.000 80.25029 193 ASN A N 1
ATOM 1477 C CA . ASN A 1 182 ? 122.87800 139.00400 159.83300 1.000 80.25029 193 ASN A CA 1
ATOM 1478 C C . ASN A 1 182 ? 123.38300 137.57400 159.84700 1.000 80.25029 193 ASN A C 1
ATOM 1479 O O . ASN A 1 182 ? 124.58500 137.34600 160.01800 1.000 80.25029 193 ASN A O 1
ATOM 1484 N N . PHE A 1 183 ? 122.48900 136.61200 159.66500 1.000 80.05914 194 PHE A N 1
ATOM 1485 C CA . PHE A 1 183 ? 122.78400 135.20100 159.81900 1.000 80.05914 194 PHE A CA 1
ATOM 1486 C C . PHE A 1 183 ? 123.02400 134.59200 158.44100 1.000 80.05914 194 PHE A C 1
ATOM 1487 O O . PHE A 1 183 ? 122.99100 135.28100 157.42000 1.000 80.05914 194 PHE A O 1
ATOM 1495 N N . SER A 1 184 ? 123.26100 133.28800 158.39400 1.000 69.65448 195 SER A N 1
ATOM 1496 C CA . SER A 1 184 ? 123.71500 132.65600 157.16400 1.000 69.65448 195 SER A CA 1
ATOM 1497 C C . SER A 1 184 ? 123.26300 131.20800 157.14600 1.000 69.65448 195 SER A C 1
ATOM 1498 O O . SER A 1 184 ? 123.75700 130.39400 157.92800 1.000 69.65448 195 SER A O 1
ATOM 1501 N N . GLN A 1 185 ? 122.33400 130.89500 156.25500 1.000 66.11291 196 GLN A N 1
ATOM 1502 C CA . GLN A 1 185 ? 121.85300 129.53500 156.09900 1.000 66.11291 196 GLN A CA 1
ATOM 1503 C C . GLN A 1 185 ? 122.77600 128.76500 155.16300 1.000 66.11291 196 GLN A C 1
ATOM 1504 O O . GLN A 1 185 ? 123.33000 129.32400 154.21700 1.000 66.11291 196 GLN A O 1
ATOM 1510 N N . TYR A 1 186 ? 122.96000 127.47700 155.44200 1.000 63.42287 197 TYR A N 1
ATOM 1511 C CA . TYR A 1 186 ? 123.85600 126.65100 154.65000 1.000 63.42287 197 TYR A CA 1
ATOM 1512 C C . TYR A 1 186 ? 123.17800 125.35100 154.25300 1.000 63.42287 197 TYR A C 1
ATOM 1513 O O . TYR A 1 186 ? 122.28100 124.86800 154.94200 1.000 63.42287 197 TYR A O 1
ATOM 1522 N N . TYR A 1 187 ? 123.63000 124.78500 153.13500 1.000 59.97198 198 TYR A N 1
ATOM 1523 C CA . TYR A 1 187 ? 123.14800 123.50200 152.63800 1.000 59.97198 198 TYR A CA 1
ATOM 1524 C C . TYR A 1 187 ? 124.29900 122.51200 152.56100 1.000 59.97198 198 TYR A C 1
ATOM 1525 O O . TYR A 1 187 ? 124.55500 121.95500 151.49100 1.000 59.97198 198 TYR A O 1
ATOM 1534 N N . TYR A 1 188 ? 125.03200 122.36900 153.66800 1.000 64.79010 199 TYR A N 1
ATOM 1535 C CA . TYR A 1 188 ? 126.21100 121.50900 153.76400 1.000 64.79010 199 TYR A CA 1
ATOM 1536 C C . TYR A 1 188 ? 125.94400 120.08000 153.30900 1.000 64.79010 199 TYR A C 1
ATOM 1537 O O . TYR A 1 188 ? 124.96600 119.45300 153.72000 1.000 64.79010 199 TYR A O 1
ATOM 1546 N N . ASN A 1 189 ? 126.82100 119.57900 152.44600 1.000 65.38943 200 ASN A N 1
ATOM 1547 C CA . ASN A 1 189 ? 126.75800 118.21100 151.95500 1.000 65.38943 200 ASN A CA 1
ATOM 1548 C C . ASN A 1 189 ? 127.49000 117.30100 152.93200 1.000 65.38943 200 ASN A C 1
ATOM 1549 O O . ASN A 1 189 ? 128.65300 117.54800 153.26500 1.000 65.38943 200 ASN A O 1
ATOM 1554 N N . ILE A 1 190 ? 126.81000 116.24800 153.38800 1.000 72.13761 201 ILE A N 1
ATOM 1555 C CA . ILE A 1 190 ? 127.42500 115.33000 154.34200 1.000 72.13761 201 ILE A CA 1
ATOM 1556 C C . ILE A 1 190 ? 128.43800 114.43300 153.64000 1.000 72.13761 201 ILE A C 1
ATOM 1557 O O . ILE A 1 190 ? 129.54300 114.20400 154.14800 1.000 72.13761 201 ILE A O 1
ATOM 1562 N N . ASP A 1 191 ? 128.09900 113.95300 152.44300 1.000 73.27033 202 ASP A N 1
ATOM 1563 C CA . ASP A 1 191 ? 128.93500 112.97300 151.75500 1.000 73.27033 202 ASP A CA 1
ATOM 1564 C C . ASP A 1 191 ? 130.21800 113.60400 151.22000 1.000 73.27033 202 ASP A C 1
ATOM 1565 O O . ASP A 1 191 ? 131.32500 113.20300 151.59500 1.000 73.27033 202 ASP A O 1
ATOM 1570 N N . THR A 1 192 ? 130.09100 114.59400 150.33900 1.000 70.75932 203 THR A N 1
ATOM 1571 C CA . THR A 1 192 ? 131.26700 115.19800 149.72600 1.000 70.75932 203 THR A CA 1
ATOM 1572 C C . THR A 1 192 ? 131.86400 116.29900 150.59400 1.000 70.75932 203 THR A C 1
ATOM 1573 O O . THR A 1 192 ? 133.05200 116.25900 150.92100 1.000 70.75932 203 THR A O 1
ATOM 1577 N N . GLY A 1 193 ? 131.06000 117.28400 150.97200 1.000 64.34495 204 GLY A N 1
ATOM 1578 C CA . GLY A 1 193 ? 131.55100 118.35300 151.81400 1.000 64.34495 204 GLY A CA 1
ATOM 1579 C C . GLY A 1 193 ? 131.40600 119.72100 151.18700 1.000 64.34495 204 GLY A C 1
ATOM 1580 O O . GLY A 1 193 ? 131.90100 120.71100 151.72800 1.000 64.34495 204 GLY A O 1
ATOM 1581 N N . SER A 1 194 ? 130.73100 119.79300 150.04600 1.000 59.55189 205 SER A N 1
ATOM 1582 C CA . SER A 1 194 ? 130.53200 121.07500 149.39100 1.000 59.55189 205 SER A CA 1
ATOM 1583 C C . SER A 1 194 ? 129.48700 121.88800 150.14200 1.000 59.55189 205 SER A C 1
ATOM 1584 O O . SER A 1 194 ? 128.45000 121.36400 150.55200 1.000 59.55189 205 SER A O 1
ATOM 1587 N N . VAL A 1 195 ? 129.76900 123.17400 150.32800 1.000 56.87344 206 VAL A N 1
ATOM 1588 C CA . VAL A 1 195 ? 128.95100 124.05600 151.15000 1.000 56.87344 206 VAL A CA 1
ATOM 1589 C C . VAL A 1 195 ? 128.34300 125.12200 150.25400 1.000 56.87344 206 VAL A C 1
ATOM 1590 O O . VAL A 1 195 ? 129.05400 125.75600 149.46800 1.000 56.87344 206 VAL A O 1
ATOM 1594 N N . TYR A 1 196 ? 127.03700 125.33000 150.38500 1.000 53.36123 207 TYR A N 1
ATOM 1595 C CA . TYR A 1 196 ? 126.31900 126.36000 149.65000 1.000 53.36123 207 TYR A CA 1
ATOM 1596 C C . TYR A 1 196 ? 125.59100 127.23900 150.65400 1.000 53.36123 207 TYR A C 1
ATOM 1597 O O . TYR A 1 196 ? 124.79000 126.73800 151.44700 1.000 53.36123 207 TYR A O 1
ATOM 1606 N N . GLY A 1 197 ? 125.86000 128.54500 150.62200 1.000 60.73334 208 GLY A N 1
ATOM 1607 C CA . GLY A 1 197 ? 125.29500 129.44400 151.60400 1.000 60.73334 208 GLY A CA 1
ATOM 1608 C C . GLY A 1 197 ? 124.84400 130.75200 150.98800 1.000 60.73334 208 GLY A C 1
ATOM 1609 O O . GLY A 1 197 ? 125.19800 131.08500 149.85600 1.000 60.73334 208 GLY A O 1
ATOM 1610 N N . PHE A 1 198 ? 124.06100 131.49500 151.76800 1.000 60.33907 209 PHE A N 1
ATOM 1611 C CA . PHE A 1 198 ? 123.54700 132.79200 151.35000 1.000 60.33907 209 PHE A CA 1
ATOM 1612 C C . PHE A 1 198 ? 123.11900 133.57500 152.57800 1.000 60.33907 209 PHE A C 1
ATOM 1613 O O . PHE A 1 198 ? 122.63000 132.99800 153.55000 1.000 60.33907 209 PHE A O 1
ATOM 1621 N N . SER A 1 199 ? 123.32600 134.88700 152.53000 1.000 68.04352 210 SER A N 1
ATOM 1622 C CA . SER A 1 199 ? 122.82100 135.80500 153.53500 1.000 68.04352 210 SER A CA 1
ATOM 1623 C C . SER A 1 199 ? 122.13100 136.96200 152.83600 1.000 68.04352 210 SER A C 1
ATOM 1624 O O . SER A 1 199 ? 122.35400 137.22100 151.65200 1.000 68.04352 210 SER A O 1
ATOM 1627 N N . ASN A 1 200 ? 121.29000 137.66400 153.58500 1.000 74.14491 211 ASN A N 1
ATOM 1628 C CA . ASN A 1 200 ? 120.57400 138.82100 153.06600 1.000 74.14491 211 ASN A CA 1
ATOM 1629 C C . ASN A 1 200 ? 120.83700 139.98300 154.01000 1.000 74.14491 211 ASN A C 1
ATOM 1630 O O . ASN A 1 200 ? 120.46900 139.92200 155.18600 1.000 74.14491 211 ASN A O 1
ATOM 1635 N N . VAL A 1 201 ? 121.46800 141.03700 153.50200 1.000 76.92331 212 VAL A N 1
ATOM 1636 C CA . VAL A 1 201 ? 121.79100 142.17800 154.34700 1.000 76.92331 212 VAL A CA 1
ATOM 1637 C C . VAL A 1 201 ? 120.82100 143.31900 154.07000 1.000 76.92331 212 VAL A C 1
ATOM 1638 O O . VAL A 1 201 ? 120.04400 143.70100 154.95100 1.000 76.92331 212 VAL A O 1
ATOM 1642 N N . VAL A 1 202 ? 120.83900 143.86900 152.85400 1.000 78.10579 213 VAL A N 1
ATOM 1643 C CA . VAL A 1 202 ? 119.95100 144.97300 152.48100 1.000 78.10579 213 VAL A CA 1
ATOM 1644 C C . VAL A 1 202 ? 119.21700 144.54600 151.21100 1.000 78.10579 213 VAL A C 1
ATOM 1645 O O . VAL A 1 202 ? 119.65900 144.82400 150.09200 1.000 78.10579 213 VAL A O 1
ATOM 1649 N N . TYR A 1 203 ? 118.08200 143.87700 151.38500 1.000 82.45830 214 TYR A N 1
ATOM 1650 C CA . TYR A 1 203 ? 117.03400 143.62800 150.40200 1.000 82.45830 214 TYR A CA 1
ATOM 1651 C C . TYR A 1 203 ? 115.76500 143.45700 151.22000 1.000 82.45830 214 TYR A C 1
ATOM 1652 O O . TYR A 1 203 ? 115.71400 142.56900 152.07900 1.000 82.45830 214 TYR A O 1
ATOM 1661 N N . PRO A 1 204 ? 114.73400 144.27900 150.99600 1.000 83.19335 215 PRO A N 1
ATOM 1662 C CA . PRO A 1 204 ? 113.63300 144.34700 151.97400 1.000 83.19335 215 PRO A CA 1
ATOM 1663 C C . PRO A 1 204 ? 112.75600 143.10800 152.02300 1.000 83.19335 215 PRO A C 1
ATOM 1664 O O . PRO A 1 204 ? 112.42800 142.64000 153.11900 1.000 83.19335 215 PRO A O 1
ATOM 1668 N N . ASP A 1 205 ? 112.38300 142.54900 150.88100 1.000 85.12081 216 ASP A N 1
ATOM 1669 C CA . ASP A 1 205 ? 111.48900 141.40700 150.85200 1.000 85.12081 216 ASP A CA 1
ATOM 1670 C C . ASP A 1 205 ? 112.32600 140.12600 150.71900 1.000 85.12081 216 ASP A C 1
ATOM 1671 O O . ASP A 1 205 ? 113.55200 140.14700 150.84900 1.000 85.12081 216 ASP A O 1
ATOM 1676 N N . LEU A 1 206 ? 111.66100 139.00000 150.47400 1.000 76.41223 217 LEU A N 1
ATOM 1677 C CA . LEU A 1 206 ? 112.26300 137.66800 150.52000 1.000 76.41223 217 LEU A CA 1
ATOM 1678 C C . LEU A 1 206 ? 113.16400 137.46300 149.30800 1.000 76.41223 217 LEU A C 1
ATOM 1679 O O . LEU A 1 206 ? 112.69400 137.18200 148.20500 1.000 76.41223 217 LEU A O 1
ATOM 1684 N N . ASP A 1 207 ? 114.47100 137.59500 149.51700 1.000 74.39953 218 ASP A N 1
ATOM 1685 C CA . ASP A 1 207 ? 115.46500 137.44900 148.46500 1.000 74.39953 218 ASP A CA 1
ATOM 1686 C C . ASP A 1 207 ? 115.91200 135.99600 148.35700 1.000 74.39953 218 ASP A C 1
ATOM 1687 O O . ASP A 1 207 ? 116.06100 135.30400 149.36200 1.000 74.39953 218 ASP A O 1
ATOM 1692 N N . CYS A 1 208 ? 116.16000 135.55000 147.12400 1.000 67.99181 219 CYS A N 1
ATOM 1693 C CA . CYS A 1 208 ? 116.52700 134.16500 146.86100 1.000 67.99181 219 CYS A CA 1
ATOM 1694 C C . CYS A 1 208 ? 117.72200 134.08900 145.92300 1.000 67.99181 219 CYS A C 1
ATOM 1695 O O . CYS A 1 208 ? 117.95400 134.98600 145.11000 1.000 67.99181 219 CYS A O 1
ATOM 1698 N N . ILE A 1 209 ? 118.47100 132.99300 146.04000 1.000 58.33982 220 ILE A N 1
ATOM 1699 C CA . ILE A 1 209 ? 119.41200 132.55700 145.02000 1.000 58.33982 220 ILE A CA 1
ATOM 1700 C C . ILE A 1 209 ? 119.14400 131.08700 144.75300 1.000 58.33982 220 ILE A C 1
ATOM 1701 O O . ILE A 1 209 ? 118.55700 130.38300 145.57400 1.000 58.33982 220 ILE A O 1
ATOM 1706 N N . TYR A 1 210 ? 119.59100 130.62400 143.59100 1.000 52.76912 221 TYR A N 1
ATOM 1707 C CA . TYR A 1 210 ? 119.17600 129.33200 143.05200 1.000 52.76912 221 TYR A CA 1
ATOM 1708 C C . TYR A 1 210 ? 120.42400 128.52300 142.73400 1.000 52.76912 221 TYR A C 1
ATOM 1709 O O . TYR A 1 210 ? 121.01100 128.67600 141.66100 1.000 52.76912 221 TYR A O 1
ATOM 1718 N N . ILE A 1 211 ? 120.82600 127.67800 143.66200 1.000 48.30297 222 ILE A N 1
ATOM 1719 C CA . ILE A 1 211 ? 122.02000 126.86800 143.49900 1.000 48.30297 222 ILE A CA 1
ATOM 1720 C C . ILE A 1 211 ? 121.67700 125.59600 142.74200 1.000 48.30297 222 ILE A C 1
ATOM 1721 O O . ILE A 1 211 ? 120.52500 125.17100 142.68200 1.000 48.30297 222 ILE A O 1
ATOM 1726 N N . SER A 1 212 ? 122.69700 124.96600 142.17800 1.000 45.96106 223 SER A N 1
ATOM 1727 C CA . SER A 1 212 ? 122.54000 123.74900 141.39200 1.000 45.96106 223 SER A CA 1
ATOM 1728 C C . SER A 1 212 ? 123.20400 122.60800 142.15400 1.000 45.96106 223 SER A C 1
ATOM 1729 O O . SER A 1 212 ? 124.40200 122.36500 142.01800 1.000 45.96106 223 SER A O 1
ATOM 1732 N N . LEU A 1 213 ? 122.41200 121.90300 142.95000 1.000 53.35909 224 LEU A N 1
ATOM 1733 C CA . LEU A 1 213 ? 122.93900 120.82900 143.77100 1.000 53.35909 224 LEU A CA 1
ATOM 1734 C C . LEU A 1 213 ? 123.16300 119.56500 142.95400 1.000 53.35909 224 LEU A C 1
ATOM 1735 O O . LEU A 1 213 ? 122.54800 119.34400 141.91000 1.000 53.35909 224 LEU A O 1
ATOM 1740 N N . LYS A 1 214 ? 124.04000 118.73700 143.45500 1.000 56.25795 225 LYS A N 1
ATOM 1741 C CA . LYS A 1 214 ? 124.32000 117.40000 142.97400 1.000 56.25795 225 LYS A CA 1
ATOM 1742 C C . LYS A 1 214 ? 123.51300 116.39000 143.77500 1.000 56.25795 225 LYS A C 1
ATOM 1743 O O . LYS A 1 214 ? 123.10800 116.67000 144.90700 1.000 56.25795 225 LYS A O 1
ATOM 1749 N N . PRO A 1 215 ? 123.23100 115.20600 143.21800 1.000 59.71411 226 PRO A N 1
ATOM 1750 C CA . PRO A 1 215 ? 122.41800 114.22900 143.95400 1.000 59.71411 226 PRO A CA 1
ATOM 1751 C C . PRO A 1 215 ? 123.13900 113.59900 145.13400 1.000 59.71411 226 PRO A C 1
ATOM 1752 O O . PRO A 1 215 ? 123.68600 112.49900 145.02000 1.000 59.71411 226 PRO A O 1
ATOM 1756 N N . GLY A 1 216 ? 123.15000 114.29100 146.26800 1.000 62.82988 227 GLY A N 1
ATOM 1757 C CA . GLY A 1 216 ? 123.71300 113.78100 147.49700 1.000 62.82988 227 GLY A CA 1
ATOM 1758 C C . GLY A 1 216 ? 122.71600 113.88700 148.63600 1.000 62.82988 227 GLY A C 1
ATOM 1759 O O . GLY A 1 216 ? 121.50300 113.88300 148.43300 1.000 62.82988 227 GLY A O 1
ATOM 1760 N N . SER A 1 217 ? 123.25300 113.98300 149.84900 1.000 64.53837 228 SER A N 1
ATOM 1761 C CA . SER A 1 217 ? 122.46000 114.16000 151.05700 1.000 64.53837 228 SER A CA 1
ATOM 1762 C C . SER A 1 217 ? 122.92200 115.42200 151.76600 1.000 64.53837 228 SER A C 1
ATOM 1763 O O . SER A 1 217 ? 124.11100 115.56900 152.06000 1.000 64.53837 228 SER A O 1
ATOM 1766 N N . TYR A 1 218 ? 121.98500 116.31900 152.05500 1.000 62.20703 229 TYR A N 1
ATOM 1767 C CA . TYR A 1 218 ? 122.30700 117.66300 152.50900 1.000 62.20703 229 TYR A CA 1
ATOM 1768 C C . TYR A 1 218 ? 121.67400 117.94000 153.86300 1.000 62.20703 229 TYR A C 1
ATOM 1769 O O . TYR A 1 218 ? 120.55300 117.50400 154.13500 1.000 62.20703 229 TYR A O 1
ATOM 1778 N N . LYS A 1 219 ? 122.39800 118.66200 154.70800 1.000 67.42623 230 LYS A N 1
ATOM 1779 C CA . LYS A 1 219 ? 121.87600 119.16500 155.96700 1.000 67.42623 230 LYS A CA 1
ATOM 1780 C C . LYS A 1 219 ? 121.77000 120.67800 155.89600 1.000 67.42623 230 LYS A C 1
ATOM 1781 O O . LYS A 1 219 ? 122.42500 121.32600 155.08000 1.000 67.42623 230 LYS A O 1
ATOM 1787 N N . VAL A 1 220 ? 120.93000 121.24400 156.75400 1.000 71.04309 231 VAL A N 1
ATOM 1788 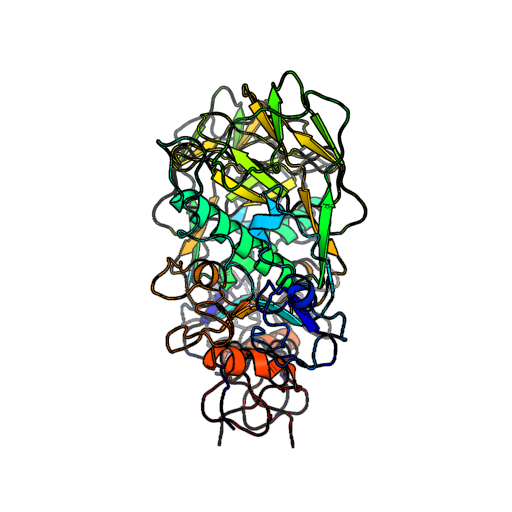C CA . VAL A 1 220 ? 120.70100 122.68200 156.77900 1.000 71.04309 231 VAL A CA 1
ATOM 1789 C C . VAL A 1 220 ? 121.06600 123.20800 158.15900 1.000 71.04309 231 VAL A C 1
ATOM 1790 O O . VAL A 1 220 ? 120.57100 122.70300 159.17200 1.000 71.04309 231 VAL A O 1
ATOM 1794 N N . SER A 1 221 ? 121.93000 124.21800 158.19700 1.000 76.69519 232 SER A N 1
ATOM 1795 C CA . SER A 1 221 ? 122.31600 124.86900 159.44000 1.000 76.69519 232 SER A CA 1
ATOM 1796 C C . SER A 1 221 ? 122.37000 126.36700 159.19800 1.000 76.69519 232 SER A C 1
ATOM 1797 O O . SER A 1 221 ? 122.95600 126.80700 158.20600 1.000 76.69519 232 SER A O 1
ATOM 1800 N N . THR A 1 222 ? 121.76500 127.15000 160.09100 1.000 77.24822 233 THR A N 1
ATOM 1801 C CA . THR A 1 222 ? 121.66000 128.58000 159.83000 1.000 77.24822 233 THR A CA 1
ATOM 1802 C C . THR A 1 222 ? 122.08700 129.47400 160.99000 1.000 77.24822 233 THR A C 1
ATOM 1803 O O . THR A 1 222 ? 122.56200 130.59000 160.74800 1.000 77.24822 233 THR A O 1
ATOM 1807 N N . THR A 1 223 ? 121.96500 128.98100 162.22600 1.000 84.06066 234 THR A N 1
ATOM 1808 C CA . THR A 1 223 ? 122.05600 129.76400 163.46600 1.000 84.06066 234 THR A CA 1
ATOM 1809 C C . THR A 1 223 ? 121.15700 131.00600 163.37800 1.000 84.06066 234 THR A C 1
ATOM 1810 O O . THR A 1 223 ? 121.60100 132.15300 163.33100 1.000 84.06066 234 THR A O 1
ATOM 1814 N N . ALA A 1 224 ? 119.86100 130.72700 163.30400 1.000 86.67437 235 ALA A N 1
ATOM 1815 C CA . ALA A 1 224 ? 118.83900 131.74300 163.10500 1.000 86.67437 235 ALA A CA 1
ATOM 1816 C C . ALA A 1 224 ? 117.56000 131.26400 163.77300 1.000 86.67437 235 ALA A C 1
ATOM 1817 O O . ALA A 1 224 ? 117.42100 130.07000 164.06200 1.000 86.67437 235 ALA A O 1
ATOM 1819 N N . PRO A 1 225 ? 116.61600 132.17100 164.06300 1.000 91.16903 236 PRO A N 1
ATOM 1820 C CA . PRO A 1 225 ? 115.30800 131.71600 164.56300 1.000 91.16903 236 PRO A CA 1
ATOM 1821 C C . PRO A 1 225 ? 114.49300 130.93100 163.54900 1.000 91.16903 236 PRO A C 1
ATOM 1822 O O . PRO A 1 225 ? 113.61600 130.16000 163.95600 1.000 91.16903 236 PRO A O 1
ATOM 1826 N N . PHE A 1 226 ? 114.74100 131.09800 162.25300 1.000 87.58045 237 PHE A N 1
ATOM 1827 C CA . PHE A 1 226 ? 113.95000 130.43000 161.22400 1.000 87.58045 237 PHE A CA 1
ATOM 1828 C C . PHE A 1 226 ? 114.88000 129.93400 160.12900 1.000 87.58045 237 PHE A C 1
ATOM 1829 O O . PHE A 1 226 ? 115.44100 130.74100 159.38300 1.000 87.58045 237 PHE A O 1
ATOM 1837 N N . LEU A 1 227 ? 115.04100 128.61900 160.02000 1.000 77.88686 238 LEU A N 1
ATOM 1838 C CA . LEU A 1 227 ? 115.67000 128.06600 158.83300 1.000 77.88686 238 LEU A CA 1
ATOM 1839 C C . LEU A 1 227 ? 114.63500 128.02800 157.71800 1.000 77.88686 238 LEU A C 1
ATOM 1840 O O . LEU A 1 227 ? 113.45100 127.77900 157.95700 1.000 77.88686 238 LEU A O 1
ATOM 1845 N N . SER A 1 228 ? 115.07600 128.32400 156.50200 1.000 74.41360 239 SER A N 1
ATOM 1846 C CA . SER A 1 228 ? 114.17800 128.50800 155.36800 1.000 74.41360 239 SER A CA 1
ATOM 1847 C C . SER A 1 228 ? 114.56100 127.47700 154.31800 1.000 74.41360 239 SER A C 1
ATOM 1848 O O . SER A 1 228 ? 115.53700 127.66000 153.58600 1.000 74.41360 239 SER A O 1
ATOM 1851 N N . LEU A 1 229 ? 113.78800 126.40300 154.24000 1.000 72.80106 240 LEU A N 1
ATOM 1852 C CA . LEU A 1 229 ? 114.22500 125.18900 153.58200 1.000 72.80106 240 LEU A CA 1
ATOM 1853 C C . LEU A 1 229 ? 113.26000 124.79400 152.46900 1.000 72.80106 240 LEU A C 1
ATOM 1854 O O . LEU A 1 229 ? 112.04900 124.98200 152.61200 1.000 72.80106 240 LEU A O 1
ATOM 1859 N N . PRO A 1 230 ? 113.75700 124.26100 151.35400 1.000 68.72082 241 PRO A N 1
ATOM 1860 C CA . PRO A 1 230 ? 112.91300 124.11100 150.17100 1.000 68.72082 241 PRO A CA 1
ATOM 1861 C C . PRO A 1 230 ? 112.02400 122.88500 150.25300 1.000 68.72082 241 PRO A C 1
ATOM 1862 O O . PRO A 1 230 ? 112.26700 121.94600 151.01200 1.000 68.72082 241 PRO A O 1
ATOM 1866 N N . THR A 1 231 ? 110.97800 122.91100 149.43400 1.000 68.41342 242 THR A N 1
ATOM 1867 C CA . THR A 1 231 ? 110.10300 121.76400 149.26400 1.000 68.41342 242 THR A CA 1
ATOM 1868 C C . THR A 1 231 ? 109.90900 121.34600 147.81500 1.000 68.41342 242 THR A C 1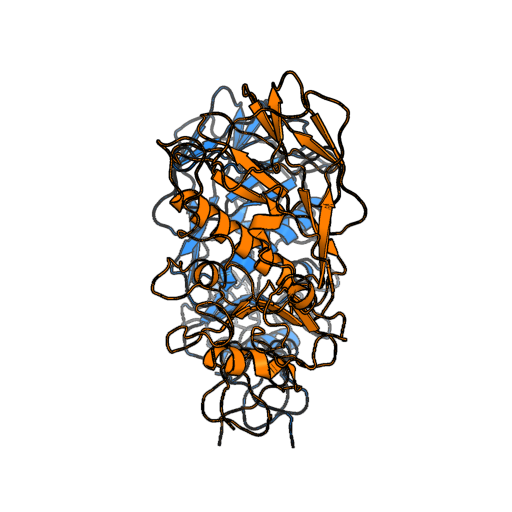
ATOM 1869 O O . THR A 1 231 ? 109.50100 120.20300 147.57900 1.000 68.41342 242 THR A O 1
ATOM 1873 N N . LYS A 1 232 ? 110.19600 122.21000 146.84500 1.000 60.47619 243 LYS A N 1
ATOM 1874 C CA . LYS A 1 232 ? 110.16400 121.86000 145.43400 1.000 60.47619 243 LYS A CA 1
ATOM 1875 C C . LYS A 1 232 ? 111.50700 122.18700 144.80100 1.000 60.47619 243 LYS A C 1
ATOM 1876 O O . LYS A 1 232 ? 112.17400 123.14900 145.18600 1.000 60.47619 243 LYS A O 1
ATOM 1882 N N . ALA A 1 233 ? 111.89500 121.37700 143.82200 1.000 53.52807 244 ALA A N 1
ATOM 1883 C CA . ALA A 1 233 ? 113.17100 121.54100 143.14900 1.000 53.52807 244 ALA A CA 1
ATOM 1884 C C . ALA A 1 233 ? 113.04000 121.01300 141.73300 1.000 53.52807 244 ALA A C 1
ATOM 1885 O O . ALA A 1 233 ? 112.17200 120.19100 141.43600 1.000 53.52807 244 ALA A O 1
ATOM 1887 N N . LEU A 1 234 ? 113.91200 121.49400 140.85700 1.000 45.60272 245 LEU A N 1
ATOM 1888 C CA . LEU A 1 234 ? 113.93300 121.00800 139.49000 1.000 45.60272 245 LEU A CA 1
ATOM 1889 C C . LEU A 1 234 ? 114.74200 119.71900 139.41500 1.000 45.60272 245 LEU A C 1
ATOM 1890 O O . LEU A 1 234 ? 115.33300 119.26500 140.39500 1.000 45.60272 245 LEU A O 1
ATOM 1895 N N . CYS A 1 235 ? 114.77400 119.12100 138.23300 1.000 54.69630 246 CYS A N 1
ATOM 1896 C CA . CYS A 1 235 ? 115.52900 117.89300 138.02100 1.000 54.69630 246 CYS A CA 1
ATOM 1897 C C . CYS A 1 235 ? 116.02900 117.86600 136.59100 1.000 54.69630 246 CYS A C 1
ATOM 1898 O O . CYS A 1 235 ? 115.22900 117.80100 135.65600 1.000 54.69630 246 CYS A O 1
ATOM 1901 N N . PHE A 1 236 ? 117.34300 117.90200 136.42500 1.000 57.32900 247 PHE A N 1
ATOM 1902 C CA . PHE A 1 236 ? 117.97300 117.88600 135.11600 1.000 57.32900 247 PHE A CA 1
ATOM 1903 C C . PHE A 1 236 ? 118.61000 116.51900 134.91200 1.000 57.32900 247 PHE A C 1
ATOM 1904 O O . PHE A 1 236 ? 119.46900 116.11400 135.70000 1.000 57.32900 247 PHE A O 1
ATOM 1912 N N . ASP A 1 237 ? 118.19800 115.81500 133.86100 1.000 64.81863 248 ASP A N 1
ATOM 1913 C CA . ASP A 1 237 ? 118.71400 114.48600 133.56600 1.000 64.81863 248 ASP A CA 1
ATOM 1914 C C . ASP A 1 237 ? 119.22300 114.42000 132.13900 1.000 64.81863 248 ASP A C 1
ATOM 1915 O O . ASP A 1 237 ? 118.93000 115.28900 131.31300 1.000 64.81863 248 ASP A O 1
ATOM 1920 N N . LYS A 1 238 ? 119.97600 113.34800 131.87200 1.000 65.02045 249 LYS A N 1
ATOM 1921 C CA . LYS A 1 238 ? 120.46700 112.96800 130.54600 1.000 65.02045 249 LYS A CA 1
ATOM 1922 C C . LYS A 1 238 ? 121.31400 114.08600 129.92800 1.000 65.02045 249 LYS A C 1
ATOM 1923 O O . LYS A 1 238 ? 120.91000 114.76400 128.98600 1.000 65.02045 249 LYS A O 1
ATOM 1929 N N . SER A 1 239 ? 122.47600 114.29300 130.54700 1.000 63.59751 250 SER A N 1
ATOM 1930 C CA . SER A 1 239 ? 123.41300 115.32300 130.11400 1.000 63.59751 250 SER A CA 1
ATOM 1931 C C . SER A 1 239 ? 123.85100 115.10400 128.67400 1.000 63.59751 250 SER A C 1
ATOM 1932 O O . SER A 1 239 ? 124.32600 114.02500 128.31200 1.000 63.59751 250 SER A O 1
ATOM 1935 N N . LYS A 1 240 ? 123.67200 116.12800 127.85100 1.000 61.57425 251 LYS A N 1
ATOM 1936 C CA . LYS A 1 240 ? 123.93200 116.05000 126.42500 1.000 61.57425 251 LYS A CA 1
ATOM 1937 C C . LYS A 1 240 ? 124.98700 117.07400 126.02900 1.000 61.57425 251 LYS A C 1
ATOM 1938 O O . LYS A 1 240 ? 125.49700 117.83500 126.85200 1.000 61.57425 251 LYS A O 1
ATOM 1944 N N . GLN A 1 241 ? 125.31100 117.07400 124.74100 1.000 64.86102 252 GLN A N 1
ATOM 1945 C CA . GLN A 1 241 ? 126.20000 118.07100 124.17300 1.000 64.86102 252 GLN A CA 1
ATOM 1946 C C . GLN A 1 241 ? 125.47300 119.41100 124.08700 1.000 64.86102 252 GLN A C 1
ATOM 1947 O O . GLN A 1 241 ? 124.25400 119.46400 123.90800 1.000 64.86102 252 GLN A O 1
ATOM 1953 N N . PHE A 1 242 ? 126.24100 120.49700 124.22100 1.000 58.26343 253 PHE A N 1
ATOM 1954 C CA . PHE A 1 242 ? 125.74800 121.86400 124.39100 1.000 58.26343 253 PHE A CA 1
ATOM 1955 C C . PHE A 1 242 ? 124.82000 122.35000 123.28200 1.000 58.26343 253 PHE A C 1
ATOM 1956 O O . PHE A 1 242 ? 125.24400 122.53400 122.14200 1.000 58.26343 253 PHE A O 1
ATOM 1964 N N . VAL A 1 243 ? 123.54500 122.56300 123.60900 1.000 60.29286 254 VAL A N 1
ATOM 1965 C CA . VAL A 1 243 ? 122.56900 123.09900 122.67300 1.000 60.29286 254 VAL A CA 1
ATOM 1966 C C . VAL A 1 243 ? 121.88100 124.27000 123.36100 1.000 60.29286 254 VAL A C 1
ATOM 1967 O O . VAL A 1 243 ? 121.32700 124.10200 124.45000 1.000 60.29286 254 VAL A O 1
ATOM 1971 N N . PRO A 1 244 ? 121.89300 125.46800 122.78300 1.000 56.16190 255 PRO A N 1
ATOM 1972 C CA . PRO A 1 244 ? 121.33100 126.63400 123.47200 1.000 56.16190 255 PRO A CA 1
ATOM 1973 C C . PRO A 1 244 ? 119.81300 126.59400 123.54600 1.000 56.16190 255 PRO A C 1
ATOM 1974 O O . PRO A 1 244 ? 119.14000 125.87700 122.80400 1.000 56.16190 255 PRO A O 1
ATOM 1978 N N . VAL A 1 245 ? 119.27700 127.38900 124.46700 1.000 54.57379 256 VAL A N 1
ATOM 1979 C CA . VAL A 1 245 ? 117.85500 127.39600 124.78900 1.000 54.57379 256 VAL A CA 1
ATOM 1980 C C . VAL A 1 245 ? 117.24600 128.68300 124.25800 1.000 54.57379 256 VAL A C 1
ATOM 1981 O O . VAL A 1 245 ? 117.72500 129.77800 124.57200 1.000 54.57379 256 VAL A O 1
ATOM 1985 N N . GLN A 1 246 ? 116.18000 128.55400 123.47700 1.000 55.29936 257 GLN A N 1
ATOM 1986 C CA . GLN A 1 246 ? 115.56100 129.69200 122.81800 1.000 55.29936 257 GLN A CA 1
ATOM 1987 C C . GLN A 1 246 ? 114.43100 130.26500 123.66000 1.000 55.29936 257 GLN A C 1
ATOM 1988 O O . GLN A 1 246 ? 113.73700 129.54500 124.37900 1.000 55.29936 257 GLN A O 1
ATOM 1994 N N . VAL A 1 247 ? 114.26200 131.58100 123.57400 1.000 62.58489 258 VAL A N 1
ATOM 1995 C CA . VAL A 1 247 ? 113.25300 132.31200 124.32800 1.000 62.58489 258 VAL A CA 1
ATOM 1996 C C . VAL A 1 247 ? 112.37700 133.04800 123.33300 1.000 62.58489 258 VAL A C 1
ATOM 1997 O O . VAL A 1 247 ? 112.87300 133.55100 122.32100 1.000 62.58489 258 VAL A O 1
ATOM 2001 N N . VAL A 1 248 ? 111.08300 133.11800 123.61700 1.000 69.72727 259 VAL A N 1
ATOM 2002 C CA . VAL A 1 248 ? 110.20100 134.10500 123.01800 1.000 69.72727 259 VAL A CA 1
ATOM 2003 C C . VAL A 1 248 ? 109.75200 135.02300 124.14500 1.000 69.72727 259 VAL A C 1
ATOM 2004 O O . VAL A 1 248 ? 109.49200 134.55800 125.26000 1.000 69.72727 259 VAL A O 1
ATOM 2008 N N . ASP A 1 249 ? 109.69700 136.32400 123.87100 1.000 79.95040 260 ASP A N 1
ATOM 2009 C CA . ASP A 1 249 ? 109.44200 137.32800 124.90300 1.000 79.95040 260 ASP A CA 1
ATOM 2010 C C . ASP A 1 249 ? 107.98700 137.24000 125.34700 1.000 79.95040 260 ASP A C 1
ATOM 2011 O O . ASP A 1 249 ? 107.08800 137.76400 124.68800 1.000 79.95040 260 ASP A O 1
ATOM 2016 N N . SER A 1 250 ? 107.75100 136.59700 126.48500 1.000 79.75057 261 SER A N 1
ATOM 2017 C CA . SER A 1 250 ? 106.39800 136.35000 126.97600 1.000 79.75057 261 SER A CA 1
ATOM 2018 C C . SER A 1 250 ? 106.00000 137.49000 127.90600 1.000 79.75057 261 SER A C 1
ATOM 2019 O O . SER A 1 250 ? 106.37400 137.50500 129.07900 1.000 79.75057 261 SER A O 1
ATOM 2022 N N . ARG A 1 251 ? 105.22900 138.44700 127.38800 1.000 85.05438 262 ARG A N 1
ATOM 2023 C CA . ARG A 1 251 ? 104.85100 139.62900 128.15300 1.000 85.05438 262 ARG A CA 1
ATOM 2024 C C . ARG A 1 251 ? 103.37000 139.92200 127.95600 1.000 85.05438 262 ARG A C 1
ATOM 2025 O O . ARG A 1 251 ? 102.70500 139.33400 127.10000 1.000 85.05438 262 ARG A O 1
ATOM 2033 N N . TRP A 1 252 ? 102.86100 140.86400 128.74900 1.000 91.35849 263 TRP A N 1
ATOM 2034 C CA . TRP A 1 252 ? 101.46400 141.27400 128.67700 1.000 91.35849 263 TRP A CA 1
ATOM 2035 C C . TRP A 1 252 ? 101.24800 142.22900 127.50400 1.000 91.35849 263 TRP A C 1
ATOM 2036 O O . TRP A 1 252 ? 102.10300 142.40400 126.63300 1.000 91.35849 263 TRP A O 1
ATOM 2047 N N . ASN A 1 253 ? 100.08400 142.86700 127.47700 1.000 102.04802 264 ASN A N 1
ATOM 2048 C CA . ASN A 1 253 ? 99.86200 144.00800 126.60700 1.000 102.04802 264 ASN A CA 1
ATOM 2049 C C . ASN A 1 253 ? 100.35600 145.26800 127.31300 1.000 102.04802 264 ASN A C 1
ATOM 2050 O O . ASN A 1 253 ? 100.52900 145.29500 128.53300 1.000 102.04802 264 ASN A O 1
ATOM 2055 N N . ASN A 1 254 ? 100.59000 146.31700 126.52000 1.000 106.22325 265 ASN A N 1
ATOM 2056 C CA . ASN A 1 254 ? 101.22800 147.53000 127.01800 1.000 106.22325 265 ASN A CA 1
ATOM 2057 C C . ASN A 1 254 ? 100.35100 148.31600 127.98400 1.000 106.22325 265 ASN A C 1
ATOM 2058 O O . ASN A 1 254 ? 100.87800 149.13300 128.74400 1.000 106.22325 265 ASN A O 1
ATOM 2063 N N . GLU A 1 255 ? 99.03400 148.09100 127.97900 1.000 108.48426 266 GLU A N 1
ATOM 2064 C CA . GLU A 1 255 ? 98.19500 148.68300 129.01300 1.000 108.48426 266 GLU A CA 1
ATOM 2065 C C . GLU A 1 255 ? 98.44100 148.05300 130.37500 1.000 108.48426 266 GLU A C 1
ATOM 2066 O O . GLU A 1 255 ? 98.19100 148.69900 131.39700 1.000 108.48426 266 GLU A O 1
ATOM 2072 N N . ARG A 1 256 ? 98.92000 146.81700 130.41400 1.000 100.08736 267 ARG A N 1
ATOM 2073 C CA . ARG A 1 256 ? 99.34100 146.19200 131.65200 1.000 100.08736 267 ARG A CA 1
ATOM 2074 C C . ARG A 1 256 ? 100.85400 146.32100 131.79100 1.000 100.08736 267 ARG A C 1
ATOM 2075 O O . ARG A 1 256 ? 101.54600 146.83700 130.91000 1.000 100.08736 267 ARG A O 1
ATOM 2083 N N . ALA A 1 257 ? 101.37500 145.84600 132.91700 1.000 98.09624 268 ALA A N 1
ATOM 2084 C CA . ALA A 1 257 ? 102.79300 145.98900 133.19300 1.000 98.09624 268 ALA A CA 1
ATOM 2085 C C . ALA A 1 257 ? 103.59900 144.94900 132.42100 1.000 98.09624 268 ALA A C 1
ATOM 2086 O O . ALA A 1 257 ? 103.06400 143.98900 131.86200 1.000 98.09624 268 ALA A O 1
ATOM 2088 N N . SER A 1 258 ? 104.91000 145.16000 132.39000 1.000 92.88422 269 SER A N 1
ATOM 2089 C CA . SER A 1 258 ? 105.83400 144.23100 131.75900 1.000 92.88422 269 SER A CA 1
ATOM 2090 C C . SER A 1 258 ? 107.16100 144.30800 132.50200 1.000 92.88422 269 SER A C 1
ATOM 2091 O O . SER A 1 258 ? 107.26600 144.94500 133.55500 1.000 92.88422 269 SER A O 1
ATOM 2094 N N . ASP A 1 259 ? 108.17800 143.66200 131.94700 1.000 86.11503 270 ASP A N 1
ATOM 2095 C CA . ASP A 1 259 ? 109.51200 143.66800 132.52800 1.000 86.11503 270 ASP A CA 1
ATOM 2096 C C . ASP A 1 259 ? 110.52100 143.39000 131.42300 1.000 86.11503 270 ASP A C 1
ATOM 2097 O O . ASP A 1 259 ? 110.16400 143.21600 130.25500 1.000 86.11503 270 ASP A O 1
ATOM 2102 N N . ILE A 1 260 ? 111.79200 143.34500 131.80600 1.000 77.90803 271 ILE A N 1
ATOM 2103 C CA . ILE A 1 260 ? 112.87800 143.00200 130.90300 1.000 77.90803 271 ILE A CA 1
ATOM 2104 C C . ILE A 1 260 ? 113.63600 141.77400 131.39900 1.000 77.90803 271 ILE A C 1
ATOM 2105 O O . ILE A 1 260 ? 114.77500 141.54900 131.00800 1.000 77.90803 271 ILE A O 1
ATOM 2110 N N . SER A 1 261 ? 112.99300 140.96800 132.24800 1.000 74.11751 272 SER A N 1
ATOM 2111 C CA . SER A 1 261 ? 113.69600 139.91200 132.97100 1.000 74.11751 272 SER A CA 1
ATOM 2112 C C . SER A 1 261 ? 114.10700 138.76900 132.05600 1.000 74.11751 272 SER A C 1
ATOM 2113 O O . SER A 1 261 ? 115.19000 138.19700 132.21900 1.000 74.11751 272 SER A O 1
ATOM 2116 N N . LEU A 1 262 ? 113.27000 138.43300 131.07800 1.000 70.97062 273 LEU A N 1
ATOM 2117 C CA . LEU A 1 262 ? 113.61400 137.35300 130.16600 1.000 70.97062 273 LEU A CA 1
ATOM 2118 C C . LEU A 1 262 ? 114.67500 137.74900 129.14900 1.000 70.97062 273 LEU A C 1
ATOM 2119 O O . LEU A 1 262 ? 115.19000 136.87000 128.45300 1.000 70.97062 273 LEU A O 1
ATOM 2124 N N . SER A 1 263 ? 115.01000 139.03300 129.03800 1.000 71.28562 274 SER A N 1
ATOM 2125 C CA . SER A 1 263 ? 116.14200 139.46000 128.22800 1.000 71.28562 274 SER A CA 1
ATOM 2126 C C . SER A 1 263 ? 117.40500 139.66700 129.04200 1.000 71.28562 274 SER A C 1
ATOM 2127 O O . SER A 1 263 ? 118.50500 139.53000 128.50000 1.000 71.28562 274 SER A O 1
ATOM 2130 N N . VAL A 1 264 ? 117.27400 140.00300 130.32500 1.000 64.31623 275 VAL A N 1
ATOM 2131 C CA . VAL A 1 264 ? 118.44600 140.08600 131.18600 1.000 64.31623 275 VAL A CA 1
ATOM 2132 C C . VAL A 1 264 ? 118.95800 138.69000 131.51300 1.000 64.31623 275 VAL A C 1
ATOM 2133 O O . VAL A 1 264 ? 120.16900 138.43800 131.50200 1.000 64.31623 275 VAL A O 1
ATOM 2137 N N . ALA A 1 265 ? 118.04500 137.74900 131.76400 1.000 64.70969 276 ALA A N 1
ATOM 2138 C CA . ALA A 1 265 ? 118.45100 136.38700 132.08300 1.000 64.70969 276 ALA A CA 1
ATOM 2139 C C . ALA A 1 265 ? 118.97700 135.63200 130.87200 1.000 64.70969 276 ALA A C 1
ATOM 2140 O O . ALA A 1 265 ? 119.72200 134.66300 131.04100 1.000 64.70969 276 ALA A O 1
ATOM 2142 N N . CYS A 1 266 ? 118.62200 136.04700 129.66300 1.000 68.36290 277 CYS A N 1
ATOM 2143 C CA . CYS A 1 266 ? 119.03800 135.35400 128.44700 1.000 68.36290 277 CYS A CA 1
ATOM 2144 C C . CYS A 1 266 ? 120.26300 136.05400 127.87400 1.000 68.36290 277 CYS A C 1
ATOM 2145 O O . CYS A 1 266 ? 120.14300 137.04800 127.15600 1.000 68.36290 277 CYS A O 1
ATOM 2148 N N . GLN A 1 267 ? 121.44200 135.52100 128.18000 1.000 63.14564 278 GLN A N 1
ATOM 2149 C CA . GLN A 1 267 ? 122.69800 136.04900 127.67800 1.000 63.14564 278 GLN A CA 1
ATOM 2150 C C . GLN A 1 267 ? 123.40900 134.99200 126.84500 1.000 63.14564 278 GLN A C 1
ATOM 2151 O O . GLN A 1 267 ? 123.13900 133.79400 126.95900 1.000 63.14564 278 GLN A O 1
ATOM 2157 N N . LEU A 1 268 ? 124.32100 135.45500 126.00000 1.000 63.68175 279 LEU A N 1
ATOM 2158 C CA . LEU A 1 268 ? 125.11600 134.56400 125.17300 1.000 63.68175 279 LEU A CA 1
ATOM 2159 C C . LEU A 1 268 ? 126.13500 133.80800 126.02400 1.000 63.68175 279 LEU A C 1
ATOM 2160 O O . LEU A 1 268 ? 126.56000 134.30100 127.07200 1.000 63.68175 279 LEU A O 1
ATOM 2165 N N . PRO A 1 269 ? 126.55600 132.60300 125.59800 1.000 58.67494 280 PRO A N 1
ATOM 2166 C CA . PRO A 1 269 ? 126.24300 131.79400 124.41400 1.000 58.67494 280 PRO A CA 1
ATOM 2167 C C . PRO A 1 269 ? 125.11500 130.80500 124.61900 1.000 58.67494 280 PRO A C 1
ATOM 2168 O O . PRO A 1 269 ? 124.68500 130.16500 123.66700 1.000 58.67494 280 PRO A O 1
ATOM 2172 N N . TYR A 1 270 ? 124.65000 130.67800 125.85400 1.000 57.46558 281 TYR A N 1
ATOM 2173 C CA . TYR A 1 270 ? 123.73800 129.61000 126.23200 1.000 57.46558 281 TYR A CA 1
ATOM 2174 C C . TYR A 1 270 ? 122.29200 129.88700 125.86000 1.000 57.46558 281 TYR A C 1
ATOM 2175 O O . TYR A 1 270 ? 121.43500 129.04800 126.14700 1.000 57.46558 281 TYR A O 1
ATOM 2184 N N . CYS A 1 271 ? 121.99100 131.01300 125.22200 1.000 59.42450 282 CYS A N 1
ATOM 2185 C CA . CYS A 1 271 ? 120.60300 131.43200 125.14100 1.000 59.42450 282 CYS A CA 1
ATOM 2186 C C . CYS A 1 271 ? 120.40500 132.38000 123.96900 1.000 59.42450 282 CYS A C 1
ATOM 2187 O O . CYS A 1 271 ? 121.21800 133.27900 123.75100 1.000 59.42450 282 CYS A O 1
ATOM 2190 N N . TYR A 1 272 ? 119.31500 132.18500 123.23000 1.000 64.14821 283 TYR A N 1
ATOM 2191 C CA . TYR A 1 272 ? 118.93700 133.06800 122.13400 1.000 64.14821 283 TYR A CA 1
ATOM 2192 C C . TYR A 1 272 ? 117.56300 133.64600 122.42700 1.000 64.14821 283 TYR A C 1
ATOM 2193 O O . TYR A 1 272 ? 116.60700 132.89700 122.64500 1.000 64.14821 283 TYR A O 1
ATOM 2202 N N . PHE A 1 273 ? 117.46400 134.96800 122.41700 1.000 72.41469 284 PHE A N 1
ATOM 2203 C CA . PHE A 1 273 ? 116.25300 135.67500 122.80100 1.000 72.41469 284 PHE A CA 1
ATOM 2204 C C . PHE A 1 273 ? 115.56300 136.21100 121.55700 1.000 72.41469 284 PHE A C 1
ATOM 2205 O O . PHE A 1 273 ? 116.18200 136.92300 120.76100 1.000 72.41469 284 PHE A O 1
ATOM 2213 N N . ARG A 1 274 ? 114.29100 135.86700 121.39000 1.000 74.61405 285 ARG A N 1
ATOM 2214 C CA . ARG A 1 274 ? 113.49300 136.32900 120.26500 1.000 74.61405 285 ARG A CA 1
ATOM 2215 C C . ARG A 1 274 ? 112.37200 137.21200 120.78600 1.000 74.61405 285 ARG A C 1
ATOM 2216 O O . ARG A 1 274 ? 111.65600 136.83100 121.71500 1.000 74.61405 285 ARG A O 1
ATOM 2224 N N . ASN A 1 275 ? 112.22600 138.38700 120.19000 1.000 84.70974 286 ASN A N 1
ATOM 2225 C CA . ASN A 1 275 ? 111.25000 139.37100 120.62200 1.000 84.70974 286 ASN A CA 1
ATOM 2226 C C . ASN A 1 275 ? 110.49700 139.88700 119.40600 1.000 84.70974 286 ASN A C 1
ATOM 2227 O O . ASN A 1 275 ? 111.03900 139.95100 118.30100 1.000 84.70974 286 ASN A O 1
ATOM 2232 N N . SER A 1 276 ? 109.23700 140.25100 119.62100 1.000 90.14395 287 SER A N 1
ATOM 2233 C CA . SER A 1 276 ? 108.45500 140.90200 118.58400 1.000 90.14395 287 SER A CA 1
ATOM 2234 C C . SER A 1 276 ? 108.86600 142.36100 118.47300 1.000 90.14395 287 SER A C 1
ATOM 2235 O O . SER A 1 276 ? 109.16600 143.01500 119.47500 1.000 90.14395 287 SER A O 1
ATOM 2238 N N . SER A 1 277 ? 108.88300 142.87000 117.24200 1.000 95.87065 288 SER A N 1
ATOM 2239 C CA . SER A 1 277 ? 109.26600 144.26100 117.02900 1.000 95.87065 288 SER A CA 1
ATOM 2240 C C . SER A 1 277 ? 108.15600 145.20600 117.46600 1.000 95.87065 288 SER A C 1
ATOM 2241 O O . SER A 1 277 ? 108.40400 146.18900 118.17400 1.000 95.87065 288 SER A O 1
ATOM 2244 N N . ALA A 1 278 ? 106.92500 144.91900 117.06300 1.000 99.01370 289 ALA A N 1
ATOM 2245 C CA . ALA A 1 278 ? 105.79600 145.78800 117.34600 1.000 99.01370 289 ALA A CA 1
ATOM 2246 C C . ALA A 1 278 ? 105.22400 145.47300 118.72600 1.000 99.01370 289 ALA A C 1
ATOM 2247 O O . ALA A 1 278 ? 105.81600 144.73900 119.52200 1.000 99.01370 289 ALA A O 1
ATOM 2249 N N . ASN A 1 279 ? 104.05200 146.02800 119.01400 1.000 102.05726 290 ASN A N 1
ATOM 2250 C CA . ASN A 1 279 ? 103.38600 145.84800 120.29600 1.000 102.05726 290 ASN A CA 1
ATOM 2251 C C . ASN A 1 279 ? 102.64100 144.51500 120.32000 1.000 102.05726 290 ASN A C 1
ATOM 2252 O O . ASN A 1 279 ? 102.82000 143.65100 119.45600 1.000 102.05726 290 ASN A O 1
ATOM 2257 N N . TYR A 1 280 ? 101.78900 144.33400 121.32400 1.000 94.43817 291 TYR A N 1
ATOM 2258 C CA . TYR A 1 280 ? 101.04300 143.09600 121.51800 1.000 94.43817 291 TYR A CA 1
ATOM 2259 C C . TYR A 1 280 ? 99.55900 143.40200 121.34800 1.000 94.43817 291 TYR A C 1
ATOM 2260 O O . TYR A 1 280 ? 98.94100 144.00100 122.23300 1.000 94.43817 291 TYR A O 1
ATOM 2269 N N . VAL A 1 281 ? 98.99100 142.99600 120.21500 1.000 93.81762 292 VAL A N 1
ATOM 2270 C CA . VAL A 1 281 ? 97.58000 143.21400 119.90600 1.000 93.81762 292 VAL A CA 1
ATOM 2271 C C . VAL A 1 281 ? 96.92500 141.84700 119.77600 1.000 93.81762 292 VAL A C 1
ATOM 2272 O O . VAL A 1 281 ? 97.16500 141.12700 118.79900 1.000 93.81762 292 VAL A O 1
ATOM 2276 N N . GLY A 1 282 ? 96.08900 141.49200 120.74800 1.000 95.54168 293 GLY A N 1
ATOM 2277 C CA . GLY A 1 282 ? 95.50500 140.17000 120.77800 1.000 95.54168 293 GLY A CA 1
ATOM 2278 C C . GLY A 1 282 ? 94.36900 139.97800 119.78700 1.000 95.54168 293 GLY A C 1
ATOM 2279 O O . GLY A 1 282 ? 93.87700 140.91500 119.16300 1.000 95.54168 293 GLY A O 1
ATOM 2280 N N . LYS A 1 283 ? 93.95700 138.71800 119.64400 1.000 99.89251 294 LYS A N 1
ATOM 2281 C CA . LYS A 1 283 ? 92.86900 138.33700 118.74800 1.000 99.89251 294 LYS A CA 1
ATOM 2282 C C . LYS A 1 283 ? 91.69700 137.70500 119.48000 1.000 99.89251 294 LYS A C 1
ATOM 2283 O O . LYS A 1 283 ? 90.55200 138.13300 119.28900 1.000 99.89251 294 LYS A O 1
ATOM 2289 N N . TYR A 1 284 ? 91.95000 136.67700 120.29400 1.000 102.87452 295 TYR A N 1
ATOM 2290 C CA . TYR A 1 284 ? 90.88900 136.04900 121.07600 1.000 102.87452 295 TYR A CA 1
ATOM 2291 C C . TYR A 1 284 ? 90.35400 136.99900 122.13400 1.000 102.87452 295 TYR A C 1
ATOM 2292 O O . TYR A 1 284 ? 89.14300 137.06800 122.36900 1.000 102.87452 295 TYR A O 1
ATOM 2301 N N . ASP A 1 285 ? 91.25000 137.71800 122.79300 1.000 99.68887 296 ASP A N 1
ATOM 2302 C CA . ASP A 1 285 ? 90.91700 138.81700 123.67900 1.000 99.68887 296 ASP A CA 1
ATOM 2303 C C . ASP A 1 285 ? 92.07400 139.80400 123.59700 1.000 99.68887 296 ASP A C 1
ATOM 2304 O O . ASP A 1 285 ? 92.80000 139.83500 122.59900 1.000 99.68887 296 ASP A O 1
ATOM 2309 N N . ILE A 1 286 ? 92.21100 140.64300 124.62300 1.000 100.84144 297 ILE A N 1
ATOM 2310 C CA . ILE A 1 286 ? 93.33200 141.57500 124.69100 1.000 100.84144 297 ILE A CA 1
ATOM 2311 C C . ILE A 1 286 ? 94.66200 140.82400 124.76200 1.000 100.84144 297 ILE A C 1
ATOM 2312 O O . ILE A 1 286 ? 95.63600 141.19900 124.09900 1.000 100.84144 297 ILE A O 1
ATOM 2317 N N . ASN A 1 287 ? 94.70900 139.72100 125.51200 1.000 94.57086 298 ASN A N 1
ATOM 2318 C CA . ASN A 1 287 ? 95.97100 139.08200 125.87300 1.000 94.57086 298 ASN A CA 1
ATOM 2319 C C . ASN A 1 287 ? 96.11500 137.66000 125.33100 1.000 94.57086 298 ASN A C 1
ATOM 2320 O O . ASN A 1 287 ? 96.71600 136.80400 125.97900 1.000 94.57086 298 ASN A O 1
ATOM 2325 N N . HIS A 1 288 ? 95.59700 137.38600 124.13400 1.000 94.84180 299 HIS A N 1
ATOM 2326 C CA . HIS A 1 288 ? 95.85300 136.11300 123.46400 1.000 94.84180 299 HIS A CA 1
ATOM 2327 C C . HIS A 1 288 ? 95.89800 136.33900 121.96200 1.000 94.84180 299 HIS A C 1
ATOM 2328 O O . HIS A 1 288 ? 95.02200 137.01200 121.41400 1.000 94.84180 299 HIS A O 1
ATOM 2335 N N . GLY A 1 289 ? 96.89700 135.76400 121.30200 1.000 92.27738 300 GLY A N 1
ATOM 2336 C CA . GLY A 1 289 ? 96.90900 135.72800 119.85200 1.000 92.27738 300 GLY A CA 1
ATOM 2337 C C . GLY A 1 289 ? 97.35700 136.98700 119.13800 1.000 92.27738 300 GLY A C 1
ATOM 2338 O O . GLY A 1 289 ? 96.56700 137.61100 118.42800 1.000 92.27738 300 GLY A O 1
ATOM 2339 N N . ASP A 1 290 ? 98.61400 137.37800 119.31200 1.000 91.11922 301 ASP A N 1
ATOM 2340 C CA . ASP A 1 290 ? 99.17800 138.45500 118.51200 1.000 91.11922 301 ASP A CA 1
ATOM 2341 C C . ASP A 1 290 ? 99.75200 137.89400 117.22000 1.000 91.11922 301 ASP A C 1
ATOM 2342 O O . ASP A 1 290 ? 100.32200 136.80200 117.20700 1.000 91.11922 301 ASP A O 1
ATOM 2347 N N . SER A 1 291 ? 99.60600 138.65400 116.13000 1.000 89.12027 302 SER A N 1
ATOM 2348 C CA . SER A 1 291 ? 100.06400 138.18500 114.82500 1.000 89.12027 302 SER A CA 1
ATOM 2349 C C . SER A 1 291 ? 101.58300 138.11100 114.74300 1.000 89.12027 302 SER A C 1
ATOM 2350 O O . SER A 1 291 ? 102.12100 137.22800 114.06200 1.000 89.12027 302 SER A O 1
ATOM 2353 N N . GLY A 1 292 ? 102.28500 139.01600 115.42900 1.000 86.75113 303 GLY A N 1
ATOM 2354 C CA . GLY A 1 292 ? 103.73800 138.96600 115.43300 1.000 86.75113 303 GLY A CA 1
ATOM 2355 C C . GLY A 1 292 ? 104.27600 137.76400 116.18400 1.000 86.75113 303 GLY A C 1
ATOM 2356 O O . GLY A 1 292 ? 105.25600 137.14400 115.76600 1.000 86.75113 303 GLY A O 1
ATOM 2357 N N . PHE A 1 293 ? 103.62400 137.39300 117.28200 1.000 86.34741 304 PHE A N 1
ATOM 2358 C CA . PHE A 1 293 ? 104.03700 136.19400 117.99300 1.000 86.34741 304 PHE A CA 1
ATOM 2359 C C . PHE A 1 293 ? 103.58800 134.91900 117.29700 1.000 86.34741 304 PHE A C 1
ATOM 2360 O O . PHE A 1 293 ? 104.23400 133.88500 117.47500 1.000 86.34741 304 PHE A O 1
ATOM 2368 N N . ILE A 1 294 ? 102.52700 134.97200 116.48800 1.000 84.87518 305 ILE A N 1
ATOM 2369 C CA . ILE A 1 294 ? 102.24100 133.85800 115.58800 1.000 84.87518 305 ILE A CA 1
ATOM 2370 C C . ILE A 1 294 ? 103.34500 133.73000 114.54700 1.000 84.87518 305 ILE A C 1
ATOM 2371 O O . ILE A 1 294 ? 103.79800 132.62100 114.23600 1.000 84.87518 305 ILE A O 1
ATOM 2376 N N . SER A 1 295 ? 103.83800 134.86700 114.04000 1.000 83.66917 306 SER A N 1
ATOM 2377 C CA . SER A 1 295 ? 104.96100 134.85200 113.10600 1.000 83.66917 306 SER A CA 1
ATOM 2378 C C . SER A 1 295 ? 106.23700 134.33200 113.75300 1.000 83.66917 306 SER A C 1
ATOM 2379 O O . SER A 1 295 ? 107.05500 133.69700 113.08100 1.000 83.66917 306 SER A O 1
ATOM 2382 N N . ILE A 1 296 ? 106.42500 134.59300 115.04600 1.000 79.96501 307 ILE A N 1
ATOM 2383 C CA . ILE A 1 296 ? 107.59100 134.05800 115.74600 1.000 79.96501 307 ILE A CA 1
ATOM 2384 C C . ILE A 1 296 ? 107.44300 132.55700 115.96800 1.000 79.96501 307 ILE A C 1
ATOM 2385 O O . ILE A 1 296 ? 108.31600 131.77100 115.58700 1.000 79.96501 307 ILE A O 1
ATOM 2390 N N . LEU A 1 297 ? 106.32900 132.13300 116.56800 1.000 75.38551 308 LEU A N 1
ATOM 2391 C CA . LEU A 1 297 ? 106.13500 130.73200 116.92100 1.000 75.38551 308 LEU A CA 1
ATOM 2392 C C . LEU A 1 297 ? 105.85600 129.83600 115.72300 1.000 75.38551 308 LEU A C 1
ATOM 2393 O O . LEU A 1 297 ? 105.86400 128.61200 115.88300 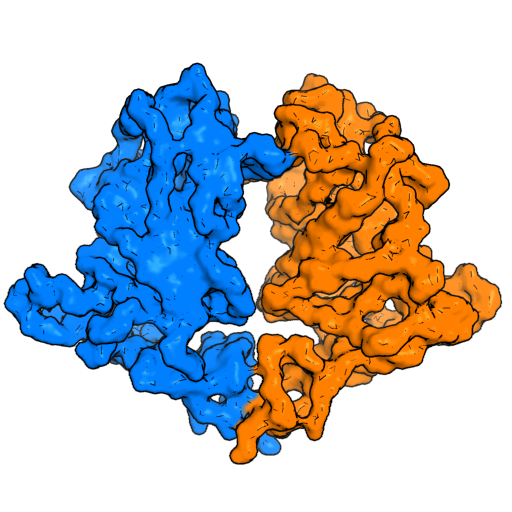1.000 75.38551 308 LEU A O 1
ATOM 2398 N N . SER A 1 298 ? 105.62300 130.39700 114.53500 1.000 79.89915 309 SER A N 1
ATOM 2399 C CA . SER A 1 298 ? 105.35800 129.57600 113.36200 1.000 79.89915 309 SER A CA 1
ATOM 2400 C C . SER A 1 298 ? 106.59000 128.84900 112.84400 1.000 79.89915 309 SER A C 1
ATOM 2401 O O . SER A 1 298 ? 106.44700 127.96800 111.99100 1.000 79.89915 309 SER A O 1
ATOM 2404 N N . GLY A 1 299 ? 107.78400 129.18100 113.33200 1.000 76.49871 310 GLY A N 1
ATOM 2405 C CA . GLY A 1 299 ? 108.98400 128.48600 112.90800 1.000 76.49871 310 GLY A CA 1
ATOM 2406 C C . GLY A 1 299 ? 109.10200 127.06500 113.41400 1.000 76.49871 310 GLY A C 1
ATOM 2407 O O . GLY A 1 299 ? 109.96900 126.32900 112.93200 1.000 76.49871 310 GLY A O 1
ATOM 2408 N N . LEU A 1 300 ? 108.25600 126.66200 114.36400 1.000 73.40487 311 LEU A N 1
ATOM 2409 C CA . LEU A 1 300 ? 108.26500 125.29200 114.86000 1.000 73.40487 311 LEU A CA 1
ATOM 2410 C C . LEU A 1 300 ? 107.76600 124.29400 113.82400 1.000 73.40487 311 LEU A C 1
ATOM 2411 O O . LEU A 1 300 ? 108.05600 123.10000 113.94300 1.000 73.40487 311 LEU A O 1
ATOM 2416 N N . LEU A 1 301 ? 107.03700 124.76000 112.80900 1.000 82.00592 312 LEU A N 1
ATOM 2417 C CA . LEU A 1 301 ? 106.37100 123.89700 111.84500 1.000 82.00592 312 LEU A CA 1
ATOM 2418 C C . LEU A 1 301 ? 107.31000 123.27700 110.82300 1.000 82.00592 312 LEU A C 1
ATOM 2419 O O . LEU A 1 301 ? 106.85600 122.46100 110.01500 1.000 82.00592 312 LEU A O 1
ATOM 2424 N N . TYR A 1 302 ? 108.58900 123.63800 110.81900 1.000 78.82901 313 TYR A N 1
ATOM 2425 C CA . TYR A 1 302 ? 109.47600 123.18800 109.76200 1.000 78.82901 313 TYR A CA 1
ATOM 2426 C C . TYR A 1 302 ? 110.90900 123.17100 110.26100 1.000 78.82901 313 TYR A C 1
ATOM 2427 O O . TYR A 1 302 ? 111.30300 123.99100 111.09300 1.000 78.82901 313 TYR A O 1
ATOM 2436 N N . ASN A 1 303 ? 111.67800 122.21900 109.74700 1.000 85.80594 314 ASN A N 1
ATOM 2437 C CA . ASN A 1 303 ? 113.09600 122.14300 110.05300 1.000 85.80594 314 ASN A CA 1
ATOM 2438 C C . ASN A 1 303 ? 113.83400 123.31200 109.41800 1.000 85.80594 314 ASN A C 1
ATOM 2439 O O . ASN A 1 303 ? 113.41100 123.86200 108.40000 1.000 85.80594 314 ASN A O 1
ATOM 2444 N N . VAL A 1 304 ? 114.94500 123.69800 110.03700 1.000 81.46315 315 VAL A N 1
ATOM 2445 C CA . VAL A 1 304 ? 115.82600 124.72900 109.51800 1.000 81.46315 315 VAL A CA 1
ATOM 2446 C C . VAL A 1 304 ? 117.24200 124.17000 109.47300 1.000 81.46315 315 VAL A C 1
ATOM 2447 O O . VAL A 1 304 ? 117.48300 123.01000 109.80000 1.000 81.46315 315 VAL A O 1
ATOM 2451 N N . SER A 1 305 ? 118.18200 125.01000 109.05600 1.000 87.87464 316 SER A N 1
ATOM 2452 C CA . SER A 1 305 ? 119.58000 124.61600 108.97700 1.000 87.87464 316 SER A CA 1
ATOM 2453 C C . SER A 1 305 ? 120.43300 125.25900 110.05600 1.000 87.87464 316 SER A C 1
ATOM 2454 O O . SER A 1 305 ? 121.23000 124.57600 110.70300 1.000 87.87464 316 SER A O 1
ATOM 2457 N N . CYS A 1 306 ? 120.29400 126.56000 110.26400 1.000 86.12000 317 CYS A N 1
ATOM 2458 C CA . CYS A 1 306 ? 121.13400 127.27900 111.20300 1.000 86.12000 317 CYS A CA 1
ATOM 2459 C C . CYS A 1 306 ? 120.27300 128.01700 112.21200 1.000 86.12000 317 CYS A C 1
ATOM 2460 O O . CYS A 1 306 ? 119.10400 128.31800 111.96200 1.000 86.12000 317 CYS A O 1
ATOM 2463 N N . ILE A 1 307 ? 120.86500 128.29900 113.36700 1.000 78.44615 318 ILE A N 1
ATOM 2464 C CA . ILE A 1 307 ? 120.24400 129.11300 114.40600 1.000 78.44615 318 ILE A CA 1
ATOM 2465 C C . ILE A 1 307 ? 121.28500 130.11300 114.87600 1.000 78.44615 318 ILE A C 1
ATOM 2466 O O . ILE A 1 307 ? 122.32800 129.71900 115.40800 1.000 78.44615 318 ILE A O 1
ATOM 2471 N N . SER A 1 308 ? 121.01400 131.39700 114.67800 1.000 77.93419 319 SER A N 1
ATOM 2472 C CA . SER A 1 308 ? 121.98400 132.43600 114.98100 1.000 77.93419 319 SER A CA 1
ATOM 2473 C C . SER A 1 308 ? 121.39800 133.44300 115.95800 1.000 77.93419 319 SER A C 1
ATOM 2474 O O . SER A 1 308 ? 120.21100 133.41600 116.29000 1.000 77.93419 319 SER A O 1
ATOM 2477 N N . TYR A 1 309 ? 122.26400 134.35100 116.40600 1.000 77.79601 320 TYR A N 1
ATOM 2478 C CA . TYR A 1 309 ? 121.85100 135.39200 117.33700 1.000 77.79601 320 TYR A CA 1
ATOM 2479 C C . TYR A 1 309 ? 120.99200 136.44700 116.65500 1.000 77.79601 320 TYR A C 1
ATOM 2480 O O . TYR A 1 309 ? 120.17300 137.09600 117.31400 1.000 77.79601 320 TYR A O 1
ATOM 2489 N N . TYR A 1 310 ? 121.14600 136.62000 115.34200 1.000 84.45104 321 TYR A N 1
ATOM 2490 C CA . TYR A 1 310 ? 120.40300 137.63300 114.60600 1.000 84.45104 321 TYR A CA 1
ATOM 2491 C C . TYR A 1 310 ? 119.16200 137.09000 113.91600 1.000 84.45104 321 TYR A C 1
ATOM 2492 O O . TYR A 1 310 ? 118.29100 137.87800 113.53300 1.000 84.45104 321 TYR A O 1
ATOM 2501 N N . GLY A 1 311 ? 119.06000 135.78000 113.75400 1.000 79.30483 322 GLY A N 1
ATOM 2502 C CA . GLY A 1 311 ? 117.91300 135.19400 113.09700 1.000 79.30483 322 GLY A CA 1
ATOM 2503 C C . GLY A 1 311 ? 118.13400 133.71400 112.89000 1.000 79.30483 322 GLY A C 1
ATOM 2504 O O . GLY A 1 311 ? 119.16500 133.15600 113.27000 1.000 79.30483 322 GLY A O 1
ATOM 2505 N N . VAL A 1 312 ? 117.13800 133.08500 112.27800 1.000 79.78507 323 VAL A N 1
ATOM 2506 C CA . VAL A 1 312 ? 117.16500 131.65800 111.98400 1.000 79.78507 323 VAL A CA 1
ATOM 2507 C C . VAL A 1 312 ? 117.22000 131.49400 110.47300 1.000 79.78507 323 VAL A C 1
ATOM 2508 O O . VAL A 1 312 ? 116.43600 132.11800 109.74800 1.000 79.78507 323 VAL A O 1
ATOM 2512 N N . PHE A 1 313 ? 118.14800 130.67200 109.99800 1.000 84.81924 324 PHE A N 1
ATOM 2513 C CA . PHE A 1 313 ? 118.38600 130.50400 108.57300 1.000 84.81924 324 PHE A CA 1
ATOM 2514 C C . PHE A 1 313 ? 117.80200 129.18100 108.09900 1.000 84.81924 324 PHE A C 1
ATOM 2515 O O . PHE A 1 313 ? 118.07200 128.13000 108.68900 1.000 84.81924 324 PHE A O 1
ATOM 2523 N N . LEU A 1 314 ? 117.00600 129.23800 107.03200 1.000 90.85996 325 LEU A N 1
ATOM 2524 C CA . LEU A 1 314 ? 116.33600 128.04800 106.51900 1.000 90.85996 325 LEU A CA 1
ATOM 2525 C C . LEU A 1 314 ? 117.25400 127.22800 105.62100 1.000 90.85996 325 LEU A C 1
ATOM 2526 O O . LEU A 1 314 ? 117.52100 126.05500 105.89500 1.000 90.85996 325 LEU A O 1
ATOM 2531 N N . TYR A 1 315 ? 117.73400 127.82400 104.53800 1.000 96.50234 326 TYR A N 1
ATOM 2532 C CA . TYR A 1 315 ? 118.62900 127.14000 103.62100 1.000 96.50234 326 TYR A CA 1
ATOM 2533 C C . TYR A 1 315 ? 120.07500 127.45700 103.96600 1.000 96.50234 326 TYR A C 1
ATOM 2534 O O . TYR A 1 315 ? 120.37900 128.41600 104.67600 1.000 96.50234 326 TYR A O 1
ATOM 2543 N N . ASP A 1 316 ? 120.97700 126.63200 103.44100 1.000 101.24423 327 ASP A N 1
ATOM 2544 C CA . ASP A 1 316 ? 122.39200 126.72400 103.77000 1.000 101.24423 327 ASP A CA 1
ATOM 2545 C C . ASP A 1 316 ? 123.26600 126.87500 102.52800 1.000 101.24423 327 ASP A C 1
ATOM 2546 O O . ASP A 1 316 ? 124.39500 126.38200 102.49900 1.000 101.24423 327 ASP A O 1
ATOM 2551 N N . ASN A 1 317 ? 122.76700 127.55100 101.49100 1.000 104.00145 328 ASN A N 1
ATOM 2552 C CA . ASN A 1 317 ? 123.63900 127.90500 100.37300 1.000 104.00145 328 ASN A CA 1
ATOM 2553 C C . ASN A 1 317 ? 124.50600 129.09900 100.74800 1.000 104.00145 328 ASN A C 1
ATOM 2554 O O . ASN A 1 317 ? 125.73000 128.99500 100.86400 1.000 104.00145 328 ASN A O 1
ATOM 2559 N N . PHE A 1 318 ? 123.85800 130.24500 100.94000 1.000 99.21066 329 PHE A N 1
ATOM 2560 C CA . PHE A 1 318 ? 124.49600 131.52500 101.19000 1.000 99.21066 329 PHE A CA 1
ATOM 2561 C C . PHE A 1 318 ? 123.51200 132.37000 101.98200 1.000 99.21066 329 PHE A C 1
ATOM 2562 O O . PHE A 1 318 ? 122.35200 131.99400 102.16200 1.000 99.21066 329 PHE A O 1
ATOM 2570 N N . THR A 1 319 ? 123.98000 133.53000 102.43300 1.000 101.28925 330 THR A N 1
ATOM 2571 C CA . THR A 1 319 ? 123.12300 134.50700 103.09300 1.000 101.28925 330 THR A CA 1
ATOM 2572 C C . THR A 1 319 ? 123.78000 135.87600 103.00600 1.000 101.28925 330 THR A C 1
ATOM 2573 O O . THR A 1 319 ? 124.92600 136.01200 102.57400 1.000 101.28925 330 THR A O 1
ATOM 2577 N N . SER A 1 320 ? 123.03300 136.89400 103.43500 1.000 102.35291 331 SER A N 1
ATOM 2578 C CA . SER A 1 320 ? 123.51200 138.26800 103.32500 1.000 102.35291 331 SER A CA 1
ATOM 2579 C C . SER A 1 320 ? 124.45800 138.62500 104.46600 1.000 102.35291 331 SER A C 1
ATOM 2580 O O . SER A 1 320 ? 125.64000 138.90400 104.24200 1.000 102.35291 331 SER A O 1
ATOM 2583 N N . ILE A 1 321 ? 123.96200 138.60900 105.69700 1.000 100.45506 332 ILE A N 1
ATOM 2584 C CA . ILE A 1 321 ? 124.78000 138.97600 106.84300 1.000 100.45506 332 ILE A CA 1
ATOM 2585 C C . ILE A 1 321 ? 125.40300 137.72100 107.43800 1.000 100.45506 332 ILE A C 1
ATOM 2586 O O . ILE A 1 321 ? 124.90400 136.60700 107.27300 1.000 100.45506 332 ILE A O 1
ATOM 2591 N N . TRP A 1 322 ? 126.50800 137.90800 108.13700 1.000 96.72909 333 TRP A N 1
ATOM 2592 C CA . TRP A 1 322 ? 127.22600 136.78000 108.71300 1.000 96.72909 333 TRP A CA 1
ATOM 2593 C C . TRP A 1 322 ? 126.48900 136.26400 109.94100 1.000 96.72909 333 TRP A C 1
ATOM 2594 O O . TRP A 1 322 ? 126.07300 137.06100 110.78600 1.000 96.72909 333 TRP A O 1
ATOM 2605 N N . PRO A 1 323 ? 126.29400 134.95700 110.06500 1.000 90.73186 334 PRO A N 1
ATOM 2606 C CA . PRO A 1 323 ? 125.69500 134.42100 111.29000 1.000 90.73186 334 PRO A CA 1
ATOM 2607 C C . PRO A 1 323 ? 126.67300 134.47000 112.44900 1.000 90.73186 334 PRO A C 1
ATOM 2608 O O . PRO A 1 323 ? 127.57000 133.62800 112.55200 1.000 90.73186 334 PRO A O 1
ATOM 2612 N N . TYR A 1 324 ? 126.50000 135.44100 113.33500 1.000 91.37702 335 TYR A N 1
ATOM 2613 C CA . TYR A 1 324 ? 127.32300 135.54300 114.52800 1.000 91.37702 335 TYR A CA 1
ATOM 2614 C C . TYR A 1 324 ? 126.68000 134.72300 115.63100 1.000 91.37702 335 TYR A C 1
ATOM 2615 O O . TYR A 1 324 ? 125.46400 134.80800 115.83700 1.000 91.37702 335 TYR A O 1
ATOM 2624 N N . TYR A 1 325 ? 127.50900 133.94000 116.33000 1.000 75.58948 336 TYR A N 1
ATOM 2625 C CA . TYR A 1 325 ? 127.08400 132.98500 117.35700 1.000 75.58948 336 TYR A CA 1
ATOM 2626 C C . TYR A 1 325 ? 126.06100 132.00800 116.79200 1.000 75.58948 336 TYR A C 1
ATOM 2627 O O . TYR A 1 325 ? 124.97500 131.80800 117.33500 1.000 75.58948 336 TYR A O 1
ATOM 2636 N N . SER A 1 326 ? 126.43100 131.40700 115.67400 1.000 82.11912 337 SER A N 1
ATOM 2637 C CA . SER A 1 326 ? 125.57900 130.48900 114.95300 1.000 82.11912 337 SER A CA 1
ATOM 2638 C C . SER A 1 326 ? 125.54400 129.13500 115.65100 1.000 82.11912 337 SER A C 1
ATOM 2639 O O . SER A 1 326 ? 126.30100 128.86400 116.58400 1.000 82.11912 337 SER A O 1
ATOM 2642 N N . PHE A 1 327 ? 124.65000 128.27300 115.18200 1.000 77.31925 338 PHE A N 1
ATOM 2643 C CA . PHE A 1 327 ? 124.51500 126.94000 115.75500 1.000 77.31925 338 PHE A CA 1
ATOM 2644 C C . PHE A 1 327 ? 123.97500 125.99400 114.69700 1.000 77.31925 338 PHE A C 1
ATOM 2645 O O . PHE A 1 327 ? 122.86200 126.19000 114.20200 1.000 77.31925 338 PHE A O 1
ATOM 2653 N N . GLY A 1 328 ? 124.75500 124.97100 114.36200 1.000 86.93895 339 GLY A N 1
ATOM 2654 C CA . GLY A 1 328 ? 124.31400 123.96300 113.42100 1.000 86.93895 339 GLY A CA 1
ATOM 2655 C C . GLY A 1 328 ? 124.91600 124.09900 112.04000 1.000 86.93895 339 GLY A C 1
ATOM 2656 O O . GLY A 1 328 ? 126.01700 124.63300 111.87900 1.000 86.93895 339 GLY A O 1
ATOM 2657 N N . ARG A 1 329 ? 124.19700 123.61300 111.03400 1.000 96.00613 340 ARG A N 1
ATOM 2658 C CA . ARG A 1 329 ? 124.64900 123.65300 109.64600 1.000 96.00613 340 ARG A CA 1
ATOM 2659 C C . ARG A 1 329 ? 124.39200 125.05600 109.11800 1.000 96.00613 340 ARG A C 1
ATOM 2660 O O . ARG A 1 329 ? 123.25900 125.40600 108.78900 1.000 96.00613 340 ARG A O 1
ATOM 2668 N N . CYS A 1 330 ? 125.44100 125.86800 109.01300 1.000 96.31787 341 CYS A N 1
ATOM 2669 C CA . CYS A 1 330 ? 125.15600 127.27500 108.81500 1.000 96.31787 341 CYS A CA 1
ATOM 2670 C C . CYS A 1 330 ? 125.74300 127.80900 107.51500 1.000 96.31787 341 CYS A C 1
ATOM 2671 O O . CYS A 1 330 ? 126.86600 127.45100 107.14700 1.000 96.31787 341 CYS A O 1
ATOM 2674 N N . PRO A 1 331 ? 125.01000 128.66100 106.80400 1.000 96.88680 342 PRO A N 1
ATOM 2675 C CA . PRO A 1 331 ? 125.50100 129.19200 105.53200 1.000 96.88680 342 PRO A CA 1
ATOM 2676 C C . PRO A 1 331 ? 126.54700 130.27800 105.73900 1.000 96.88680 342 PRO A C 1
ATOM 2677 O O . PRO A 1 331 ? 126.79300 130.75000 106.84800 1.000 96.88680 342 PRO A O 1
ATOM 2681 N N . THR A 1 332 ? 127.15500 130.67400 104.62700 1.000 99.50305 343 THR A N 1
ATOM 2682 C CA . THR A 1 332 ? 128.19300 131.69000 104.58900 1.000 99.50305 343 THR A CA 1
ATOM 2683 C C . THR A 1 332 ? 127.69000 132.93400 103.86900 1.000 99.50305 343 THR A C 1
ATOM 2684 O O . THR A 1 332 ? 126.58000 132.97000 103.33700 1.000 99.50305 343 THR A O 1
ATOM 2688 N N . SER A 1 333 ? 128.53000 133.96900 103.86200 1.000 101.75044 344 SER A N 1
ATOM 2689 C CA . SER A 1 333 ? 128.21200 135.20900 103.16800 1.000 101.75044 344 SER A CA 1
ATOM 2690 C C . SER A 1 333 ? 129.31300 135.63700 102.20800 1.000 101.75044 344 SER A C 1
ATOM 2691 O O . SER A 1 333 ? 129.22000 136.72200 101.62500 1.000 101.75044 344 SER A O 1
ATOM 2694 N N . SER A 1 334 ? 130.35100 134.82600 102.03700 1.000 103.81944 345 SER A N 1
ATOM 2695 C CA . SER A 1 334 ? 131.38400 135.13800 101.06200 1.000 103.81944 345 SER A CA 1
ATOM 2696 C C . SER A 1 334 ? 130.86200 134.89700 99.65300 1.000 103.81944 345 SER A C 1
ATOM 2697 O O . SER A 1 334 ? 130.13000 133.93700 99.39900 1.000 103.81944 345 SER A O 1
ATOM 2700 N N . ILE A 1 335 ? 131.24200 135.77700 98.73500 1.000 104.51976 346 ILE A N 1
ATOM 2701 C CA . ILE A 1 335 ? 130.74300 135.71400 97.36900 1.000 104.51976 346 ILE A CA 1
ATOM 2702 C C . ILE A 1 335 ? 131.43800 134.60400 96.59000 1.000 104.51976 346 ILE A C 1
ATOM 2703 O O . ILE A 1 335 ? 132.65100 134.63800 96.39300 1.000 104.51976 346 ILE A O 1
ATOM 2708 N N . ASN B 1 4 ? 139.38600 123.45900 100.57900 1.000 93.47228 15 ASN B N 1
ATOM 2709 C CA . ASN B 1 4 ? 139.56800 123.89300 101.95900 1.000 93.47228 15 ASN B CA 1
ATOM 2710 C C . ASN B 1 4 ? 139.58400 122.66400 102.86800 1.000 93.47228 15 ASN B C 1
ATOM 2711 O O . ASN B 1 4 ? 139.08400 121.60400 102.49600 1.000 93.47228 15 ASN B O 1
ATOM 2716 N N . GLU B 1 5 ? 140.16200 122.80900 104.06400 1.000 92.32856 16 GLU B N 1
ATOM 2717 C CA . GLU B 1 5 ? 140.34600 121.67800 104.96000 1.000 92.32856 16 GLU B CA 1
ATOM 2718 C C . GLU B 1 5 ? 140.47500 122.21200 106.37400 1.000 92.32856 16 GLU B C 1
ATOM 2719 O O . GLU B 1 5 ? 141.12200 123.25100 106.56600 1.000 92.32856 16 GLU B O 1
ATOM 2725 N N . PRO B 1 6 ? 139.87000 121.56900 107.37200 1.000 87.08376 17 PRO B N 1
ATOM 2726 C CA . PRO B 1 6 ? 140.09900 121.99300 108.75700 1.000 87.08376 17 PRO B CA 1
ATOM 2727 C C . PRO B 1 6 ? 141.51600 121.67600 109.20300 1.000 87.08376 17 PRO B C 1
ATOM 2728 O O . PRO B 1 6 ? 142.05900 120.60800 108.91300 1.000 87.08376 17 PRO B O 1
ATOM 2732 N N . LEU B 1 7 ? 142.11200 122.62300 109.91900 1.000 83.82811 18 LEU B N 1
ATOM 2733 C CA . LEU B 1 7 ? 143.51400 122.56700 110.30000 1.000 83.82811 18 LEU B CA 1
ATOM 2734 C C . LEU B 1 7 ? 143.64200 122.40000 111.80700 1.000 83.82811 18 LEU B C 1
ATOM 2735 O O . LEU B 1 7 ? 142.86500 122.97500 112.57200 1.000 83.82811 18 LEU B O 1
ATOM 2740 N N . ASN B 1 8 ? 144.63500 121.62300 112.23100 1.000 80.09681 19 ASN B N 1
ATOM 2741 C CA . ASN B 1 8 ? 144.88500 121.39800 113.65400 1.000 80.09681 19 ASN B CA 1
ATOM 2742 C C . ASN B 1 8 ? 145.86300 122.44700 114.18500 1.000 80.09681 19 ASN B C 1
ATOM 2743 O O . ASN B 1 8 ? 146.98200 122.15200 114.59400 1.000 80.09681 19 ASN B O 1
ATOM 2748 N N . VAL B 1 9 ? 145.42000 123.70200 114.16200 1.000 75.20031 20 VAL B N 1
ATOM 2749 C CA . VAL B 1 9 ? 146.23500 124.82600 114.59300 1.000 75.20031 20 VAL B CA 1
ATOM 2750 C C . VAL B 1 9 ? 145.46600 125.62500 115.63500 1.000 75.20031 20 VAL B C 1
ATOM 2751 O O . VAL B 1 9 ? 144.30600 125.35000 115.93700 1.000 75.20031 20 VAL B O 1
ATOM 2755 N N . VAL B 1 10 ? 146.14400 126.62200 116.19000 1.000 68.30912 21 VAL B N 1
ATOM 2756 C CA . VAL B 1 10 ? 145.51300 127.68400 116.95800 1.000 68.30912 21 VAL B CA 1
ATOM 2757 C C . VAL B 1 10 ? 145.80200 128.99600 116.24900 1.000 68.30912 21 VAL B C 1
ATOM 2758 O O . VAL B 1 10 ? 146.90400 129.20600 115.73800 1.000 68.30912 21 VAL B O 1
ATOM 2762 N N . SER B 1 11 ? 144.80100 129.86100 116.17400 1.000 72.10446 22 SER B N 1
ATOM 2763 C CA . SER B 1 11 ? 144.92800 131.03900 115.33200 1.000 72.10446 22 SER B CA 1
ATOM 2764 C C . SER B 1 11 ? 144.11200 132.17100 115.93800 1.000 72.10446 22 SER B C 1
ATOM 2765 O O . SER B 1 11 ? 143.75900 132.13700 117.12100 1.000 72.10446 22 SER B O 1
ATOM 2768 N N . HIS B 1 12 ? 143.82500 133.18000 115.12300 1.000 75.95495 23 HIS B N 1
ATOM 2769 C CA . HIS B 1 12 ? 143.09700 134.35600 115.56300 1.000 75.95495 23 HIS B CA 1
ATOM 2770 C C . HIS B 1 12 ? 142.38700 134.96700 114.36900 1.000 75.95495 23 HIS B C 1
ATOM 2771 O O . HIS B 1 12 ? 142.75000 134.72200 113.21600 1.000 75.95495 23 HIS B O 1
ATOM 2778 N N . LEU B 1 13 ? 141.36100 135.76400 114.65500 1.000 75.09980 24 LEU B N 1
ATOM 2779 C CA . LEU B 1 13 ? 140.54500 136.34600 113.60100 1.000 75.09980 24 LEU B CA 1
ATOM 2780 C C . LEU B 1 13 ? 140.97100 137.75200 113.21100 1.000 75.09980 24 LEU B C 1
ATOM 2781 O O . LEU B 1 13 ? 140.61000 138.20800 112.12200 1.000 75.09980 24 LEU B O 1
ATOM 2786 N N . ASN B 1 14 ? 141.71600 138.44400 114.06100 1.000 78.09197 25 ASN B N 1
ATOM 2787 C CA . ASN B 1 14 ? 142.12200 139.81600 113.79200 1.000 78.09197 25 ASN B CA 1
ATOM 2788 C C . ASN B 1 14 ? 143.47000 140.05700 114.46300 1.000 78.09197 25 ASN B C 1
ATOM 2789 O O . ASN B 1 14 ? 144.17700 139.11100 114.82300 1.000 78.09197 25 ASN B O 1
ATOM 2794 N N . HIS B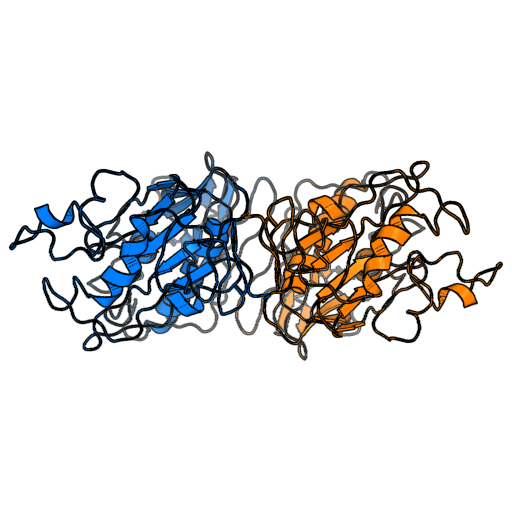 1 15 ? 143.82900 141.32500 114.62700 1.000 86.73920 26 HIS B N 1
ATOM 2795 C CA . HIS B 1 15 ? 145.09800 141.71600 115.22600 1.000 86.73920 26 HIS B CA 1
ATOM 2796 C C . HIS B 1 15 ? 145.06800 141.71600 116.74400 1.000 86.73920 26 HIS B C 1
ATOM 2797 O O . HIS B 1 15 ? 146.02800 142.18300 117.36400 1.000 86.73920 26 HIS B O 1
ATOM 2804 N N . ASP B 1 16 ? 143.99500 141.22700 117.35700 1.000 74.85302 27 ASP B N 1
ATOM 2805 C CA . ASP B 1 16 ? 143.80900 141.29300 118.80000 1.000 74.85302 27 ASP B CA 1
ATOM 2806 C C . ASP B 1 16 ? 143.75600 139.86300 119.32100 1.000 74.85302 27 ASP B C 1
ATOM 2807 O O . ASP B 1 16 ? 142.68800 139.25400 119.37900 1.000 74.85302 27 ASP B O 1
ATOM 2812 N N . TRP B 1 17 ? 144.91200 139.32800 119.69600 1.000 68.11699 28 TRP B N 1
ATOM 2813 C CA . TRP B 1 17 ? 144.99700 138.01200 120.30000 1.000 68.11699 28 TRP B CA 1
ATOM 2814 C C . TRP B 1 17 ? 146.02900 138.06800 121.41100 1.000 68.11699 28 TRP B C 1
ATOM 2815 O O . TRP B 1 17 ? 146.70500 139.08100 121.60100 1.000 68.11699 28 TRP B O 1
ATOM 2826 N N . PHE B 1 18 ? 146.13900 136.97800 122.16500 1.000 63.33608 29 PHE B N 1
ATOM 2827 C CA . PHE B 1 18 ? 147.16600 136.89600 123.18900 1.000 63.33608 29 PHE B CA 1
ATOM 2828 C C . PHE B 1 18 ? 147.46900 135.43100 123.44600 1.000 63.33608 29 PHE B C 1
ATOM 2829 O O . PHE B 1 18 ? 146.59200 134.57500 123.32200 1.000 63.33608 29 PHE B O 1
ATOM 2837 N N . LEU B 1 19 ? 148.71700 135.15500 123.80400 1.000 60.01413 30 LEU B N 1
ATOM 2838 C CA . LEU B 1 19 ? 149.17500 133.81100 124.11900 1.000 60.01413 30 LEU B CA 1
ATOM 2839 C C . LEU B 1 19 ? 149.76600 133.78800 125.51800 1.000 60.01413 30 LEU B C 1
ATOM 2840 O O . LEU B 1 19 ? 150.56700 134.65500 125.86900 1.000 60.01413 30 LEU B O 1
ATOM 2845 N N . PHE B 1 20 ? 149.37600 132.80200 126.31000 1.000 57.58901 31 PHE B N 1
ATOM 2846 C CA . PHE B 1 20 ? 149.97500 132.57800 127.62100 1.000 57.58901 31 PHE B CA 1
ATOM 2847 C C . PHE B 1 20 ? 150.91800 131.39300 127.49100 1.000 57.58901 31 PHE B C 1
ATOM 2848 O O . PHE B 1 20 ? 150.48800 130.23800 127.49600 1.000 57.58901 31 PHE B O 1
ATOM 2856 N N . GLY B 1 21 ? 152.21100 131.68300 127.37900 1.000 70.99706 32 GLY B N 1
ATOM 2857 C CA . GLY B 1 21 ? 153.20300 130.67900 127.08100 1.000 70.99706 32 GLY B CA 1
ATOM 2858 C C . GLY B 1 21 ? 153.96600 130.21500 128.30800 1.000 70.99706 32 GLY B C 1
ATOM 2859 O O . GLY B 1 21 ? 153.58700 130.45400 129.45500 1.000 70.99706 32 GLY B O 1
ATOM 2860 N N . ASP B 1 22 ? 155.06700 129.53200 128.03700 1.000 80.02756 33 ASP B N 1
ATOM 2861 C CA . ASP B 1 22 ? 155.95900 128.97500 129.04100 1.000 80.02756 33 ASP B CA 1
ATOM 2862 C C . ASP B 1 22 ? 157.36300 128.97900 128.44600 1.000 80.02756 33 ASP B C 1
ATOM 2863 O O . ASP B 1 22 ? 157.63600 129.71500 127.49300 1.000 80.02756 33 ASP B O 1
ATOM 2868 N N . SER B 1 23 ? 158.25800 128.16200 129.01300 1.000 85.08063 34 SER B N 1
ATOM 2869 C CA . SER B 1 23 ? 159.64100 128.10300 128.54300 1.000 85.08063 34 SER B CA 1
ATOM 2870 C C . SER B 1 23 ? 159.76300 127.58400 127.11500 1.000 85.08063 34 SER B C 1
ATOM 2871 O O . SER B 1 23 ? 160.76400 127.86700 126.45200 1.000 85.08063 34 SER B O 1
ATOM 2874 N N . ARG B 1 24 ? 158.76700 126.85000 126.62000 1.000 81.04623 35 ARG B N 1
ATOM 2875 C CA . ARG B 1 24 ? 158.70900 126.45900 125.21900 1.000 81.04623 35 ARG B CA 1
ATOM 2876 C C . ARG B 1 24 ? 158.23000 127.58300 124.31500 1.000 81.04623 35 ARG B C 1
ATOM 2877 O O . ARG B 1 24 ? 158.14700 127.38500 123.09900 1.000 81.04623 35 ARG B O 1
ATOM 2885 N N . SER B 1 25 ? 157.88100 128.73800 124.87700 1.000 82.65843 36 SER B N 1
ATOM 2886 C CA . SER B 1 25 ? 157.46000 129.89100 124.09700 1.000 82.65843 36 SER B CA 1
ATOM 2887 C C . SER B 1 25 ? 158.05400 131.16900 124.66000 1.000 82.65843 36 SER B C 1
ATOM 2888 O O . SER B 1 25 ? 157.47400 132.25000 124.50400 1.000 82.65843 36 SER B O 1
ATOM 2891 N N . ASP B 1 26 ? 159.20300 131.06800 125.32000 1.000 89.08243 37 ASP B N 1
ATOM 2892 C CA . ASP B 1 26 ? 159.79200 132.19100 126.03300 1.000 89.08243 37 ASP B CA 1
ATOM 2893 C C . ASP B 1 26 ? 160.95100 132.75400 125.22300 1.000 89.08243 37 ASP B C 1
ATOM 2894 O O . ASP B 1 26 ? 161.96100 132.07400 125.01300 1.000 89.08243 37 ASP B O 1
ATOM 2899 N N . CYS B 1 27 ? 160.80600 134.00000 124.78300 1.000 98.40105 38 CYS B N 1
ATOM 2900 C CA . CYS B 1 27 ? 161.88000 134.68300 124.08100 1.000 98.40105 38 CYS B CA 1
ATOM 2901 C C . CYS B 1 27 ? 162.94100 135.23000 125.02700 1.000 98.40105 38 CYS B C 1
ATOM 2902 O O . CYS B 1 27 ? 163.98700 135.69000 124.55900 1.000 98.40105 38 CYS B O 1
ATOM 2905 N N . ASN B 1 28 ? 162.70200 135.18900 126.33600 1.000 99.39822 39 ASN B N 1
ATOM 2906 C CA . ASN B 1 28 ? 163.67800 135.58300 127.34100 1.000 99.39822 39 ASN B CA 1
ATOM 2907 C C . ASN B 1 28 ? 164.39800 134.37200 127.92600 1.000 99.39822 39 ASN B C 1
ATOM 2908 O O . ASN B 1 28 ? 165.22100 134.51900 128.83500 1.000 99.39822 39 ASN B O 1
ATOM 2913 N N . HIS B 1 29 ? 164.09500 133.17600 127.42500 1.000 95.04950 40 HIS B N 1
ATOM 2914 C CA . HIS B 1 29 ? 164.74600 131.96500 127.90100 1.000 95.04950 40 HIS B CA 1
ATOM 2915 C C . HIS B 1 29 ? 166.11400 131.76800 127.26100 1.000 95.04950 40 HIS B C 1
ATOM 2916 O O . HIS B 1 29 ? 166.92300 130.99100 127.78000 1.000 95.04950 40 HIS B O 1
ATOM 2923 N N . ILE B 1 30 ? 166.39900 132.47500 126.16400 1.000 100.62826 41 ILE B N 1
ATOM 2924 C CA . ILE B 1 30 ? 167.69800 132.37400 125.51000 1.000 100.62826 41 ILE B CA 1
ATOM 2925 C C . ILE B 1 30 ? 168.80800 132.98300 126.36600 1.000 100.62826 41 ILE B C 1
ATOM 2926 O O . ILE B 1 30 ? 169.97100 132.57700 126.25400 1.000 100.62826 41 ILE B O 1
ATOM 2931 N N . ASN B 1 31 ? 168.47300 133.89900 127.27500 1.000 101.91510 42 ASN B N 1
ATOM 2932 C CA . ASN B 1 31 ? 169.46000 134.52900 128.14100 1.000 101.91510 42 ASN B CA 1
ATOM 2933 C C . ASN B 1 31 ? 169.86800 133.65300 129.32000 1.000 101.91510 42 ASN B C 1
ATOM 2934 O O . ASN B 1 31 ? 170.65400 134.10500 130.15800 1.000 101.91510 42 ASN B O 1
ATOM 2939 N N . ASN B 1 32 ? 169.35200 132.42500 129.41400 1.000 103.13006 43 ASN B N 1
ATOM 2940 C CA . ASN B 1 32 ? 169.73900 131.49500 130.46600 1.000 103.13006 43 ASN B CA 1
ATOM 2941 C C . ASN B 1 32 ? 170.08300 130.11500 129.91900 1.000 103.13006 43 ASN B C 1
ATOM 2942 O O . ASN B 1 32 ? 170.17500 129.16000 130.69800 1.000 103.13006 43 ASN B O 1
ATOM 2947 N N . LEU B 1 33 ? 170.26800 129.98400 128.61200 1.000 105.13453 44 LEU B N 1
ATOM 2948 C CA . LEU B 1 33 ? 170.63400 128.72000 127.99200 1.000 105.13453 44 LEU B CA 1
ATOM 2949 C C . LEU B 1 33 ? 172.12000 128.68300 127.66000 1.000 105.13453 44 LEU B C 1
ATOM 2950 O O . LEU B 1 33 ? 172.85200 129.66200 127.81500 1.000 105.13453 44 LEU B O 1
ATOM 2955 N N . LYS B 1 34 ? 172.55400 127.52000 127.17900 1.000 108.83834 45 LYS B N 1
ATOM 2956 C CA . LYS B 1 34 ? 173.91400 127.32500 126.69500 1.000 108.83834 45 LYS B CA 1
ATOM 2957 C C . LYS B 1 34 ? 173.98700 127.48100 125.18000 1.000 108.83834 45 LYS B C 1
ATOM 2958 O O . LYS B 1 34 ? 174.75000 128.30800 124.67200 1.000 108.83834 45 LYS B O 1
ATOM 2964 N N . ILE B 1 35 ? 173.19600 126.70100 124.44800 1.000 107.76577 46 ILE B N 1
ATOM 2965 C CA . ILE B 1 35 ? 173.07300 126.85600 123.00100 1.000 107.76577 46 ILE B CA 1
ATOM 2966 C C . ILE B 1 35 ? 172.05100 127.96600 122.76900 1.000 107.76577 46 ILE B C 1
ATOM 2967 O O . ILE B 1 35 ? 170.84600 127.75400 122.90500 1.000 107.76577 46 ILE B O 1
ATOM 2972 N N . LYS B 1 36 ? 172.53000 129.16100 122.43200 1.000 105.45923 47 LYS B N 1
ATOM 2973 C CA . LYS B 1 36 ? 171.66300 130.33800 122.36800 1.000 105.45923 47 LYS B CA 1
ATOM 2974 C C . LYS B 1 36 ? 171.14800 130.54300 120.94300 1.000 105.45923 47 LYS B C 1
ATOM 2975 O O . LYS B 1 36 ? 171.56200 131.43900 120.20500 1.000 105.45923 47 LYS B O 1
ATOM 2981 N N . ASN B 1 37 ? 170.20300 129.69000 120.57600 1.000 102.37291 48 ASN B N 1
ATOM 2982 C CA . ASN B 1 37 ? 169.49500 129.76600 119.30900 1.000 102.37291 48 ASN B CA 1
ATOM 2983 C C . ASN B 1 37 ? 167.98800 129.83200 119.56900 1.000 102.37291 48 ASN B C 1
ATOM 2984 O O . ASN B 1 37 ? 167.53500 129.93700 120.71100 1.000 102.37291 48 ASN B O 1
ATOM 2989 N N . PHE B 1 38 ? 167.21000 129.76700 118.49200 1.000 95.34098 49 PHE B N 1
ATOM 2990 C CA . PHE B 1 38 ? 165.75800 129.77900 118.56600 1.000 95.34098 49 PHE B CA 1
ATOM 2991 C C . PHE B 1 38 ? 165.15800 128.40000 118.34000 1.000 95.34098 49 PHE B C 1
ATOM 2992 O O . PHE B 1 38 ? 163.97900 128.29200 117.98800 1.000 95.34098 49 PHE B O 1
ATOM 3000 N N . ASP B 1 39 ? 165.94100 127.34600 118.53700 1.000 98.93811 50 ASP B N 1
ATOM 3001 C CA . ASP B 1 39 ? 165.51300 125.99200 118.21800 1.000 98.93811 50 ASP B CA 1
ATOM 3002 C C . ASP B 1 39 ? 164.73300 125.33000 119.34200 1.000 98.93811 50 ASP B C 1
ATOM 3003 O O . ASP B 1 39 ? 164.39000 124.15000 119.22300 1.000 98.93811 50 ASP B O 1
ATOM 3008 N N . TYR B 1 40 ? 164.44300 126.05100 120.42300 1.000 94.71906 51 TYR B N 1
ATOM 3009 C CA . TYR B 1 40 ? 163.65200 125.50900 121.51900 1.000 94.71906 51 TYR B CA 1
ATOM 3010 C C . TYR B 1 40 ? 162.20800 125.98100 121.50100 1.000 94.71906 51 TYR B C 1
ATOM 3011 O O . TYR B 1 40 ? 161.37200 125.38300 122.18400 1.000 94.71906 51 TYR B O 1
ATOM 3020 N N . LEU B 1 41 ? 161.90400 127.03000 120.74400 1.000 89.07074 52 LEU B N 1
ATOM 3021 C CA . LEU B 1 41 ? 160.55100 127.55500 120.69400 1.000 89.07074 52 LEU B CA 1
ATOM 3022 C C . LEU B 1 41 ? 159.64400 126.62800 119.90100 1.000 89.07074 52 LEU B C 1
ATOM 3023 O O . LEU B 1 41 ? 160.01800 126.12600 118.83800 1.000 89.07074 52 LEU B O 1
ATOM 3028 N N . ASP B 1 42 ? 158.44200 126.39600 120.42600 1.000 88.30818 53 ASP B N 1
ATOM 3029 C CA . ASP B 1 42 ? 157.40500 125.72700 119.65700 1.000 88.30818 53 ASP B CA 1
ATOM 3030 C C . ASP B 1 42 ? 156.69300 126.67100 118.70500 1.000 88.30818 53 ASP B C 1
ATOM 3031 O O . ASP B 1 42 ? 155.96700 126.20600 117.82000 1.000 88.30818 53 ASP B O 1
ATOM 3036 N N . ILE B 1 43 ? 156.88500 127.97300 118.86300 1.000 87.10379 54 ILE B N 1
ATOM 3037 C CA . ILE B 1 43 ? 156.27000 128.95600 118.00800 1.000 87.10379 54 ILE B CA 1
ATOM 3038 C C . ILE B 1 43 ? 157.26600 129.35200 116.92600 1.000 87.10379 54 ILE B C 1
ATOM 3039 O O . ILE B 1 43 ? 158.45300 129.04400 116.99900 1.000 87.10379 54 ILE B O 1
ATOM 3044 N N . HIS B 1 44 ? 156.77800 130.02800 115.90000 1.000 91.38920 55 HIS B N 1
ATOM 3045 C CA . HIS B 1 44 ? 157.67400 130.58300 114.89900 1.000 91.38920 55 HIS B CA 1
ATOM 3046 C C . HIS B 1 44 ? 158.40600 131.77800 115.50200 1.000 91.38920 55 HIS B C 1
ATOM 3047 O O . HIS B 1 44 ? 157.76300 132.66000 116.08200 1.000 91.38920 55 HIS B O 1
ATOM 3054 N N . PRO B 1 45 ? 159.73200 131.84900 115.38500 1.000 89.19059 56 PRO B N 1
ATOM 3055 C CA . PRO B 1 45 ? 160.51500 132.78000 116.20800 1.000 89.19059 56 PRO B CA 1
ATOM 3056 C C . PRO B 1 45 ? 160.45000 134.24100 115.78900 1.000 89.19059 56 PRO B C 1
ATOM 3057 O O . PRO B 1 45 ? 161.22300 135.04200 116.31900 1.000 89.19059 56 PRO B O 1
ATOM 3061 N N . SER B 1 46 ? 159.56800 134.63100 114.87100 1.000 93.24602 57 SER B N 1
ATOM 3062 C CA . SER B 1 46 ? 159.38600 136.03500 114.53500 1.000 93.24602 57 SER B CA 1
ATOM 3063 C C . SER B 1 46 ? 158.29300 136.69400 115.36800 1.000 93.24602 57 SER B C 1
ATOM 3064 O O . SER B 1 46 ? 157.82300 137.78000 115.01300 1.000 93.24602 57 SER B O 1
ATOM 3067 N N . LEU B 1 47 ? 157.87900 136.06000 116.46400 1.000 95.44042 58 LEU B N 1
ATOM 3068 C CA . LEU B 1 47 ? 156.76200 136.52700 117.27200 1.000 95.44042 58 LEU B CA 1
ATOM 3069 C C . LEU B 1 47 ? 157.19900 137.12000 118.60500 1.000 95.44042 58 LEU B C 1
ATOM 3070 O O . LEU B 1 47 ? 156.36200 137.30900 119.49100 1.000 95.44042 58 LEU B O 1
ATOM 3075 N N . CYS B 1 48 ? 158.48700 137.43000 118.76500 1.000 102.19996 59 CYS B N 1
ATOM 3076 C CA . CYS B 1 48 ? 158.98800 137.87500 120.06000 1.000 102.19996 59 CYS B CA 1
ATOM 3077 C C . CYS B 1 48 ? 158.72500 139.35200 120.32200 1.000 102.19996 59 CYS B C 1
ATOM 3078 O O . CYS B 1 48 ? 158.61300 139.75900 121.48200 1.000 102.19996 59 CYS B O 1
ATOM 3081 N N . ASN B 1 49 ? 158.62400 140.16100 119.27400 1.000 102.23784 60 ASN B N 1
ATOM 3082 C CA . ASN B 1 49 ? 158.50500 141.60400 119.40800 1.000 102.23784 60 ASN B CA 1
ATOM 3083 C C . ASN B 1 49 ? 157.06700 142.08200 119.54200 1.000 102.23784 60 ASN B C 1
ATOM 3084 O O . ASN B 1 49 ? 156.82400 143.29200 119.48800 1.000 102.23784 60 ASN B O 1
ATOM 3089 N N . ASN B 1 50 ? 156.10900 141.17100 119.70600 1.000 93.40977 61 ASN B N 1
ATOM 3090 C CA . ASN B 1 50 ? 154.71100 141.58000 119.72400 1.000 93.40977 61 ASN B CA 1
ATOM 3091 C C . ASN B 1 50 ? 154.31700 142.20700 121.05100 1.000 93.40977 61 ASN B C 1
ATOM 3092 O O . ASN B 1 50 ? 153.63800 143.23900 121.07400 1.000 93.40977 61 ASN B O 1
ATOM 3097 N N . GLY B 1 51 ? 154.72500 141.60000 122.15900 1.000 85.43510 62 GLY B N 1
ATOM 3098 C CA . GLY B 1 51 ? 154.08300 141.86800 123.42300 1.000 85.43510 62 GLY B CA 1
ATOM 3099 C C . GLY B 1 51 ? 152.78800 141.11800 123.61300 1.000 85.43510 62 GLY B C 1
ATOM 3100 O O . GLY B 1 51 ? 152.13100 141.29200 124.64700 1.000 85.43510 62 GLY B O 1
ATOM 3101 N N . LYS B 1 52 ? 152.40000 140.29300 122.64400 1.000 72.71539 63 LYS B N 1
ATOM 3102 C CA . LYS B 1 52 ? 151.20300 139.47500 122.70800 1.000 72.71539 63 LYS B CA 1
ATOM 3103 C C . LYS B 1 52 ? 151.47900 138.09200 123.26800 1.000 72.71539 63 LYS B C 1
ATOM 3104 O O . LYS B 1 52 ? 150.62800 137.20800 123.15200 1.000 72.71539 63 LYS B O 1
ATOM 3110 N N . ILE B 1 53 ? 152.65000 137.88200 123.86200 1.000 68.67262 64 ILE B N 1
ATOM 3111 C CA . ILE B 1 53 ? 153.03500 136.60000 124.43800 1.000 68.67262 64 ILE B CA 1
ATOM 3112 C C . ILE B 1 53 ? 153.56900 136.85700 125.83700 1.000 68.67262 64 ILE B C 1
ATOM 3113 O O . ILE B 1 53 ? 154.53200 137.61000 126.00600 1.000 68.67262 64 ILE B O 1
ATOM 3118 N N . SER B 1 54 ? 152.94700 136.24100 126.83500 1.000 66.84412 65 SER B N 1
ATOM 3119 C CA . SER B 1 54 ? 153.48800 136.20000 128.18500 1.000 66.84412 65 SER B CA 1
ATOM 3120 C C . SER B 1 54 ? 153.95600 134.78300 128.46600 1.000 66.84412 65 SER B C 1
ATOM 3121 O O . SER B 1 54 ? 153.19000 133.82900 128.30000 1.000 66.84412 65 SER B O 1
ATOM 3124 N N . SER B 1 55 ? 155.20600 134.64800 128.89100 1.000 76.69821 66 SER B N 1
ATOM 3125 C CA . SER B 1 55 ? 155.82700 133.33700 128.99800 1.000 76.69821 66 SER B CA 1
ATOM 3126 C C . SER B 1 55 ? 157.02800 133.42400 129.92500 1.000 76.69821 66 SER B C 1
ATOM 3127 O O . SER B 1 55 ? 157.74300 134.42800 129.92800 1.000 76.69821 66 SER B O 1
ATOM 3130 N N . SER B 1 56 ? 157.24500 132.36700 130.70000 1.000 78.59277 67 SER B N 1
ATOM 3131 C CA . SER B 1 56 ? 158.30100 132.34300 131.69700 1.000 78.59277 67 SER B CA 1
ATOM 3132 C C . SER B 1 56 ? 159.06700 131.03300 131.61100 1.000 78.59277 67 SER B C 1
ATOM 3133 O O . SER B 1 56 ? 158.56900 130.02900 131.10200 1.000 78.59277 67 SER B O 1
ATOM 3136 N N . ALA B 1 57 ? 160.28800 131.05000 132.13900 1.000 80.55149 68 ALA B N 1
ATOM 3137 C CA . ALA B 1 57 ? 161.18600 129.89800 132.06700 1.000 80.55149 68 ALA B CA 1
ATOM 3138 C C . ALA B 1 57 ? 160.73500 128.84800 133.07700 1.000 80.55149 68 ALA B C 1
ATOM 3139 O O . ALA B 1 57 ? 161.26400 128.72700 134.18500 1.000 80.55149 68 ALA B O 1
ATOM 3141 N N . GLY B 1 58 ? 159.73300 128.07200 132.68100 1.000 78.03176 69 GLY B N 1
ATOM 3142 C CA . GLY B 1 58 ? 159.26400 126.97500 133.50400 1.000 78.03176 69 GLY B CA 1
ATOM 3143 C C . GLY B 1 58 ? 158.21600 127.35800 134.52600 1.000 78.03176 69 GLY B C 1
ATOM 3144 O O . GLY B 1 58 ? 158.30800 126.96100 135.69100 1.000 78.03176 69 GLY B O 1
ATOM 3145 N N . ASP B 1 59 ? 157.20400 128.10900 134.09700 1.000 73.13465 70 ASP B N 1
ATOM 3146 C CA . ASP B 1 59 ? 156.08100 128.49300 134.94300 1.000 73.13465 70 ASP B CA 1
ATOM 3147 C C . ASP B 1 59 ? 154.77200 128.23900 134.20900 1.000 73.13465 70 ASP B C 1
ATOM 3148 O O . ASP B 1 59 ? 154.60800 128.67000 133.06400 1.000 73.13465 70 ASP B O 1
ATOM 3153 N N . SER B 1 60 ? 153.84500 127.54700 134.86300 1.000 65.43180 71 SER B N 1
ATOM 3154 C CA . SER B 1 60 ? 152.46500 127.50600 134.41700 1.000 65.43180 71 SER B CA 1
ATOM 3155 C C . SER B 1 60 ? 151.68000 128.57100 135.17200 1.000 65.43180 71 SER B C 1
ATOM 3156 O O . SER B 1 60 ? 152.23300 129.33700 135.96300 1.000 65.43180 71 SER B O 1
ATOM 3159 N N . ILE B 1 61 ? 150.37300 128.62400 134.92800 1.000 59.84247 72 ILE B N 1
ATOM 3160 C CA . ILE B 1 61 ? 149.54500 129.58200 135.65000 1.000 59.84247 72 ILE B CA 1
ATOM 3161 C C . ILE B 1 61 ? 149.15300 129.02000 137.01400 1.000 59.84247 72 ILE B C 1
ATOM 3162 O O . ILE B 1 61 ? 149.04800 129.76700 137.99200 1.000 59.84247 72 ILE B O 1
ATOM 3167 N N . PHE B 1 62 ? 149.00500 127.70000 137.11700 1.000 61.38598 73 PHE B N 1
ATOM 3168 C CA . PHE B 1 62 ? 148.71100 127.06300 138.39700 1.000 61.38598 73 PHE B CA 1
ATOM 3169 C C . PHE B 1 62 ? 149.90100 127.16500 139.34500 1.000 61.38598 73 PHE B C 1
ATOM 3170 O O . PHE B 1 62 ? 149.74800 127.50200 140.52800 1.000 61.38598 73 PHE B O 1
ATOM 3178 N N . LYS B 1 63 ? 151.09900 126.88700 138.82300 1.000 66.12556 74 LYS B N 1
ATOM 3179 C CA . LYS B 1 63 ? 152.31900 126.92700 139.62100 1.000 66.12556 74 LYS B CA 1
ATOM 3180 C C . LYS B 1 63 ? 152.64100 128.34300 140.07300 1.000 66.12556 74 LYS B C 1
ATOM 3181 O O . LYS B 1 63 ? 153.03600 128.55800 141.22200 1.000 66.12556 74 LYS B O 1
ATOM 3187 N N . SER B 1 64 ? 152.46400 129.32200 139.18800 1.000 63.35873 75 SER B N 1
ATOM 3188 C CA . SER B 1 64 ? 152.62500 130.71000 139.58800 1.000 63.35873 75 SER B CA 1
ATOM 3189 C C . SER B 1 64 ? 151.51900 131.16700 140.51900 1.000 63.35873 75 SER B C 1
ATOM 3190 O O . SER B 1 64 ? 151.73100 132.09300 141.30600 1.000 63.35873 75 SER B O 1
ATOM 3193 N N . PHE B 1 65 ? 150.35400 130.52800 140.46300 1.000 58.92566 76 PHE B N 1
ATOM 3194 C CA . PHE B 1 65 ? 149.23800 130.94900 141.29600 1.000 58.92566 76 PHE B CA 1
ATOM 3195 C C . PHE B 1 65 ? 149.38100 130.46200 142.72800 1.000 58.92566 76 PHE B C 1
ATOM 3196 O O . PHE B 1 65 ? 149.00000 131.17100 143.66300 1.000 58.92566 76 PHE B O 1
ATOM 3204 N N . HIS B 1 66 ? 149.92300 129.26600 142.93200 1.000 63.79344 77 HIS B N 1
ATOM 3205 C CA . HIS B 1 66 ? 150.03300 128.76300 144.29600 1.000 63.79344 77 HIS B CA 1
ATOM 3206 C C . HIS B 1 66 ? 151.39800 128.96400 144.93500 1.000 63.79344 77 HIS B C 1
ATOM 3207 O O . HIS B 1 66 ? 151.46700 129.15200 146.15400 1.000 63.79344 77 HIS B O 1
ATOM 3214 N N . PHE B 1 67 ? 152.47600 128.94700 144.17000 1.000 68.07944 78 PHE B N 1
ATOM 3215 C CA . PHE B 1 67 ? 153.79200 128.71100 144.73600 1.000 68.07944 78 PHE B CA 1
ATOM 3216 C C . PHE B 1 67 ? 154.65700 129.96400 144.69300 1.000 68.07944 78 PHE B C 1
ATOM 3217 O O . PHE B 1 67 ? 154.31800 130.96900 144.06400 1.000 68.07944 78 PHE B O 1
ATOM 3225 N N . THR B 1 68 ? 155.79200 129.88800 145.39500 1.000 74.03166 79 THR B N 1
ATOM 3226 C CA . THR B 1 68 ? 156.76300 130.97500 145.39700 1.000 74.03166 79 THR B CA 1
ATOM 3227 C C . THR B 1 68 ? 157.48600 131.10900 144.06600 1.000 74.03166 79 THR B C 1
ATOM 3228 O O . THR B 1 68 ? 157.99300 132.19300 143.75900 1.000 74.03166 79 THR B O 1
ATOM 3232 N N . ARG B 1 69 ? 157.54900 130.03700 143.27800 1.000 72.75240 80 ARG B N 1
ATOM 3233 C CA . ARG B 1 69 ? 158.09400 130.11600 141.93100 1.000 72.75240 80 ARG B CA 1
ATOM 3234 C C . ARG B 1 69 ? 157.09000 130.87800 141.08000 1.000 72.75240 80 ARG B C 1
ATOM 3235 O O . ARG B 1 69 ? 156.15600 130.29300 140.52900 1.000 72.75240 80 ARG B O 1
ATOM 3243 N N . PHE B 1 70 ? 157.27100 132.19000 140.98600 1.000 68.04009 81 PHE B N 1
ATOM 3244 C CA . PHE B 1 70 ? 156.22100 133.10200 140.56500 1.000 68.04009 81 PHE B CA 1
ATOM 3245 C C . PHE B 1 70 ? 156.59500 133.81600 139.27700 1.000 68.04009 81 PHE B C 1
ATOM 3246 O O . PHE B 1 70 ? 157.76000 134.16100 139.05900 1.000 68.04009 81 PHE B O 1
ATOM 3254 N N . TYR B 1 71 ? 155.59400 134.03500 138.42800 1.000 63.45483 82 TYR B N 1
ATOM 3255 C CA . TYR B 1 71 ? 155.70500 134.95700 137.30700 1.000 63.45483 82 TYR B CA 1
ATOM 3256 C C . TYR B 1 71 ? 154.37200 135.66800 137.15300 1.000 63.45483 82 TYR B C 1
ATOM 3257 O O . TYR B 1 71 ? 153.34100 135.01700 136.97100 1.000 63.45483 82 TYR B O 1
ATOM 3266 N N . ASN B 1 72 ? 154.39300 136.99500 137.23300 1.000 61.64821 83 ASN B N 1
ATOM 3267 C CA . ASN B 1 72 ? 153.18200 137.78700 137.08300 1.000 61.64821 83 ASN B CA 1
ATOM 3268 C C . ASN B 1 72 ? 152.74500 137.78900 135.62600 1.000 61.64821 83 ASN B C 1
ATOM 3269 O O . ASN B 1 72 ? 153.21200 138.61400 134.83600 1.000 61.64821 83 ASN B O 1
ATOM 3274 N N . TYR B 1 73 ? 151.86100 136.86200 135.26700 1.000 57.38450 84 TYR B N 1
ATOM 3275 C CA . TYR B 1 73 ? 151.26100 136.86200 133.94300 1.000 57.38450 84 TYR B CA 1
ATOM 3276 C C . TYR B 1 73 ? 150.36100 138.07400 133.77700 1.000 57.38450 84 TYR B C 1
ATOM 3277 O O . TYR B 1 73 ? 149.61300 138.43600 134.68400 1.000 57.38450 84 TYR B O 1
ATOM 3286 N N . THR B 1 74 ? 150.44800 138.71600 132.61900 1.000 59.27359 85 THR B N 1
ATOM 3287 C CA . THR B 1 74 ? 149.61600 139.87500 132.33700 1.000 59.27359 85 THR B CA 1
ATOM 3288 C C . THR B 1 74 ? 149.29300 139.87300 130.85400 1.000 59.27359 85 THR B C 1
ATOM 3289 O O . THR B 1 74 ? 150.20200 139.79200 130.02600 1.000 59.27359 85 THR B O 1
ATOM 3293 N N . GLY B 1 75 ? 148.00900 139.94800 130.52100 1.000 57.81564 86 GLY B N 1
ATOM 3294 C CA . GLY B 1 75 ? 147.62100 139.87100 129.12700 1.000 57.81564 86 GLY B CA 1
ATOM 3295 C C . GLY B 1 75 ? 146.27900 140.49900 128.85900 1.000 57.81564 86 GLY B C 1
ATOM 3296 O O . GLY B 1 75 ? 145.46000 140.68300 129.76200 1.000 57.81564 86 GLY B O 1
ATOM 3297 N N . GLU B 1 76 ? 146.06000 140.82100 127.58800 1.000 64.39527 87 GLU B N 1
ATOM 3298 C CA . GLU B 1 76 ? 144.80000 141.38600 127.13300 1.000 64.39527 87 GLU B CA 1
ATOM 3299 C C . GLU B 1 76 ? 144.60900 141.03200 125.66900 1.000 64.39527 87 GLU B C 1
ATOM 3300 O O . GLU B 1 76 ? 145.52600 141.20900 124.86400 1.000 64.39527 87 GLU B O 1
ATOM 3306 N N . GLY B 1 77 ? 143.43100 140.52800 125.33000 1.000 61.45949 88 GLY B N 1
ATOM 3307 C CA . GLY B 1 77 ? 143.14500 140.19600 123.95000 1.000 61.45949 88 GLY B CA 1
ATOM 3308 C C . GLY B 1 77 ? 141.76000 139.60700 123.81700 1.000 61.45949 88 GLY B C 1
ATOM 3309 O O . GLY B 1 77 ? 141.15700 139.15100 124.79300 1.000 61.45949 88 GLY B O 1
ATOM 3310 N N . ASP B 1 78 ? 141.26700 139.61900 122.58000 1.000 64.01733 89 ASP B N 1
ATOM 3311 C CA . ASP B 1 78 ? 139.95000 139.05800 122.30400 1.000 64.01733 89 ASP B CA 1
ATOM 3312 C C . ASP B 1 78 ? 140.01600 137.53700 122.21900 1.000 64.01733 89 ASP B C 1
ATOM 3313 O O . ASP B 1 78 ? 139.41900 136.83400 123.04000 1.000 64.01733 89 ASP B O 1
ATOM 3318 N N . GLN B 1 79 ? 140.75300 137.00900 121.24700 1.000 65.19611 90 GLN B N 1
ATOM 3319 C CA . GLN B 1 79 ? 141.02200 135.57900 121.20900 1.000 65.19611 90 GLN B CA 1
ATOM 3320 C C . GLN B 1 79 ? 142.18000 135.26200 122.14200 1.000 65.19611 90 GLN B C 1
ATOM 3321 O O . GLN B 1 79 ? 143.22200 135.91700 122.08800 1.000 65.19611 90 GLN B O 1
ATOM 3327 N N . ILE B 1 80 ? 142.00600 134.26400 123.00000 1.000 58.18187 91 ILE B N 1
ATOM 3328 C CA . ILE B 1 80 ? 143.01700 133.90600 123.98400 1.000 58.18187 91 ILE B CA 1
ATOM 3329 C C . ILE B 1 80 ? 143.45600 132.47300 123.72600 1.000 58.18187 91 ILE B C 1
ATOM 3330 O O . ILE B 1 80 ? 142.61600 131.57900 123.57500 1.000 58.18187 91 ILE B O 1
ATOM 3335 N N . ILE B 1 81 ? 144.76700 132.25900 123.66400 1.000 54.90523 92 ILE B N 1
ATOM 3336 C CA . ILE B 1 81 ? 145.35800 130.95000 123.43600 1.000 54.90523 92 ILE B CA 1
ATOM 3337 C C . ILE B 1 81 ? 146.24700 130.64000 124.63000 1.000 54.90523 92 ILE B C 1
ATOM 3338 O O . ILE B 1 81 ? 147.00400 131.50500 125.07500 1.000 54.90523 92 ILE B O 1
ATOM 3343 N N . PHE B 1 82 ? 146.15100 129.42700 125.16700 1.000 55.01475 93 PHE B N 1
ATOM 3344 C CA . PHE B 1 82 ? 147.05700 129.00800 126.22900 1.000 55.01475 93 PHE B CA 1
ATOM 3345 C C . PHE B 1 82 ? 148.05700 128.00400 125.68300 1.000 55.01475 93 PHE B C 1
ATOM 3346 O O . PHE B 1 82 ? 147.70600 127.14300 124.87400 1.000 55.01475 93 PHE B O 1
ATOM 3354 N N . TYR B 1 83 ? 149.30300 128.11400 126.13400 1.000 71.16388 94 TYR B N 1
ATOM 3355 C CA . TYR B 1 83 ? 150.28300 127.04400 125.96500 1.000 71.16388 94 TYR B CA 1
ATOM 3356 C C . TYR B 1 83 ? 151.09400 126.98900 127.25500 1.000 71.16388 94 TYR 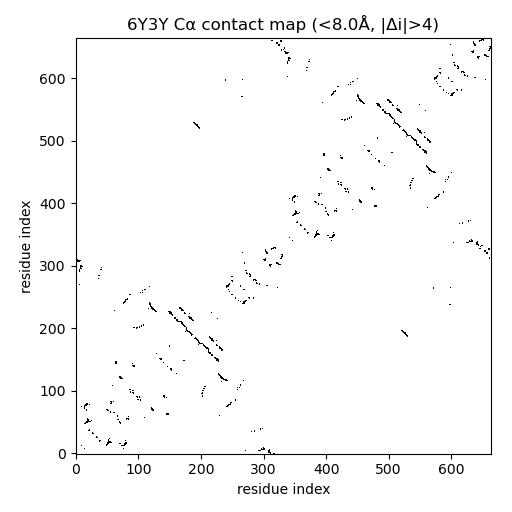B C 1
ATOM 3357 O O . TYR B 1 83 ? 152.17000 127.58300 127.34300 1.000 71.16388 94 TYR B O 1
ATOM 3366 N N . GLU B 1 84 ? 150.58500 126.23900 128.22700 1.000 71.27442 95 GLU B N 1
ATOM 3367 C CA . GLU B 1 84 ? 151.18300 126.08900 129.54700 1.000 71.27442 95 GLU B CA 1
ATOM 3368 C C . GLU B 1 84 ? 150.46900 124.94500 130.24900 1.000 71.27442 95 GLU B C 1
ATOM 3369 O O . GLU B 1 84 ? 149.41600 124.48300 129.80700 1.000 71.27442 95 GLU B O 1
ATOM 3375 N N . GLY B 1 85 ? 151.04900 124.50500 131.35800 1.000 79.30921 96 GLY B N 1
ATOM 3376 C CA . GLY B 1 85 ? 150.58600 123.32000 132.05700 1.000 79.30921 96 GLY B CA 1
ATOM 3377 C C . GLY B 1 85 ? 151.60100 122.20100 132.09700 1.000 79.30921 96 GLY B C 1
ATOM 3378 O O . GLY B 1 85 ? 151.33200 121.16400 132.71700 1.000 79.30921 96 GLY B O 1
ATOM 3379 N N . VAL B 1 86 ? 152.76200 122.36700 131.45600 1.000 83.38098 97 VAL B N 1
ATOM 3380 C CA . VAL B 1 86 ? 153.84100 121.38700 131.53000 1.000 83.38098 97 VAL B CA 1
ATOM 3381 C C . VAL B 1 86 ? 154.63500 121.52400 132.81900 1.000 83.38098 97 VAL B C 1
ATOM 3382 O O . VAL B 1 86 ? 155.50300 120.69600 133.10400 1.000 83.38098 97 VAL B O 1
ATOM 3386 N N . ASN B 1 87 ? 154.35300 122.53100 133.63100 1.000 79.39254 98 ASN B N 1
ATOM 3387 C CA . ASN B 1 87 ? 155.17000 122.80100 134.80200 1.000 79.39254 98 ASN B CA 1
ATOM 3388 C C . ASN B 1 87 ? 154.51000 122.35500 136.09700 1.000 79.39254 98 ASN B C 1
ATOM 3389 O O . ASN B 1 87 ? 154.98300 122.71700 137.17700 1.000 79.39254 98 ASN B O 1
ATOM 3394 N N . PHE B 1 88 ? 153.44300 121.56400 136.01100 1.000 77.46820 99 PHE B N 1
ATOM 3395 C CA . PHE B 1 88 ? 152.85000 120.93300 137.18700 1.000 77.46820 99 PHE B CA 1
ATOM 3396 C C . PHE B 1 88 ? 152.16700 119.66500 136.68500 1.000 77.46820 99 PHE B C 1
ATOM 3397 O O . PHE B 1 88 ? 151.08000 119.73100 136.10400 1.000 77.46820 99 PHE B O 1
ATOM 3405 N N . ASN B 1 89 ? 152.81000 118.53200 136.89800 1.000 84.49772 100 ASN B N 1
ATOM 3406 C CA . ASN B 1 89 ? 152.38500 117.25800 136.33900 1.000 84.49772 100 ASN B CA 1
ATOM 3407 C C . ASN B 1 89 ? 152.50000 116.17500 137.40400 1.000 84.49772 100 ASN B C 1
ATOM 3408 O O . ASN B 1 89 ? 152.94400 116.46500 138.52100 1.000 84.49772 100 ASN B O 1
ATOM 3413 N N . PRO B 1 90 ? 152.11000 114.92500 137.12400 1.000 89.43805 101 PRO B N 1
ATOM 3414 C CA . PRO B 1 90 ? 152.57300 113.81800 137.97700 1.000 89.43805 101 PRO B CA 1
ATOM 3415 C C . PRO B 1 90 ? 154.07800 113.57400 137.93300 1.000 89.43805 101 PRO B C 1
ATOM 3416 O O . PRO B 1 90 ? 154.56500 112.76700 138.73100 1.000 89.43805 101 PRO B O 1
ATOM 3420 N N . TYR B 1 91 ? 154.82000 114.21600 137.02600 1.000 93.96168 102 TYR B N 1
ATOM 3421 C CA . TYR B 1 91 ? 156.27600 114.15200 137.03100 1.000 93.96168 102 TYR B CA 1
ATOM 3422 C C . TYR B 1 91 ? 156.89300 114.88500 138.21700 1.000 93.96168 102 TYR B C 1
ATOM 3423 O O . TYR B 1 91 ? 158.01500 114.55900 138.61800 1.000 93.96168 102 TYR B O 1
ATOM 3432 N N . HIS B 1 92 ? 156.19200 115.85800 138.79400 1.000 89.45915 103 HIS B N 1
ATOM 3433 C CA . HIS B 1 92 ? 156.75400 116.64500 139.88300 1.000 89.45915 103 HIS B CA 1
ATOM 3434 C C . HIS B 1 92 ? 156.53300 116.02700 141.25600 1.000 89.45915 103 HIS B C 1
ATOM 3435 O O . HIS B 1 92 ? 157.26500 116.37900 142.18900 1.000 89.45915 103 HIS B O 1
ATOM 3442 N N . ARG B 1 93 ? 155.54200 115.13400 141.38800 1.000 94.65922 104 ARG B N 1
ATOM 3443 C CA . ARG B 1 93 ? 155.28200 114.33700 142.59900 1.000 94.65922 104 ARG B CA 1
ATOM 3444 C C . ARG B 1 93 ? 155.00800 115.21000 143.82300 1.000 94.65922 104 ARG B C 1
ATOM 3445 O O . ARG B 1 93 ? 155.46000 114.90800 144.92800 1.000 94.65922 104 ARG B O 1
ATOM 3453 N N . PHE B 1 94 ? 154.26900 116.30200 143.63600 1.000 85.17692 105 PHE B N 1
ATOM 3454 C CA . PHE B 1 94 ? 154.07100 117.25100 144.72300 1.000 85.17692 105 PHE B CA 1
ATOM 3455 C C . PHE B 1 94 ? 153.05500 116.72600 145.72700 1.000 85.17692 105 PHE B C 1
ATOM 3456 O O . PHE B 1 94 ? 151.95500 116.31100 145.35300 1.000 85.17692 105 PHE B O 1
ATOM 3464 N N . LYS B 1 95 ? 153.42500 116.75700 147.00300 1.000 91.56329 106 LYS B N 1
ATOM 3465 C CA . LYS B 1 95 ? 152.53500 116.41500 148.10300 1.000 91.56329 106 LYS B CA 1
ATOM 3466 C C . LYS B 1 95 ? 152.72800 117.46100 149.19400 1.000 91.56329 106 LYS B C 1
ATOM 3467 O O . LYS B 1 95 ? 153.33500 118.51200 148.97300 1.000 91.56329 106 LYS B O 1
ATOM 3473 N N . CYS B 1 96 ? 152.19500 117.17800 150.37900 1.000 95.47155 107 CYS B N 1
ATOM 3474 C CA . CYS B 1 96 ? 152.47200 117.97700 151.56400 1.000 95.47155 107 CYS B CA 1
ATOM 3475 C C . CYS B 1 96 ? 152.94400 117.15600 152.74700 1.000 95.47155 107 CYS B C 1
ATOM 3476 O O . CYS B 1 96 ? 153.49700 117.73000 153.69200 1.000 95.47155 107 CYS B O 1
ATOM 3479 N N . PHE B 1 97 ? 152.58000 115.88800 152.87700 1.000 98.58089 108 PHE B N 1
ATOM 3480 C CA . PHE B 1 97 ? 153.03700 115.08300 154.05000 1.000 98.58089 108 PHE B CA 1
ATOM 3481 C C . PHE B 1 97 ? 152.97700 113.67500 153.49500 1.000 98.58089 108 PHE B C 1
ATOM 3482 O O . PHE B 1 97 ? 151.87700 113.35100 153.00400 1.000 98.58089 108 PHE B O 1
ATOM 3490 N N . PRO B 1 98 ? 154.10200 112.67900 153.50500 1.000 107.57113 109 PRO B N 1
ATOM 3491 C CA . PRO B 1 98 ? 154.32700 111.44000 152.73500 1.000 107.57113 109 PRO B CA 1
ATOM 3492 C C . PRO B 1 98 ? 153.17300 110.45000 152.74500 1.000 107.57113 109 PRO B C 1
ATOM 3493 O O . PRO B 1 98 ? 153.18500 109.49800 151.95400 1.000 107.57113 109 PRO B O 1
ATOM 3497 N N . ASN B 1 99 ? 152.18200 110.63400 153.61200 1.000 118.81817 110 ASN B N 1
ATOM 3498 C CA . ASN B 1 99 ? 150.97200 109.82700 153.54400 1.000 118.81817 110 ASN B CA 1
ATOM 3499 C C . ASN B 1 99 ? 149.94200 110.39600 152.57900 1.000 118.81817 110 ASN B C 1
ATOM 3500 O O . ASN B 1 99 ? 148.89700 109.77000 152.37500 1.000 118.81817 110 ASN B O 1
ATOM 3505 N N . GLY B 1 100 ? 150.21300 111.55400 151.98000 1.000 104.99709 111 GLY B N 1
ATOM 3506 C CA . GLY B 1 100 ? 149.28300 112.19500 151.07100 1.000 104.99709 111 GLY B CA 1
ATOM 3507 C C . GLY B 1 100 ? 149.40500 111.66600 149.66100 1.000 104.99709 111 GLY B C 1
ATOM 3508 O O . GLY B 1 100 ? 149.85200 110.53600 149.43100 1.000 104.99709 111 GLY B O 1
ATOM 3509 N N . SER B 1 101 ? 149.01800 112.49900 148.69700 1.000 91.16626 112 SER B N 1
ATOM 3510 C CA . SER B 1 101 ? 149.00500 112.09300 147.29900 1.000 91.16626 112 SER B CA 1
ATOM 3511 C C . SER B 1 101 ? 148.99000 113.33200 146.41600 1.000 91.16626 112 SER B C 1
ATOM 3512 O O . SER B 1 101 ? 148.76800 114.45000 146.88400 1.000 91.16626 112 SER B O 1
ATOM 3515 N N . ASN B 1 102 ? 149.23300 113.11300 145.12300 1.000 89.16434 113 ASN B N 1
ATOM 3516 C CA . ASN B 1 102 ? 149.18800 114.17600 144.13200 1.000 89.16434 113 ASN B CA 1
ATOM 3517 C C . ASN B 1 102 ? 148.00000 114.08800 143.18900 1.000 89.16434 113 ASN B C 1
ATOM 3518 O O . ASN B 1 102 ? 147.83300 114.98100 142.35700 1.000 89.16434 113 ASN B O 1
ATOM 3523 N N . ASP B 1 103 ? 147.18500 113.03500 143.27700 1.000 86.52537 114 ASP B N 1
ATOM 3524 C CA . ASP B 1 103 ? 145.99300 112.96800 142.43900 1.000 86.52537 114 ASP B CA 1
ATOM 3525 C C . ASP B 1 103 ? 144.97300 114.03300 142.82500 1.000 86.52537 114 ASP B C 1
ATOM 3526 O O . ASP B 1 103 ? 144.27300 114.56800 141.95900 1.000 86.52537 114 ASP B O 1
ATOM 3531 N N . VAL B 1 104 ? 144.89300 114.37600 144.11200 1.000 77.05692 115 VAL B N 1
ATOM 3532 C CA . VAL B 1 104 ? 144.05700 115.50000 144.50500 1.000 77.05692 115 VAL B CA 1
ATOM 3533 C C . VAL B 1 104 ? 144.68500 116.81600 144.05500 1.000 77.05692 115 VAL B C 1
ATOM 3534 O O . VAL B 1 104 ? 143.96600 117.78900 143.81200 1.000 77.05692 115 VAL B O 1
ATOM 3538 N N . TRP B 1 105 ? 146.00300 116.85800 143.84900 1.000 76.71560 116 TRP B N 1
ATOM 3539 C CA . TRP B 1 105 ? 146.58600 118.03900 143.22700 1.000 76.71560 116 TRP B CA 1
ATOM 3540 C C . TRP B 1 105 ? 146.26200 118.10300 141.74200 1.000 76.71560 116 TRP B C 1
ATOM 3541 O O . TRP B 1 105 ? 146.10700 119.19600 141.18900 1.000 76.71560 116 TRP B O 1
ATOM 3552 N N . LEU B 1 106 ? 146.10700 116.95400 141.08800 1.000 75.91589 117 LEU B N 1
ATOM 3553 C CA . LEU B 1 106 ? 145.65200 116.97900 139.70300 1.000 75.91589 117 LEU B CA 1
ATOM 3554 C C . LEU B 1 106 ? 144.18200 117.36700 139.61000 1.000 75.91589 117 LEU B C 1
ATOM 3555 O O . LEU B 1 106 ? 143.78100 118.03700 138.65400 1.000 75.91589 117 LEU B O 1
ATOM 3560 N N . LEU B 1 107 ? 143.37600 116.99000 140.60000 1.000 67.91848 118 LEU B N 1
ATOM 3561 C CA . LEU B 1 107 ? 142.00100 117.48500 140.66000 1.000 67.91848 118 LEU B CA 1
ATOM 3562 C C . LEU B 1 107 ? 141.95900 118.98700 140.93000 1.000 67.91848 118 LEU B C 1
ATOM 3563 O O . LEU B 1 107 ? 141.09400 119.69400 140.39300 1.000 67.91848 118 LEU B O 1
ATOM 3568 N N . ASN B 1 108 ? 142.88500 119.48900 141.75400 1.000 64.79358 119 ASN B N 1
ATOM 3569 C CA . ASN B 1 108 ? 143.00700 120.93000 141.96000 1.000 64.79358 119 ASN B CA 1
ATOM 3570 C C . ASN B 1 108 ? 143.39500 121.64300 140.67400 1.000 64.79358 119 ASN B C 1
ATOM 3571 O O . ASN B 1 108 ? 142.89900 122.73800 140.39100 1.000 64.79358 119 ASN B O 1
ATOM 3576 N N . LYS B 1 109 ? 144.26900 121.02600 139.87700 1.000 64.79414 120 LYS B N 1
ATOM 3577 C CA . LYS B 1 109 ? 144.64700 121.59200 138.58600 1.000 64.79414 120 LYS B CA 1
ATOM 3578 C C . LYS B 1 109 ? 143.47000 121.61100 137.61400 1.000 64.79414 120 LYS B C 1
ATOM 3579 O O . LYS B 1 109 ? 143.28500 122.59000 136.87800 1.000 64.79414 120 LYS B O 1
ATOM 3585 N N . VAL B 1 110 ? 142.66900 120.53900 137.60500 1.000 60.62840 121 VAL B N 1
ATOM 3586 C CA . VAL B 1 110 ? 141.47100 120.48300 136.76400 1.000 60.62840 121 VAL B CA 1
ATOM 3587 C C . VAL B 1 110 ? 140.48900 121.58000 137.15000 1.000 60.62840 121 VAL B C 1
ATOM 3588 O O . VAL B 1 110 ? 139.97700 122.30000 136.28600 1.000 60.62840 121 VAL B O 1
ATOM 3592 N N . ARG B 1 111 ? 140.25000 121.75600 138.45400 1.000 58.50433 122 ARG B N 1
ATOM 3593 C CA . ARG B 1 111 ? 139.29300 122.77100 138.89500 1.000 58.50433 122 ARG B CA 1
ATOM 3594 C C . ARG B 1 111 ? 139.80100 124.18400 138.63500 1.000 58.50433 122 ARG B C 1
ATOM 3595 O O . ARG B 1 111 ? 139.02100 125.06400 138.23400 1.000 58.50433 122 ARG B O 1
ATOM 3603 N N . PHE B 1 112 ? 141.10800 124.41000 138.81000 1.000 53.15124 123 PHE B N 1
ATOM 3604 C CA . PHE B 1 112 ? 141.67900 125.72700 138.54600 1.000 53.15124 123 PHE B CA 1
ATOM 3605 C C . PHE B 1 112 ? 141.59900 126.08300 137.07500 1.000 53.15124 123 PHE B C 1
ATOM 3606 O O . PHE B 1 112 ? 141.19300 127.19700 136.72500 1.000 53.15124 123 PHE B O 1
ATOM 3614 N N . TYR B 1 113 ? 141.98300 125.15900 136.19500 1.000 52.86541 124 TYR B N 1
ATOM 3615 C CA . TYR B 1 113 ? 141.91300 125.50500 134.78600 1.000 52.86541 124 TYR B CA 1
ATOM 3616 C C . TYR B 1 113 ? 140.48000 125.55900 134.28400 1.000 52.86541 124 TYR B C 1
ATOM 3617 O O . TYR B 1 113 ? 140.19600 126.35500 133.39400 1.000 52.86541 124 TYR B O 1
ATOM 3626 N N . ARG B 1 114 ? 139.55200 124.80700 134.88500 1.000 49.42146 125 ARG B N 1
ATOM 3627 C CA . ARG B 1 114 ? 138.15000 124.94400 134.50400 1.000 49.42146 125 ARG B CA 1
ATOM 3628 C C . ARG B 1 114 ? 137.61300 126.32700 134.84600 1.000 49.42146 125 ARG B C 1
ATOM 3629 O O . ARG B 1 114 ? 136.96600 126.97000 134.00600 1.000 49.42146 125 ARG B O 1
ATOM 3637 N N . ALA B 1 115 ? 137.92300 126.82300 136.05100 1.000 50.13477 126 ALA B N 1
ATOM 3638 C CA . ALA B 1 115 ? 137.52000 128.17900 136.42000 1.000 50.13477 126 ALA B CA 1
ATOM 3639 C C . ALA B 1 115 ? 138.20500 129.22400 135.54600 1.000 50.13477 126 ALA B C 1
ATOM 3640 O O . ALA B 1 115 ? 137.58300 130.22000 135.15100 1.000 50.13477 126 ALA B O 1
ATOM 3642 N N . LEU B 1 116 ? 139.46600 128.97600 135.18000 1.000 47.76636 127 LEU B N 1
ATOM 3643 C CA . LEU B 1 116 ? 140.22300 129.92800 134.37400 1.000 47.76636 127 LEU B CA 1
ATOM 3644 C C . LEU B 1 116 ? 139.68500 130.03500 132.95000 1.000 47.76636 127 LEU B C 1
ATOM 3645 O O . LEU B 1 116 ? 139.53000 131.14700 132.43800 1.000 47.76636 127 LEU B O 1
ATOM 3650 N N . TYR B 1 117 ? 139.38300 128.90500 132.29800 1.000 54.02787 128 TYR B N 1
ATOM 3651 C CA . TYR B 1 117 ? 138.80100 128.97200 130.95600 1.000 54.02787 128 TYR B CA 1
ATOM 3652 C C . TYR B 1 117 ? 137.38900 129.53800 130.99500 1.000 54.02787 128 TYR B C 1
ATOM 3653 O O . TYR B 1 117 ? 137.00600 130.31400 130.10700 1.000 54.02787 128 TYR B O 1
ATOM 3662 N N . SER B 1 118 ? 136.61500 129.18500 132.03000 1.000 51.55156 129 SER B N 1
ATOM 3663 C CA . SER B 1 118 ? 135.24400 129.66500 132.13700 1.000 51.55156 129 SER B CA 1
ATOM 3664 C C . SER B 1 118 ? 135.17700 131.16700 132.35800 1.000 51.55156 129 SER B C 1
ATOM 3665 O O . SER B 1 118 ? 134.21300 131.80500 131.92600 1.000 51.55156 129 SER B O 1
ATOM 3668 N N . ASN B 1 119 ? 136.17000 131.75200 133.02900 1.000 51.41689 130 ASN B N 1
ATOM 3669 C CA . ASN B 1 119 ? 136.14800 133.20300 133.16200 1.000 51.41689 130 ASN B CA 1
ATOM 3670 C C . ASN B 1 119 ? 136.84100 133.91400 132.00700 1.000 51.41689 130 ASN B C 1
ATOM 3671 O O . ASN B 1 119 ? 136.39700 134.99300 131.60500 1.000 51.41689 130 ASN B O 1
ATOM 3676 N N . MET B 1 120 ? 137.91200 133.34400 131.44900 1.000 52.18988 131 MET B N 1
ATOM 3677 C CA . MET B 1 120 ? 138.59100 133.98600 130.33200 1.000 52.18988 131 MET B CA 1
ATOM 3678 C C . MET B 1 120 ? 137.82400 133.89200 129.02700 1.000 52.18988 131 MET B C 1
ATOM 3679 O O . MET B 1 120 ? 138.19800 134.57500 128.07000 1.000 52.18988 131 MET B O 1
ATOM 3684 N N . ALA B 1 121 ? 136.78100 133.06600 128.94800 1.000 55.56816 132 ALA B N 1
ATOM 3685 C CA . ALA B 1 121 ? 135.94400 133.10500 127.75700 1.000 55.56816 132 ALA B CA 1
ATOM 3686 C C . ALA B 1 121 ? 135.10300 134.37200 127.67300 1.000 55.56816 132 ALA B C 1
ATOM 3687 O O . ALA B 1 121 ? 134.60100 134.69300 126.59300 1.000 55.56816 132 ALA B O 1
ATOM 3689 N N . PHE B 1 122 ? 134.94500 135.10200 128.77700 1.000 57.89393 133 PHE B N 1
ATOM 3690 C CA . PHE B 1 122 ? 134.08200 136.27300 128.83800 1.000 57.89393 133 PHE B CA 1
ATOM 3691 C C . PHE B 1 122 ? 134.82300 137.57200 129.07200 1.000 57.89393 133 PHE B C 1
ATOM 3692 O O . PHE B 1 122 ? 134.38200 138.61100 128.58100 1.000 57.89393 133 PHE B O 1
ATOM 3700 N N . PHE B 1 123 ? 135.91700 137.55100 129.82000 1.000 57.42934 134 PHE B N 1
ATOM 3701 C CA . PHE B 1 123 ? 136.74000 138.72700 130.05100 1.000 57.42934 134 PHE B CA 1
ATOM 3702 C C . PHE B 1 123 ? 137.91900 138.71000 129.09300 1.000 57.42934 134 PHE B C 1
ATOM 3703 O O . PHE B 1 123 ? 138.16700 137.72900 128.39700 1.000 57.42934 134 PHE B O 1
ATOM 3711 N N . ARG B 1 124 ? 138.64400 139.81700 129.04000 1.000 61.12713 135 ARG B N 1
ATOM 3712 C CA . ARG B 1 124 ? 139.78200 139.88200 128.14200 1.000 61.12713 135 ARG B CA 1
ATOM 3713 C C . ARG B 1 124 ? 141.09400 140.20400 128.82400 1.000 61.12713 135 ARG B C 1
ATOM 3714 O O . ARG B 1 124 ? 142.14200 139.82200 128.31400 1.000 61.12713 135 ARG B O 1
ATOM 3722 N N . TYR B 1 125 ? 141.07100 140.87600 129.96900 1.000 61.67545 136 TYR B N 1
ATOM 3723 C CA . TYR B 1 125 ? 142.28900 141.22700 130.67600 1.000 61.67545 136 TYR B CA 1
ATOM 3724 C C . TYR B 1 125 ? 142.53500 140.22800 131.79300 1.000 61.67545 136 TYR B C 1
ATOM 3725 O O . TYR B 1 125 ? 141.60400 139.81600 132.48600 1.000 61.67545 136 TYR B O 1
ATOM 3734 N N . LEU B 1 126 ? 143.79100 139.83900 131.96100 1.000 53.76234 137 LEU B N 1
ATOM 3735 C CA . LEU B 1 126 ? 144.17100 138.87800 132.98400 1.000 53.76234 137 LEU B CA 1
ATOM 3736 C C . LEU B 1 126 ? 145.47100 139.31700 133.62900 1.000 53.76234 137 LEU B C 1
ATOM 3737 O O . LEU B 1 126 ? 146.44600 139.57000 132.92300 1.000 53.76234 137 LEU B O 1
ATOM 3742 N N . THR B 1 127 ? 145.48500 139.40400 134.95700 1.000 54.47937 138 THR B N 1
ATOM 3743 C CA . THR B 1 127 ? 146.72400 139.60900 135.68900 1.000 54.47937 138 THR B CA 1
ATOM 3744 C C . THR B 1 127 ? 146.57600 139.00400 137.07300 1.000 54.47937 138 THR B C 1
ATOM 3745 O O . THR B 1 127 ? 145.47300 138.66700 137.50500 1.000 54.47937 138 THR B O 1
ATOM 3749 N N . PHE B 1 128 ? 147.70000 138.85100 137.76000 1.000 51.60031 139 PHE B N 1
ATOM 3750 C CA . PHE B 1 128 ? 147.70100 138.39500 139.14200 1.000 51.60031 139 PHE B CA 1
ATOM 3751 C C . PHE B 1 128 ? 147.75700 139.59900 140.06500 1.000 51.60031 139 PHE B C 1
ATOM 3752 O O . PHE B 1 128 ? 148.48900 140.55600 139.80800 1.000 51.60031 139 PHE B O 1
ATOM 3760 N N . VAL B 1 129 ? 146.98100 139.55100 141.14300 1.000 54.12070 140 VAL B N 1
ATOM 3761 C CA . VAL B 1 129 ? 147.02600 140.58200 142.16600 1.000 54.12070 140 VAL B CA 1
ATOM 3762 C C . VAL B 1 129 ? 147.34200 139.92200 143.49700 1.000 54.12070 140 VAL B C 1
ATOM 3763 O O . VAL B 1 129 ? 147.18000 138.71400 143.67600 1.000 54.12070 140 VAL B O 1
ATOM 3767 N N . ASP B 1 130 ? 147.80800 140.73300 144.43400 1.000 64.65324 141 ASP B N 1
ATOM 3768 C CA . ASP B 1 130 ? 148.11200 140.27000 145.77600 1.000 64.65324 141 ASP B CA 1
ATOM 3769 C C . ASP B 1 130 ? 146.94700 140.55400 146.71200 1.000 64.65324 141 ASP B C 1
ATOM 3770 O O . ASP B 1 130 ? 146.06500 141.36500 146.42000 1.000 64.65324 141 ASP B O 1
ATOM 3775 N N . ILE B 1 131 ? 146.95600 139.87100 147.84900 1.000 73.80310 142 ILE B N 1
ATOM 3776 C CA . ILE B 1 131 ? 145.97100 140.12700 148.89200 1.000 73.80310 142 ILE B CA 1
ATOM 3777 C C . ILE B 1 131 ? 146.69700 140.74500 150.08100 1.000 73.80310 142 ILE B C 1
ATOM 3778 O O . ILE B 1 131 ? 147.37400 140.03000 150.83300 1.000 73.80310 142 ILE B O 1
ATOM 3783 N N . PRO B 1 132 ? 146.60200 142.05400 150.28400 1.000 85.34278 143 PRO B N 1
ATOM 3784 C CA . PRO B 1 132 ? 147.30900 142.67900 151.40000 1.000 85.34278 143 PRO B CA 1
ATOM 3785 C C . PRO B 1 132 ? 146.61100 142.42600 152.72600 1.000 85.34278 143 PRO B C 1
ATOM 3786 O O . PRO B 1 132 ? 145.40000 142.20900 152.79200 1.000 85.34278 143 PRO B O 1
ATOM 3790 N N . TYR B 1 133 ? 147.40500 142.45400 153.79200 1.000 89.73479 144 TYR B N 1
ATOM 3791 C CA . TYR B 1 133 ? 146.89700 142.28200 155.14500 1.000 89.73479 144 TYR B CA 1
ATOM 3792 C C . TYR B 1 133 ? 147.64900 143.23200 156.06800 1.000 89.73479 144 TYR B C 1
ATOM 3793 O O . TYR B 1 133 ? 148.35200 144.14300 155.62200 1.000 89.73479 144 TYR B O 1
ATOM 3802 N N . ASN B 1 134 ? 147.48900 143.01300 157.37100 1.000 107.78193 145 ASN B N 1
ATOM 3803 C CA . ASN B 1 134 ? 148.35200 143.64200 158.35500 1.000 107.78193 145 ASN B CA 1
ATOM 3804 C C . ASN B 1 134 ? 149.61300 142.80200 158.53300 1.000 107.78193 145 ASN B C 1
ATOM 3805 O O . ASN B 1 134 ? 149.85100 141.82700 157.81700 1.000 107.78193 145 ASN B O 1
ATOM 3810 N N . VAL B 1 135 ? 150.43200 143.17500 159.51000 1.000 111.48588 146 VAL B N 1
ATOM 3811 C CA . VAL B 1 135 ? 151.55200 142.32000 159.93200 1.000 111.48588 146 VAL B CA 1
ATOM 3812 C C . VAL B 1 135 ? 150.99800 141.45100 161.05500 1.000 111.48588 146 VAL B C 1
ATOM 3813 O O . VAL B 1 135 ? 151.10800 141.74500 162.24800 1.000 111.48588 146 VAL B O 1
ATOM 3817 N N . SER B 1 136 ? 150.34700 140.36600 160.65700 1.000 107.78125 147 SER B N 1
ATOM 3818 C CA . SER B 1 136 ? 149.78700 139.38900 161.57800 1.000 107.78125 147 SER B CA 1
ATOM 3819 C C . SER B 1 136 ? 150.82500 138.29200 161.81100 1.000 107.78125 147 SER B C 1
ATOM 3820 O O . SER B 1 136 ? 152.01500 138.49100 161.55100 1.000 107.78125 147 SER B O 1
ATOM 3823 N N . LEU B 1 137 ? 150.40100 137.15700 162.36800 1.000 103.39775 148 LEU B N 1
ATOM 3824 C CA . LEU B 1 137 ? 151.17200 135.93000 162.22600 1.000 103.39775 148 LEU B CA 1
ATOM 3825 C C . LEU B 1 137 ? 151.37200 135.65200 160.74600 1.000 103.39775 148 LEU B C 1
ATOM 3826 O O . LEU B 1 137 ? 150.40100 135.47700 160.00500 1.000 103.39775 148 LEU B O 1
ATOM 3831 N N . SER B 1 138 ? 152.63500 135.65600 160.31500 1.000 102.54504 149 SER B N 1
ATOM 3832 C CA . SER B 1 138 ? 152.94400 135.77200 158.89400 1.000 102.54504 149 SER B CA 1
ATOM 3833 C C . SER B 1 138 ? 152.57900 134.50100 158.13800 1.000 102.54504 149 SER B C 1
ATOM 3834 O O . SER B 1 138 ? 151.73000 134.52200 157.24400 1.000 102.54504 149 SER B O 1
ATOM 3837 N N . LYS B 1 139 ? 153.21400 133.38500 158.47900 1.000 94.94705 150 LYS B N 1
ATOM 3838 C CA . LYS B 1 139 ? 152.96400 132.11200 157.82200 1.000 94.94705 150 LYS B CA 1
ATOM 3839 C C . LYS B 1 139 ? 152.77700 131.03500 158.88400 1.000 94.94705 150 LYS B C 1
ATOM 3840 O O . LYS B 1 139 ? 152.83800 131.29700 160.08900 1.000 94.94705 150 LYS B O 1
ATOM 3846 N N . PHE B 1 140 ? 152.53900 129.81200 158.41500 1.000 91.14929 151 PHE B N 1
ATOM 3847 C CA . PHE B 1 140 ? 152.62100 128.61900 159.25600 1.000 91.14929 151 PHE B CA 1
ATOM 3848 C C . PHE B 1 140 ? 152.90600 127.45300 158.32100 1.000 91.14929 151 PHE B C 1
ATOM 3849 O O . PHE B 1 140 ? 152.06700 127.12200 157.47800 1.000 91.14929 151 PHE B O 1
ATOM 3857 N N . ASN B 1 141 ? 154.07700 126.83900 158.46800 1.000 98.44912 152 ASN B N 1
ATOM 3858 C CA . ASN B 1 141 ? 154.53600 125.82500 157.52000 1.000 98.44912 152 ASN B CA 1
ATOM 3859 C C . ASN B 1 141 ? 153.75000 124.54100 157.74400 1.000 98.44912 152 ASN B C 1
ATOM 3860 O O . ASN B 1 141 ? 154.07500 123.74200 158.62500 1.000 98.44912 152 ASN B O 1
ATOM 3865 N N . SER B 1 142 ? 152.70600 124.33900 156.93900 1.000 96.40416 153 SER B N 1
ATOM 3866 C CA . SER B 1 142 ? 151.94000 123.10000 156.96500 1.000 96.40416 153 SER B CA 1
ATOM 3867 C C . SER B 1 142 ? 152.24100 122.18300 155.79000 1.000 96.40416 153 SER B C 1
ATOM 3868 O O . SER B 1 142 ? 152.01200 120.97300 155.89600 1.000 96.40416 153 SER B O 1
ATOM 3871 N N . CYS B 1 143 ? 152.74600 122.72000 154.68300 1.000 98.04077 154 CYS B N 1
ATOM 3872 C CA . CYS B 1 143 ? 153.02500 121.93800 153.48900 1.000 98.04077 154 CYS B CA 1
ATOM 3873 C C . CYS B 1 143 ? 154.42300 122.25000 152.97900 1.000 98.04077 154 CYS B C 1
ATOM 3874 O O . CYS B 1 143 ? 154.86100 123.40500 152.99700 1.000 98.04077 154 CYS B O 1
ATOM 3877 N N . LYS B 1 144 ? 155.11600 121.20700 152.52500 1.000 102.20684 155 LYS B N 1
ATOM 3878 C CA . LYS B 1 144 ? 156.49800 121.29600 152.07200 1.000 102.20684 155 LYS B CA 1
ATOM 3879 C C . LYS B 1 144 ? 156.80500 120.05200 151.24800 1.000 102.20684 155 LYS B C 1
ATOM 3880 O O . LYS B 1 144 ? 156.31000 118.96200 151.55000 1.000 102.20684 155 LYS B O 1
ATOM 3886 N N . SER B 1 145 ? 157.56300 120.23100 150.16700 1.000 102.46876 156 SER B N 1
ATOM 3887 C CA . SER B 1 145 ? 157.94200 119.08100 149.35600 1.000 102.46876 156 SER B CA 1
ATOM 3888 C C . SER B 1 145 ? 159.34600 119.16900 148.77100 1.000 102.46876 156 SER B C 1
ATOM 3889 O O . SER B 1 145 ? 159.65900 118.38100 147.86700 1.000 102.46876 156 SER B O 1
ATOM 3892 N N . ASP B 1 146 ? 160.15500 120.15800 149.18500 1.000 107.97366 157 ASP B N 1
ATOM 3893 C CA . ASP B 1 146 ? 161.57800 120.34800 148.86900 1.000 107.97366 157 ASP B CA 1
ATOM 3894 C C . ASP B 1 146 ? 161.82300 120.72300 147.40000 1.000 107.97366 157 ASP B C 1
ATOM 3895 O O . ASP B 1 146 ? 162.96400 120.97400 146.99600 1.000 107.97366 157 ASP B O 1
ATOM 3900 N N . ILE B 1 147 ? 160.77300 120.78100 146.58600 1.000 100.96838 158 ILE B N 1
ATOM 3901 C CA . ILE B 1 147 ? 160.90000 121.16600 145.18500 1.000 100.96838 158 ILE B CA 1
ATOM 3902 C C . ILE B 1 147 ? 159.91900 122.29000 144.88700 1.000 100.96838 158 ILE B C 1
ATOM 3903 O O . ILE B 1 147 ? 160.13700 123.09800 143.97800 1.000 100.96838 158 ILE B O 1
ATOM 3908 N N . LEU B 1 148 ? 158.83800 122.35000 145.66300 1.000 87.65600 159 LEU B N 1
ATOM 3909 C CA . LEU B 1 148 ? 157.85200 123.41600 145.56500 1.000 87.65600 159 LEU B CA 1
ATOM 3910 C C . LEU B 1 148 ? 157.37600 123.79400 146.95600 1.000 87.65600 159 LEU B C 1
ATOM 3911 O O . LEU B 1 148 ? 157.07200 122.91900 147.77000 1.000 87.65600 159 LEU B O 1
ATOM 3916 N N . SER B 1 149 ? 157.30600 125.09400 147.22000 1.000 76.85659 160 SER B N 1
ATOM 3917 C CA . SER B 1 149 ? 156.79200 125.61500 148.47800 1.000 76.85659 160 SER B CA 1
ATOM 3918 C C . SER B 1 149 ? 155.76600 126.68200 148.15100 1.000 76.85659 160 SER B C 1
ATOM 3919 O O . SER B 1 149 ? 156.08100 127.65300 147.45700 1.000 76.85659 160 SER B O 1
ATOM 3922 N N . LEU B 1 150 ? 154.54900 126.50600 148.64600 1.000 70.47518 161 LEU B N 1
ATOM 3923 C CA . LEU B 1 150 ? 153.44500 127.38600 148.30300 1.000 70.47518 161 LEU B CA 1
ATOM 3924 C C . LEU B 1 150 ? 153.25900 128.46000 149.36200 1.000 70.47518 161 LEU B C 1
ATOM 3925 O O . LEU B 1 150 ? 153.52000 128.25000 150.54800 1.000 70.47518 161 LEU B O 1
ATOM 3930 N N . ASN B 1 151 ? 152.82100 129.63000 148.90700 1.000 70.69446 162 ASN B N 1
ATOM 3931 C CA . ASN B 1 151 ? 152.37000 130.68600 149.79100 1.000 70.69446 162 ASN B CA 1
ATOM 3932 C C . ASN B 1 151 ? 150.87500 130.94000 149.70000 1.000 70.69446 162 ASN B C 1
ATOM 3933 O O . ASN B 1 151 ? 150.30300 131.50200 150.63600 1.000 70.69446 162 ASN B O 1
ATOM 3938 N N . ASN B 1 152 ? 150.23100 130.52900 148.61400 1.000 65.08944 163 ASN B N 1
ATOM 3939 C CA . ASN B 1 152 ? 148.80100 130.71200 148.46000 1.000 65.08944 163 ASN B CA 1
ATOM 3940 C C . ASN B 1 152 ? 148.12300 129.37300 148.68900 1.000 65.08944 163 ASN B C 1
ATOM 3941 O O . ASN B 1 152 ? 148.25800 128.47700 147.84300 1.000 65.08944 163 ASN B O 1
ATOM 3946 N N . PRO B 1 153 ? 147.36000 129.18400 149.77900 1.000 69.48779 164 PRO B N 1
ATOM 3947 C CA . PRO B 1 153 ? 146.95200 130.14900 150.80800 1.000 69.48779 164 PRO B CA 1
ATOM 3948 C C . PRO B 1 153 ? 147.81000 130.21600 152.08100 1.000 69.48779 164 PRO B C 1
ATOM 3949 O O . PRO B 1 153 ? 148.52900 129.27500 152.41200 1.000 69.48779 164 PRO B O 1
ATOM 3953 N N . ILE B 1 154 ? 147.69700 131.34100 152.79000 1.000 75.66346 165 ILE B N 1
ATOM 3954 C CA . ILE B 1 154 ? 148.33400 131.52200 154.09000 1.000 75.66346 165 ILE B CA 1
ATOM 3955 C C . ILE B 1 154 ? 147.60400 130.68300 155.13200 1.000 75.66346 165 ILE B C 1
ATOM 3956 O O . ILE B 1 154 ? 146.37500 130.54700 155.09100 1.000 75.66346 165 ILE B O 1
ATOM 3961 N N . PHE B 1 155 ? 148.35400 130.11000 156.07100 1.000 79.73530 166 PHE B N 1
ATOM 3962 C CA . PHE B 1 155 ? 147.79500 129.42300 157.22800 1.000 79.73530 166 PHE B CA 1
ATOM 3963 C C . PHE B 1 155 ? 148.11800 130.21900 158.48600 1.000 79.73530 166 PHE B C 1
ATOM 3964 O O . PHE B 1 155 ? 149.27600 130.58100 158.71300 1.000 79.73530 166 PHE B O 1
ATOM 3972 N N . ILE B 1 156 ? 147.09300 130.51700 159.28400 1.000 84.50220 167 ILE B N 1
ATOM 3973 C CA . ILE B 1 156 ? 147.20900 131.37200 160.46500 1.000 84.50220 167 ILE B CA 1
ATOM 3974 C C . ILE B 1 156 ? 146.37300 130.76000 161.59000 1.000 84.50220 167 ILE B C 1
ATOM 3975 O O . ILE B 1 156 ? 145.28800 130.22700 161.33900 1.000 84.50220 167 ILE B O 1
ATOM 3980 N N . ASN B 1 157 ? 146.90700 130.77700 162.81800 1.000 88.49070 168 ASN B N 1
ATOM 3981 C CA . ASN B 1 157 ? 146.10100 130.47100 164.00000 1.000 88.49070 168 ASN B CA 1
ATOM 3982 C C . ASN B 1 157 ? 144.95900 131.47300 164.12800 1.000 88.49070 168 ASN B C 1
ATOM 3983 O O . ASN B 1 157 ? 145.19100 132.68400 164.17800 1.000 88.49070 168 ASN B O 1
ATOM 3988 N N . TYR B 1 158 ? 143.72800 130.95900 164.19700 1.000 85.62683 169 TYR B N 1
ATOM 3989 C CA . TYR B 1 158 ? 142.52900 131.72600 163.86700 1.000 85.62683 169 TYR B CA 1
ATOM 3990 C C . TYR B 1 158 ? 142.22600 132.92400 164.76500 1.000 85.62683 169 TYR B C 1
ATOM 3991 O O . TYR B 1 158 ? 142.39100 134.07200 164.33500 1.000 85.62683 169 TYR B O 1
ATOM 4000 N N . SER B 1 159 ? 141.74600 132.67000 165.98400 1.000 87.67592 170 SER B N 1
ATOM 4001 C CA . SER B 1 159 ? 141.60200 133.62500 167.08800 1.000 87.67592 170 SER B CA 1
ATOM 4002 C C . SER B 1 159 ? 140.65500 134.81300 166.86800 1.000 87.67592 170 SER B C 1
ATOM 4003 O O . SER B 1 159 ? 140.29900 135.47600 167.84700 1.000 87.67592 170 SER B O 1
ATOM 4006 N N . LYS B 1 160 ? 140.18700 135.04500 165.63700 1.000 88.72871 171 LYS B N 1
ATOM 4007 C CA . LYS B 1 160 ? 139.35900 136.18800 165.24400 1.000 88.72871 171 LYS B CA 1
ATOM 4008 C C . LYS B 1 160 ? 139.02300 136.04100 163.76400 1.000 88.72871 171 LYS B C 1
ATOM 4009 O O . LYS B 1 160 ? 139.55200 135.16900 163.07100 1.000 88.72871 171 LYS B O 1
ATOM 4015 N N . GLU B 1 161 ? 138.15800 136.93200 163.28300 1.000 84.09732 172 GLU B N 1
ATOM 4016 C CA . GLU B 1 161 ? 137.76100 136.98000 161.88000 1.000 84.09732 172 GLU B CA 1
ATOM 4017 C C . GLU B 1 161 ? 138.57300 138.05000 161.16400 1.000 84.09732 172 GLU B C 1
ATOM 4018 O O . GLU B 1 161 ? 138.47500 139.23600 161.49500 1.000 84.09732 172 GLU B O 1
ATOM 4024 N N . VAL B 1 162 ? 139.36200 137.63000 160.18000 1.000 73.63675 173 VAL B N 1
ATOM 4025 C CA . VAL B 1 162 ? 140.23200 138.53300 159.43700 1.000 73.63675 173 VAL B CA 1
ATOM 4026 C C . VAL B 1 162 ? 139.39400 139.20200 158.35300 1.000 73.63675 173 VAL B C 1
ATOM 4027 O O . VAL B 1 162 ? 138.26000 138.78900 158.09100 1.000 73.63675 173 VAL B O 1
ATOM 4031 N N . TYR B 1 163 ? 139.92600 140.25500 157.73700 1.000 69.40199 174 TYR B N 1
ATOM 4032 C CA . TYR B 1 163 ? 139.26800 140.96400 156.65200 1.000 69.40199 174 TYR B CA 1
ATOM 4033 C C . TYR B 1 163 ? 140.26400 141.19100 155.52700 1.000 69.40199 174 TYR B C 1
ATOM 4034 O O . TYR B 1 163 ? 141.45800 141.37700 155.76700 1.000 69.40199 174 TYR B O 1
ATOM 4043 N N . PHE B 1 164 ? 139.76900 141.17500 154.29300 1.000 64.99960 175 PHE B N 1
ATOM 4044 C CA . PHE B 1 164 ? 140.56800 141.62100 153.16000 1.000 64.99960 175 PHE B CA 1
ATOM 4045 C C . PHE B 1 164 ? 139.63900 142.21200 152.11400 1.000 64.99960 175 PHE B C 1
ATOM 4046 O O . PHE B 1 164 ? 138.55300 141.68400 151.86800 1.000 64.99960 175 PHE B O 1
ATOM 4054 N N . THR B 1 165 ? 140.07000 143.30800 151.50900 1.000 61.93497 176 THR B N 1
ATOM 4055 C CA . THR B 1 165 ? 139.26200 144.01500 150.53200 1.000 61.93497 176 THR B CA 1
ATOM 4056 C C . THR B 1 165 ? 139.76700 143.73800 149.12300 1.000 61.93497 176 THR B C 1
ATOM 4057 O O . THR B 1 165 ? 140.90800 143.32300 148.90900 1.000 61.93497 176 THR B O 1
ATOM 4061 N N . LEU B 1 166 ? 138.88000 143.95100 148.15600 1.000 60.87031 177 LEU B N 1
ATOM 4062 C CA . LEU B 1 166 ? 139.19200 143.75800 146.74600 1.000 60.87031 177 LEU B CA 1
ATOM 4063 C C . LEU B 1 166 ? 138.55100 144.88900 145.96100 1.000 60.87031 177 LEU B C 1
ATOM 4064 O O . LEU B 1 166 ? 137.32700 145.04600 145.98600 1.000 60.87031 177 LEU B O 1
ATOM 4069 N N . LEU B 1 167 ? 139.37100 145.67800 145.27600 1.000 67.84389 178 LEU B N 1
ATOM 4070 C CA . LEU B 1 167 ? 138.86400 146.77800 144.47400 1.000 67.84389 178 LEU B CA 1
ATOM 4071 C C . LEU B 1 167 ? 139.74600 146.92700 143.24500 1.000 67.84389 178 LEU B C 1
ATOM 4072 O O . LEU B 1 167 ? 140.81300 146.31900 143.14200 1.000 67.84389 178 LEU B O 1
ATOM 4077 N N . GLY B 1 168 ? 139.28600 147.75100 142.31300 1.000 71.29987 179 GLY B N 1
ATOM 4078 C CA . GLY B 1 168 ? 140.00300 148.02800 141.08400 1.000 71.29987 179 GLY B CA 1
ATOM 4079 C C . GLY B 1 168 ? 139.65400 147.12500 139.92200 1.000 71.29987 179 GLY B C 1
ATOM 4080 O O . GLY B 1 168 ? 139.54000 147.59300 138.78800 1.000 71.29987 179 GLY B O 1
ATOM 4081 N N . CYS B 1 169 ? 139.47700 145.83400 140.18100 1.000 69.11863 180 CYS B N 1
ATOM 4082 C CA . CYS B 1 169 ? 139.20700 144.88200 139.11700 1.000 69.11863 180 CYS B CA 1
ATOM 4083 C C . CYS B 1 169 ? 137.70400 144.73900 138.89200 1.000 69.11863 180 CYS B C 1
ATOM 4084 O O . CYS B 1 169 ? 136.89900 145.54500 139.36300 1.000 69.11863 180 CYS B O 1
ATOM 4087 N N . SER B 1 170 ? 137.31500 143.70600 138.14700 1.000 64.01486 181 SER B N 1
ATOM 4088 C CA . SER B 1 170 ? 135.91800 143.41400 137.86900 1.000 64.01486 181 SER B CA 1
ATOM 4089 C C . SER B 1 170 ? 135.47900 142.02700 138.29900 1.000 64.01486 181 SER B C 1
ATOM 4090 O O . SER B 1 170 ? 134.29900 141.84200 138.60000 1.000 64.01486 181 SER B O 1
ATOM 4093 N N . LEU B 1 171 ? 136.38800 141.05300 138.33200 1.000 54.40509 182 LEU B N 1
ATOM 4094 C CA . LEU B 1 171 ? 136.06100 139.68500 138.71300 1.000 54.40509 182 LEU B CA 1
ATOM 4095 C C . LEU B 1 171 ? 137.36700 139.00500 139.08900 1.000 54.40509 182 LEU B C 1
ATOM 4096 O O . LEU B 1 171 ? 138.33900 139.08900 138.33500 1.000 54.40509 182 LEU B O 1
ATOM 4101 N N . TYR B 1 172 ? 137.39000 138.34200 140.23700 1.000 55.68057 183 TYR B N 1
ATOM 4102 C CA . TYR B 1 172 ? 138.60100 137.75900 140.79500 1.000 55.68057 183 TYR B CA 1
ATOM 4103 C C . TYR B 1 172 ? 138.54600 136.24000 140.71600 1.000 55.68057 183 TYR B C 1
ATOM 4104 O O . TYR B 1 172 ? 137.61100 135.65500 140.17100 1.000 55.68057 183 TYR B O 1
ATOM 4113 N N . LEU B 1 173 ? 139.57700 135.59700 141.25900 1.000 47.79133 184 LEU B N 1
ATOM 4114 C CA . LEU B 1 173 ? 139.60700 134.14000 141.36800 1.000 47.79133 184 LEU B CA 1
ATOM 4115 C C . LEU B 1 173 ? 140.51400 133.80100 142.54700 1.000 47.79133 184 LEU B C 1
ATOM 4116 O O . LEU B 1 173 ? 141.73600 133.77800 142.39600 1.000 47.79133 184 LEU B O 1
ATOM 4121 N N . VAL B 1 174 ? 139.92400 133.54100 143.70700 1.000 48.81480 185 VAL B N 1
ATOM 4122 C CA . VAL B 1 174 ? 140.73500 133.23900 144.88300 1.000 48.81480 185 VAL B CA 1
ATOM 4123 C C . VAL B 1 174 ? 140.58400 131.75200 145.17700 1.000 48.81480 185 VAL B C 1
ATOM 4124 O O . VAL B 1 174 ? 139.61900 131.13100 144.71100 1.000 48.81480 185 VAL B O 1
ATOM 4128 N N . PRO B 1 175 ? 141.51300 131.12500 145.88700 1.000 54.50932 186 PRO B N 1
ATOM 4129 C CA . PRO B 1 175 ? 141.31600 129.73800 146.30000 1.000 54.50932 186 PRO B CA 1
ATOM 4130 C C . PRO B 1 175 ? 140.66700 129.67000 147.67700 1.000 54.50932 186 PRO B C 1
ATOM 4131 O O . PRO B 1 175 ? 140.61000 130.64900 148.41800 1.000 54.50932 186 PRO B O 1
ATOM 4135 N N . LEU B 1 176 ? 140.17200 128.48000 147.99900 1.000 61.43808 187 LEU B N 1
ATOM 4136 C CA . LEU B 1 176 ? 139.57700 128.20000 149.30300 1.000 61.43808 187 LEU B CA 1
ATOM 4137 C C . LEU B 1 176 ? 139.94300 126.75900 149.63800 1.000 61.43808 187 LEU B C 1
ATOM 4138 O O . LEU B 1 176 ? 139.27900 125.82200 149.18900 1.000 61.43808 187 LEU B O 1
ATOM 4143 N N . CYS B 1 177 ? 140.99900 126.59100 150.42500 1.000 72.86996 188 CYS B N 1
ATOM 4144 C CA . CYS B 1 177 ? 141.68500 125.31600 150.54500 1.000 72.86996 188 CYS B CA 1
ATOM 4145 C C . CYS B 1 177 ? 141.65900 124.82500 151.98500 1.000 72.86996 188 CYS B C 1
ATOM 4146 O O . CYS B 1 177 ? 141.74100 125.62400 152.91700 1.000 72.86996 188 CYS B O 1
ATOM 4149 N N . LEU B 1 178 ? 141.53200 123.51000 152.16300 1.000 74.45383 189 LEU B N 1
ATOM 4150 C CA . LEU B 1 178 ? 141.52300 122.88200 153.48100 1.000 74.45383 189 LEU B CA 1
ATOM 4151 C C . LEU B 1 178 ? 142.16800 121.50900 153.36500 1.000 74.45383 189 LEU B C 1
ATOM 4152 O O . LEU B 1 178 ? 142.21000 120.92200 152.28200 1.000 74.45383 189 LEU B O 1
ATOM 4157 N N . PHE B 1 179 ? 142.67500 120.98500 154.48800 1.000 79.00805 190 PHE B N 1
ATOM 4158 C CA . PHE B 1 179 ? 143.33900 119.67400 154.44200 1.000 79.00805 190 PHE B CA 1
ATOM 4159 C C . PHE B 1 179 ? 142.35500 118.53000 154.66800 1.000 79.00805 190 PHE B C 1
ATOM 4160 O O . PHE B 1 179 ? 142.00000 117.81700 153.72600 1.000 79.00805 190 PHE B O 1
ATOM 4168 N N . LYS B 1 180 ? 141.85600 118.40500 155.89800 1.000 79.82049 191 LYS B N 1
ATOM 4169 C CA . LYS B 1 180 ? 140.93500 117.35100 156.33200 1.000 79.82049 191 LYS B CA 1
ATOM 4170 C C . LYS B 1 180 ? 140.31200 117.83000 157.62700 1.000 79.82049 191 LYS B C 1
ATOM 4171 O O . LYS B 1 180 ? 141.02800 118.01900 158.61400 1.000 79.82049 191 LYS B O 1
ATOM 4177 N N . SER B 1 181 ? 138.99900 118.02300 157.64200 1.000 79.93000 192 SER B N 1
ATOM 4178 C CA . SER B 1 181 ? 138.34100 118.53600 158.83300 1.000 79.93000 192 SER B CA 1
ATOM 4179 C C . SER B 1 181 ? 136.88700 118.09400 158.84200 1.000 79.93000 192 SER B C 1
ATOM 4180 O O . SER B 1 181 ? 136.43600 117.33300 157.98300 1.000 79.93000 192 SER B O 1
ATOM 4183 N N . ASN B 1 182 ? 136.16400 118.56900 159.84800 1.000 79.81708 193 ASN B N 1
ATOM 4184 C CA . ASN B 1 182 ? 134.71500 118.59900 159.83600 1.000 79.81708 193 ASN B CA 1
ATOM 4185 C C . ASN B 1 182 ? 134.21000 120.02900 159.85000 1.000 79.81708 193 ASN B C 1
ATOM 4186 O O . ASN B 1 182 ? 133.00800 120.25700 160.02200 1.000 79.81708 193 ASN B O 1
ATOM 4191 N N . PHE B 1 183 ? 135.10400 120.99100 159.66800 1.000 79.93518 194 PHE B N 1
ATOM 4192 C CA . PHE B 1 183 ? 134.81000 122.40200 159.82200 1.000 79.93518 194 PHE B CA 1
ATOM 4193 C C . PHE B 1 183 ? 134.56900 123.01100 158.44400 1.000 79.93518 194 PHE B C 1
ATOM 4194 O O . PHE B 1 183 ? 134.60200 122.32100 157.42300 1.000 79.93518 194 PHE B O 1
ATOM 4202 N N . SER B 1 184 ? 134.33300 124.31500 158.39700 1.000 69.60788 195 SER B N 1
ATOM 4203 C CA . SER B 1 184 ? 133.87800 124.94700 157.16700 1.000 69.60788 195 SER B CA 1
ATOM 4204 C C . SER B 1 184 ? 134.33100 126.39500 157.14900 1.000 69.60788 195 SER B C 1
ATOM 4205 O O . SER B 1 184 ? 133.83700 127.20900 157.93100 1.000 69.60788 195 SER B O 1
ATOM 4208 N N . GLN B 1 185 ? 135.26000 126.70700 156.25700 1.000 65.93211 196 GLN B N 1
ATOM 4209 C CA . GLN B 1 185 ? 135.74100 128.06700 156.10100 1.000 65.93211 196 GLN B CA 1
ATOM 4210 C C . GLN B 1 185 ? 134.81800 128.83700 155.16500 1.000 65.93211 196 GLN B C 1
ATOM 4211 O O . GLN B 1 185 ? 134.26300 128.27800 154.22000 1.000 65.93211 196 GLN B O 1
ATOM 4217 N N . TYR B 1 186 ? 134.63400 130.12500 155.44400 1.000 63.25824 197 TYR B N 1
ATOM 4218 C CA . TYR B 1 186 ? 133.73800 130.95100 154.65300 1.000 63.25824 197 TYR B CA 1
ATOM 4219 C C . TYR B 1 186 ? 134.41600 132.25100 154.25500 1.000 63.25824 197 TYR B C 1
ATOM 4220 O O . TYR B 1 186 ? 135.31400 132.73400 154.94400 1.000 63.25824 197 TYR B O 1
ATOM 4229 N N . TYR B 1 187 ? 133.96400 132.81700 153.13700 1.000 59.66179 198 TYR B N 1
ATOM 4230 C CA . TYR B 1 187 ? 134.44600 134.10000 152.64000 1.000 59.66179 198 TYR B CA 1
ATOM 4231 C C . TYR B 1 187 ? 133.29600 135.09000 152.56300 1.000 59.66179 198 TYR B C 1
ATOM 4232 O O . TYR B 1 187 ? 133.03900 135.64700 151.49300 1.000 59.66179 198 TYR B O 1
ATOM 4241 N N . TYR B 1 188 ? 132.56300 135.23400 153.67100 1.000 64.17476 199 TYR B N 1
ATOM 4242 C CA . TYR B 1 188 ? 131.38400 136.09400 153.76700 1.000 64.17476 199 TYR B CA 1
ATOM 4243 C C . TYR B 1 188 ? 131.65100 137.52300 153.31200 1.000 64.17476 199 TYR B C 1
ATOM 4244 O O . TYR B 1 188 ? 132.63000 138.15000 153.72200 1.000 64.17476 199 TYR B O 1
ATOM 4253 N N . ASN B 1 189 ? 130.77400 138.02400 152.44900 1.000 64.67981 200 ASN B N 1
ATOM 4254 C CA . ASN B 1 189 ? 130.83800 139.39200 151.95800 1.000 64.67981 200 ASN B CA 1
ATOM 4255 C C . ASN B 1 189 ? 130.10600 140.30200 152.93500 1.000 64.67981 200 ASN B C 1
ATOM 4256 O O . ASN B 1 189 ? 128.94300 140.05600 153.26800 1.000 64.67981 200 ASN B O 1
ATOM 4261 N N . ILE B 1 190 ? 130.78700 141.35500 153.39100 1.000 71.50364 201 ILE B N 1
ATOM 4262 C CA . ILE B 1 190 ? 130.17200 142.27300 154.34500 1.000 71.50364 201 ILE B CA 1
ATOM 4263 C C . ILE B 1 190 ? 129.15900 143.17100 153.64300 1.000 71.50364 201 ILE B C 1
ATOM 4264 O O . ILE B 1 190 ? 128.05400 143.40000 154.15100 1.000 71.50364 201 ILE B O 1
ATOM 4269 N N . ASP B 1 191 ? 129.49800 143.65000 152.44600 1.000 72.59615 202 ASP B N 1
ATOM 4270 C CA . ASP B 1 191 ? 128.66200 144.63100 151.75800 1.000 72.59615 202 ASP B CA 1
ATOM 4271 C C . ASP B 1 191 ? 127.37900 144.00000 151.22300 1.000 72.59615 202 ASP B C 1
ATOM 4272 O O . ASP B 1 191 ? 126.27200 144.40100 151.59900 1.000 72.59615 202 ASP B O 1
ATOM 4277 N N . THR B 1 192 ? 127.50500 143.01000 150.34200 1.000 70.14487 203 THR B N 1
ATOM 4278 C CA . THR B 1 192 ? 126.32900 142.40600 149.73000 1.000 70.14487 203 THR B CA 1
ATOM 4279 C C . THR B 1 192 ? 125.73200 141.30500 150.59800 1.000 70.14487 203 THR B C 1
ATOM 4280 O O . THR B 1 192 ? 124.54400 141.34600 150.92600 1.000 70.14487 203 THR B O 1
ATOM 4284 N N . GLY B 1 193 ? 126.53500 140.32000 150.97600 1.000 63.72964 204 GLY B N 1
ATOM 4285 C CA . GLY B 1 193 ? 126.04400 139.25100 151.81800 1.000 63.72964 204 GLY B CA 1
ATOM 4286 C C . GLY B 1 193 ? 126.18900 137.88300 151.19100 1.000 63.72964 204 GLY B C 1
ATOM 4287 O O . GLY B 1 193 ? 125.69400 136.89300 151.73300 1.000 63.72964 204 GLY B O 1
ATOM 4288 N N . SER B 1 194 ? 126.86400 137.81100 150.05000 1.000 59.11192 205 SER B N 1
ATOM 4289 C CA . SER B 1 194 ? 127.06200 136.52900 149.39500 1.000 59.11192 205 SER B CA 1
ATOM 4290 C C . SER B 1 194 ? 128.10700 135.71600 150.14600 1.000 59.11192 205 SER B C 1
ATOM 4291 O O . SER B 1 194 ? 129.14400 136.23900 150.55600 1.000 59.11192 205 SER B O 1
ATOM 4294 N N . VAL B 1 195 ? 127.82500 134.43000 150.33200 1.000 56.66052 206 VAL B N 1
ATOM 4295 C CA . VAL B 1 195 ? 128.64300 133.54700 151.15400 1.000 56.66052 206 VAL B CA 1
ATOM 4296 C C . VAL B 1 195 ? 129.25000 132.48100 150.25800 1.000 56.66052 206 VAL B C 1
ATOM 4297 O O . VAL B 1 195 ? 128.53900 131.84700 149.47200 1.000 56.66052 206 VAL B O 1
ATOM 4301 N N . TYR B 1 196 ? 130.55600 132.27300 150.38800 1.000 52.95510 207 TYR B N 1
ATOM 4302 C CA . TYR B 1 196 ? 131.27400 131.24300 149.65300 1.000 52.95510 207 TYR B CA 1
ATOM 4303 C C . TYR B 1 196 ? 132.00200 130.36400 150.65700 1.000 52.95510 207 TYR B C 1
ATOM 4304 O O . TYR B 1 196 ? 132.80300 130.86400 151.45000 1.000 52.95510 207 TYR B O 1
ATOM 4313 N N . GLY B 1 197 ? 131.73200 129.05800 150.62500 1.000 60.65031 208 GLY B N 1
ATOM 4314 C CA . GLY B 1 197 ? 132.29700 128.15900 151.60700 1.000 60.65031 208 GLY B CA 1
ATOM 4315 C C . GLY B 1 197 ? 132.74800 126.85000 150.99100 1.000 60.65031 208 GLY B C 1
ATOM 4316 O O . GLY B 1 197 ? 132.39400 126.51700 149.85900 1.000 60.65031 208 GLY B O 1
ATOM 4317 N N . PHE B 1 198 ? 133.53100 126.10700 151.77100 1.000 60.41177 209 PHE B N 1
ATOM 4318 C CA . PHE B 1 198 ? 134.04500 124.81000 151.35300 1.000 60.41177 209 PHE B CA 1
ATOM 4319 C C . PHE B 1 198 ? 134.47300 124.02700 152.58100 1.000 60.41177 209 PHE B C 1
ATOM 4320 O O . PHE B 1 198 ? 134.96200 124.60400 153.55300 1.000 60.41177 209 PHE B O 1
ATOM 4328 N N . SER B 1 199 ? 134.26500 122.71500 152.53300 1.000 68.12330 210 SER B N 1
ATOM 4329 C CA . SER B 1 199 ? 134.77000 121.79700 153.53800 1.000 68.12330 210 SER B CA 1
ATOM 4330 C C . SER B 1 199 ? 135.46000 120.64000 152.83900 1.000 68.12330 210 SER B C 1
ATOM 4331 O O . SER B 1 199 ? 135.23600 120.38100 151.65500 1.000 68.12330 210 SER B O 1
ATOM 4334 N N . ASN B 1 200 ? 136.30100 119.93800 153.58800 1.000 74.05028 211 ASN B N 1
ATOM 4335 C CA . ASN B 1 200 ? 137.01700 118.78000 153.06900 1.000 74.05028 211 ASN B CA 1
ATOM 4336 C C . ASN B 1 200 ? 136.75400 117.61900 154.01300 1.000 74.05028 211 ASN B C 1
ATOM 4337 O O . ASN B 1 200 ? 137.12200 117.68000 155.18900 1.000 74.05028 211 ASN B O 1
ATOM 4342 N N . VAL B 1 201 ? 136.12200 116.56500 153.50500 1.000 76.76213 212 VAL B N 1
ATOM 4343 C CA . VAL B 1 201 ? 135.79900 115.42400 154.35000 1.000 76.76213 212 VAL B CA 1
ATOM 4344 C C . VAL B 1 201 ? 136.76900 114.28300 154.07300 1.000 76.76213 212 VAL B C 1
ATOM 4345 O O . VAL B 1 201 ? 137.54600 113.90000 154.95400 1.000 76.76213 212 VAL B O 1
ATOM 4349 N N . VAL B 1 202 ? 136.75000 113.73300 152.85700 1.000 77.64096 213 VAL B N 1
ATOM 4350 C CA . VAL B 1 202 ? 137.63800 112.62800 152.48400 1.000 77.64096 213 VAL B CA 1
ATOM 4351 C C . VAL B 1 202 ? 138.37100 113.05500 151.21400 1.000 77.64096 213 VAL B C 1
ATOM 4352 O O . VAL B 1 202 ? 137.92900 112.77700 150.09500 1.000 77.64096 213 VAL B O 1
ATOM 4356 N N . TYR B 1 203 ? 139.50700 113.72400 151.38700 1.000 82.04725 214 TYR B N 1
ATOM 4357 C CA . TYR B 1 203 ? 140.55400 113.97200 150.40400 1.000 82.04725 214 TYR B CA 1
ATOM 4358 C C . TYR B 1 203 ? 141.82400 114.14300 151.22200 1.000 82.04725 214 TYR B C 1
ATOM 4359 O O . TYR B 1 203 ? 141.87500 115.03100 152.08000 1.000 82.04725 214 TYR B O 1
ATOM 4368 N N . PRO B 1 204 ? 142.85400 113.32100 150.99700 1.000 82.76065 215 PRO B N 1
ATOM 4369 C CA . PRO B 1 204 ? 143.95600 113.25300 151.97500 1.000 82.76065 215 PRO B CA 1
ATOM 4370 C C . PRO B 1 204 ? 144.83300 114.49100 152.02400 1.000 82.76065 215 PRO B C 1
ATOM 4371 O O . PRO B 1 204 ? 145.16200 114.95900 153.11900 1.000 82.76065 215 PRO B O 1
ATOM 4375 N N . ASP B 1 205 ? 145.20600 115.05000 150.88100 1.000 84.97100 216 ASP B N 1
ATOM 4376 C CA . ASP B 1 205 ? 146.10000 116.19200 150.85200 1.000 84.97100 216 ASP B CA 1
ATOM 4377 C C . ASP B 1 205 ? 145.26300 117.47300 150.71900 1.000 84.97100 216 ASP B C 1
ATOM 4378 O O . ASP B 1 205 ? 144.03700 117.45200 150.85000 1.000 84.97100 216 ASP B O 1
ATOM 4383 N N . LEU B 1 206 ? 145.92900 118.59900 150.47400 1.000 76.42644 217 LEU B N 1
ATOM 4384 C CA . LEU B 1 206 ? 145.32700 119.93100 150.52000 1.000 76.42644 217 LEU B CA 1
ATOM 4385 C C . LEU B 1 206 ? 144.42600 120.13600 149.30800 1.000 76.42644 217 LEU B C 1
ATOM 4386 O O . LEU B 1 206 ? 144.89500 120.41700 148.20500 1.000 76.42644 217 LEU B O 1
ATOM 4391 N N . ASP B 1 207 ? 143.11900 120.00500 149.51800 1.000 74.45336 218 ASP B N 1
ATOM 4392 C CA . ASP B 1 207 ? 142.12400 120.15100 148.46600 1.000 74.45336 218 ASP B CA 1
ATOM 4393 C C . ASP B 1 207 ? 141.67800 121.60400 148.35800 1.000 74.45336 218 ASP B C 1
ATOM 4394 O O . ASP B 1 207 ? 141.52900 122.29600 149.36300 1.000 74.45336 218 ASP B O 1
ATOM 4399 N N . CYS B 1 208 ? 141.42900 122.05000 147.12500 1.000 68.05069 219 CYS B N 1
ATOM 4400 C CA . CYS B 1 208 ? 141.06300 123.43500 146.86200 1.000 68.05069 219 CYS B CA 1
ATOM 4401 C C . CYS B 1 208 ? 139.86700 123.51100 145.92400 1.000 68.05069 219 CYS B C 1
ATOM 4402 O O . CYS B 1 208 ? 139.63500 122.61400 145.11100 1.000 68.05069 219 CYS B O 1
ATOM 4405 N N . ILE B 1 209 ? 139.11900 124.60700 146.04100 1.000 58.37832 220 ILE B N 1
ATOM 4406 C CA . ILE B 1 209 ? 138.17800 125.04300 145.02200 1.000 58.37832 220 ILE B CA 1
ATOM 4407 C C . ILE B 1 209 ? 138.44600 126.51300 144.75500 1.000 58.37832 220 ILE B C 1
ATOM 4408 O O . ILE B 1 209 ? 139.03300 127.21700 145.57500 1.000 58.37832 220 ILE B O 1
ATOM 4413 N N . TYR B 1 210 ? 137.99900 126.97600 143.59300 1.000 52.68454 221 TYR B N 1
ATOM 4414 C CA . TYR B 1 210 ? 138.41400 128.26800 143.05300 1.000 52.68454 221 TYR B CA 1
ATOM 4415 C C . TYR B 1 210 ? 137.16600 129.07800 142.73600 1.000 52.68454 221 TYR B C 1
ATOM 4416 O O . TYR B 1 210 ? 136.57900 128.92500 141.66300 1.000 52.68454 221 TYR B O 1
ATOM 4425 N N . ILE B 1 211 ? 136.76400 129.92300 143.66400 1.000 48.17697 222 ILE B N 1
ATOM 4426 C CA . ILE B 1 211 ? 135.57100 130.73300 143.50100 1.000 48.17697 222 ILE B CA 1
ATOM 4427 C C . ILE B 1 211 ? 135.91400 132.00500 142.74400 1.000 48.17697 222 ILE B C 1
ATOM 4428 O O . ILE B 1 211 ? 137.06600 132.43000 142.68300 1.000 48.17697 222 ILE B O 1
ATOM 4433 N N . SER B 1 212 ? 134.89400 132.63500 142.18000 1.000 46.06489 223 SER B N 1
ATOM 4434 C CA . SER B 1 212 ? 135.05100 133.85200 141.39400 1.000 46.06489 223 SER B CA 1
ATOM 4435 C C . SER B 1 212 ? 134.38700 134.99300 142.15600 1.000 46.06489 223 SER B C 1
ATOM 4436 O O . SER B 1 212 ? 133.18900 135.23600 142.02000 1.000 46.06489 223 SER B O 1
ATOM 4439 N N . LEU B 1 213 ? 135.18000 135.69800 142.95200 1.000 52.85143 224 LEU B N 1
ATOM 4440 C CA . LEU B 1 213 ? 134.65300 136.77200 143.77300 1.000 52.85143 224 LEU B CA 1
ATOM 4441 C C . LEU B 1 213 ? 134.42900 138.03600 142.95600 1.000 52.85143 224 LEU B C 1
ATOM 4442 O O . LEU B 1 213 ? 135.04400 138.25700 141.91200 1.000 52.85143 224 LEU B O 1
ATOM 4447 N N . LYS B 1 214 ? 133.55300 138.86500 143.45700 1.000 55.50104 225 LYS B N 1
ATOM 4448 C CA . LYS B 1 214 ? 133.27300 140.20200 142.97600 1.000 55.50104 225 LYS B CA 1
ATOM 4449 C C . LYS B 1 214 ? 134.08000 141.21100 143.77700 1.000 55.50104 225 LYS B C 1
ATOM 4450 O O . LYS B 1 214 ? 134.48600 140.93100 144.90800 1.000 55.50104 225 LYS B O 1
ATOM 4456 N N . PRO B 1 215 ? 134.36300 142.39500 143.21900 1.000 59.06735 226 PRO B N 1
ATOM 4457 C CA . PRO B 1 215 ? 135.17600 143.37200 143.95500 1.000 59.06735 226 PRO B CA 1
ATOM 4458 C C . PRO B 1 215 ? 134.45600 144.00200 145.13500 1.000 59.06735 226 PRO B C 1
ATOM 4459 O O . PRO B 1 215 ? 133.90900 145.10300 145.02100 1.000 59.06735 226 PRO B O 1
ATOM 4463 N N . GLY B 1 216 ? 134.44500 143.31100 146.26900 1.000 61.94174 227 GLY B N 1
ATOM 4464 C CA . GLY B 1 216 ? 133.88200 143.82100 147.49800 1.000 61.94174 227 GLY B CA 1
ATOM 4465 C C . GLY B 1 216 ? 134.88000 143.71500 148.63700 1.000 61.94174 227 GLY B C 1
ATOM 4466 O O . GLY B 1 216 ? 136.09300 143.71800 148.43400 1.000 61.94174 227 GLY B O 1
ATOM 4467 N N . SER B 1 217 ? 134.34300 143.61900 149.85000 1.000 63.78053 228 SER B N 1
ATOM 4468 C CA . SER B 1 217 ? 135.13600 143.44200 151.05800 1.000 63.78053 228 SER B CA 1
ATOM 4469 C C . SER B 1 217 ? 134.67400 142.18000 151.76700 1.000 63.78053 228 SER B C 1
ATOM 4470 O O . SER B 1 217 ? 133.48500 142.03300 152.06200 1.000 63.78053 228 SER B O 1
ATOM 4473 N N . TYR B 1 218 ? 135.61100 141.28300 152.05600 1.000 61.51092 229 TYR B N 1
ATOM 4474 C CA . TYR B 1 218 ? 135.28900 139.93900 152.51000 1.000 61.51092 229 TYR B CA 1
ATOM 4475 C C . TYR B 1 218 ? 135.92200 139.66200 153.86400 1.000 61.51092 229 TYR B C 1
ATOM 4476 O O . TYR B 1 218 ? 137.04300 140.09800 154.13600 1.000 61.51092 229 TYR B O 1
ATOM 4485 N N . LYS B 1 219 ? 135.19800 138.94000 154.70900 1.000 66.45903 230 LYS B N 1
ATOM 4486 C CA . LYS B 1 219 ? 135.72100 138.43700 155.96800 1.000 66.45903 230 LYS B CA 1
ATOM 4487 C C . LYS B 1 219 ? 135.82600 136.92400 155.89700 1.000 66.45903 230 LYS B C 1
ATOM 4488 O O . LYS B 1 219 ? 135.17100 136.27600 155.08200 1.000 66.45903 230 LYS B O 1
ATOM 4494 N N . VAL B 1 220 ? 136.66600 136.35800 156.75500 1.000 70.49048 231 VAL B N 1
ATOM 4495 C CA . VAL B 1 220 ? 136.89500 134.92000 156.78000 1.000 70.49048 231 VAL B CA 1
ATOM 4496 C C . VAL B 1 220 ? 136.53000 134.39400 158.16000 1.000 70.49048 231 VAL B C 1
ATOM 4497 O O . VAL B 1 220 ? 137.02600 134.89900 159.17300 1.000 70.49048 231 VAL B O 1
ATOM 4501 N N . SER B 1 221 ? 135.66600 133.38400 158.19900 1.000 76.17934 232 SER B N 1
ATOM 4502 C CA . SER B 1 221 ? 135.28000 132.73300 159.44200 1.000 76.17934 232 SER B CA 1
ATOM 4503 C C . SER B 1 221 ? 135.22600 131.23500 159.20000 1.000 76.17934 232 SER B C 1
ATOM 4504 O O . SER B 1 221 ? 134.63900 130.79600 158.20800 1.000 76.17934 232 SER B O 1
ATOM 4507 N N . THR B 1 222 ? 135.83100 130.45200 160.09300 1.000 77.12642 233 THR B N 1
ATOM 4508 C CA . THR B 1 222 ? 135.93500 129.02200 159.83200 1.000 77.12642 233 THR B CA 1
ATOM 4509 C C . THR B 1 222 ? 135.50800 128.12900 160.99200 1.000 77.12642 233 THR B C 1
ATOM 4510 O O . THR B 1 222 ? 135.03300 127.01300 160.75100 1.000 77.12642 233 THR B O 1
ATOM 4514 N N . THR B 1 223 ? 135.63100 128.62200 162.22800 1.000 83.97920 234 THR B N 1
ATOM 4515 C CA . THR B 1 223 ? 135.54000 127.83900 163.46800 1.000 83.97920 234 THR B CA 1
ATOM 4516 C C . THR B 1 223 ? 136.43900 126.59700 163.38000 1.000 83.97920 234 THR B C 1
ATOM 4517 O O . THR B 1 223 ? 135.99400 125.45000 163.33300 1.000 83.97920 234 THR B O 1
ATOM 4521 N N . ALA B 1 224 ? 137.73500 126.87500 163.30600 1.000 86.68140 235 ALA B N 1
ATOM 4522 C CA . ALA B 1 224 ? 138.75700 125.85900 163.10600 1.000 86.68140 235 ALA B CA 1
ATOM 4523 C C . ALA B 1 224 ? 140.03600 126.33800 163.77400 1.000 86.68140 235 ALA B C 1
ATOM 4524 O O . ALA B 1 224 ? 140.17500 127.53200 164.06300 1.000 86.68140 235 ALA B O 1
ATOM 4526 N N . PRO B 1 225 ? 140.98000 125.43000 164.06400 1.000 91.42115 236 PRO B N 1
ATOM 4527 C CA . PRO B 1 225 ? 142.28800 125.88500 164.56300 1.000 91.42115 236 PRO B CA 1
ATOM 4528 C C . PRO B 1 225 ? 143.10300 126.67000 163.54900 1.000 91.42115 236 PRO B C 1
ATOM 4529 O O . PRO B 1 225 ? 143.98000 127.44100 163.95600 1.000 91.42115 236 PRO B O 1
ATOM 4533 N N . PHE B 1 226 ? 142.85400 126.50300 162.25300 1.000 87.94604 237 PHE B N 1
ATOM 4534 C CA . PHE B 1 226 ? 143.64500 127.17000 161.22400 1.000 87.94604 237 PHE B CA 1
ATOM 4535 C C . PHE B 1 226 ? 142.71500 127.66700 160.12900 1.000 87.94604 237 PHE B C 1
ATOM 4536 O O . PHE B 1 226 ? 142.15400 126.86000 159.38300 1.000 87.94604 237 PHE B O 1
ATOM 4544 N N . LEU B 1 227 ? 142.55400 128.98200 160.02000 1.000 78.07755 238 LEU B N 1
ATOM 4545 C CA . LEU B 1 227 ? 141.92500 129.53500 158.83300 1.000 78.07755 238 LEU B CA 1
ATOM 4546 C C . LEU B 1 227 ? 142.96000 129.57200 157.71800 1.000 78.07755 238 LEU B C 1
ATOM 4547 O O . LEU B 1 227 ? 144.14400 129.82100 157.95600 1.000 78.07755 238 LEU B O 1
ATOM 4552 N N . SER B 1 228 ?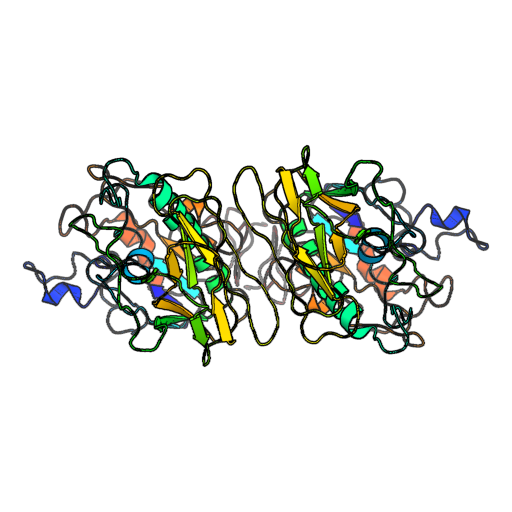 142.51800 129.27600 156.50200 1.000 74.50985 239 SER B N 1
ATOM 4553 C CA . SER B 1 228 ? 143.41600 129.09200 155.36800 1.000 74.50985 239 SER B CA 1
ATOM 4554 C C . SER B 1 228 ? 143.03300 130.12300 154.31800 1.000 74.50985 239 SER B C 1
ATOM 4555 O O . SER B 1 228 ? 142.05700 129.94000 153.58600 1.000 74.50985 239 SER B O 1
ATOM 4558 N N . LEU B 1 229 ? 143.80600 131.19700 154.23900 1.000 73.06103 240 LEU B N 1
ATOM 4559 C CA . LEU B 1 229 ? 143.36900 132.41100 153.58100 1.000 73.06103 240 LEU B CA 1
ATOM 4560 C C . LEU B 1 229 ? 144.33400 132.80500 152.46800 1.000 73.06103 240 LEU B C 1
ATOM 4561 O O . LEU B 1 229 ? 145.54500 132.61700 152.61100 1.000 73.06103 240 LEU B O 1
ATOM 4566 N N . PRO B 1 230 ? 143.83700 133.33900 151.35300 1.000 68.84319 241 PRO B N 1
ATOM 4567 C CA . PRO B 1 230 ? 144.68000 133.48800 150.17000 1.000 68.84319 241 PRO B CA 1
ATOM 4568 C C . PRO B 1 230 ? 145.57000 134.71400 150.25200 1.000 68.84319 241 PRO B C 1
ATOM 4569 O O . PRO B 1 230 ? 145.32700 135.65300 151.01100 1.000 68.84319 241 PRO B O 1
ATOM 4573 N N . THR B 1 231 ? 146.61600 134.68800 149.43200 1.000 68.52107 242 THR B N 1
ATOM 4574 C CA . THR B 1 231 ? 147.49100 135.83400 149.26200 1.000 68.52107 242 THR B CA 1
ATOM 4575 C C . THR B 1 231 ? 147.68400 136.25200 147.81300 1.000 68.52107 242 THR B C 1
ATOM 4576 O O . THR B 1 231 ? 148.09300 137.39500 147.57600 1.000 68.52107 242 THR B O 1
ATOM 4580 N N . LYS B 1 232 ? 147.39700 135.38800 146.84300 1.000 60.69122 243 LYS B N 1
ATOM 4581 C CA . LYS B 1 232 ? 147.42900 135.73800 145.43200 1.000 60.69122 243 LYS B CA 1
ATOM 4582 C C . LYS B 1 232 ? 146.08500 135.41100 144.79900 1.000 60.69122 243 LYS B C 1
ATOM 4583 O O . LYS B 1 232 ? 145.41800 134.45000 145.18500 1.000 60.69122 243 LYS B O 1
ATOM 4589 N N . ALA B 1 233 ? 145.69700 136.22100 143.82000 1.000 53.14897 244 ALA B N 1
ATOM 4590 C CA . ALA B 1 233 ? 144.42100 136.05800 143.14800 1.000 53.14897 244 ALA B CA 1
ATOM 4591 C C . ALA B 1 233 ? 144.55200 136.58500 141.73200 1.000 53.14897 244 ALA B C 1
ATOM 4592 O O . ALA B 1 233 ? 145.42000 137.40700 141.43400 1.000 53.14897 244 ALA B O 1
ATOM 4594 N N . LEU B 1 234 ? 143.67900 136.10500 140.85600 1.000 45.22246 245 LEU B N 1
ATOM 4595 C CA . LEU B 1 234 ? 143.65800 136.59100 139.48900 1.000 45.22246 245 LEU B CA 1
ATOM 4596 C C . LEU B 1 234 ? 142.84900 137.88000 139.41400 1.000 45.22246 245 LEU B C 1
ATOM 4597 O O . LEU B 1 234 ? 142.25900 138.33400 140.39400 1.000 45.22246 245 LEU B O 1
ATOM 4602 N N . CYS B 1 235 ? 142.81700 138.47800 138.23200 1.000 53.56304 246 CYS B N 1
ATOM 4603 C CA . CYS B 1 235 ? 142.06200 139.70600 138.02000 1.000 53.56304 246 CYS B CA 1
ATOM 4604 C C . CYS B 1 235 ? 141.56200 139.73300 136.59000 1.000 53.56304 246 CYS B C 1
ATOM 4605 O O . CYS B 1 235 ? 142.36200 139.79800 135.65500 1.000 53.56304 246 CYS B O 1
ATOM 4608 N N . PHE B 1 236 ? 140.24800 139.69700 136.42500 1.000 56.22478 247 PHE B N 1
ATOM 4609 C CA . PHE B 1 236 ? 139.61700 139.71300 135.11600 1.000 56.22478 247 PHE B CA 1
ATOM 4610 C C . PHE B 1 236 ? 138.98100 141.08000 134.91200 1.000 56.22478 247 PHE B C 1
ATOM 4611 O O . PHE B 1 236 ? 138.12200 141.48600 135.70000 1.000 56.22478 247 PHE B O 1
ATOM 4619 N N . ASP B 1 237 ? 139.39200 141.78400 133.86100 1.000 63.83146 248 ASP B N 1
ATOM 4620 C CA . ASP B 1 237 ? 138.87700 143.11300 133.56600 1.000 63.83146 248 ASP B CA 1
ATOM 4621 C C . ASP B 1 237 ? 138.36700 143.17900 132.13900 1.000 63.83146 248 ASP B C 1
ATOM 4622 O O . ASP B 1 237 ? 138.66000 142.31000 131.31300 1.000 63.83146 248 ASP B O 1
ATOM 4627 N N . LYS B 1 238 ? 137.61400 144.25100 131.87200 1.000 64.21313 249 LYS B N 1
ATOM 4628 C CA . LYS B 1 238 ? 137.12300 144.63100 130.54600 1.000 64.21313 249 LYS B CA 1
ATOM 4629 C C . LYS B 1 238 ? 136.27600 143.51400 129.92900 1.000 64.21313 249 LYS B C 1
ATOM 4630 O O . LYS B 1 238 ? 136.67900 142.83500 128.98700 1.000 64.21313 249 LYS B O 1
ATOM 4636 N N . SER B 1 239 ? 135.11400 143.30700 130.54800 1.000 62.72710 250 SER B N 1
ATOM 4637 C CA . SER B 1 239 ? 134.17600 142.27700 130.11500 1.000 62.72710 250 SER B CA 1
ATOM 4638 C C . SER B 1 239 ? 133.73800 142.49600 128.67600 1.000 62.72710 250 SER B C 1
ATOM 4639 O O . SER B 1 239 ? 133.26300 143.57500 128.31400 1.000 62.72710 250 SER B O 1
ATOM 4642 N N . LYS B 1 240 ? 133.91600 141.47200 127.85300 1.000 60.85666 251 LYS B N 1
ATOM 4643 C CA . LYS B 1 240 ? 133.65600 141.55000 126.42700 1.000 60.85666 251 LYS B CA 1
ATOM 4644 C C . LYS B 1 240 ? 132.60100 140.52600 126.03100 1.000 60.85666 251 LYS B C 1
ATOM 4645 O O . LYS B 1 240 ? 132.09100 139.76500 126.85400 1.000 60.85666 251 LYS B O 1
ATOM 4651 N N . GLN B 1 241 ? 132.27600 140.52600 124.74300 1.000 64.02808 252 GLN B N 1
ATOM 4652 C CA . GLN B 1 241 ? 131.38700 139.52900 124.17600 1.000 64.02808 252 GLN B CA 1
ATOM 4653 C C . GLN B 1 241 ? 132.11300 138.18900 124.08900 1.000 64.02808 252 GLN B C 1
ATOM 4654 O O . GLN B 1 241 ? 133.33200 138.13600 123.91000 1.000 64.02808 252 GLN B O 1
ATOM 4660 N N . PHE B 1 242 ? 131.34500 137.10300 124.22400 1.000 57.60100 253 PHE B N 1
ATOM 4661 C CA . PHE B 1 242 ? 131.83800 135.73600 124.39400 1.000 57.60100 253 PHE B CA 1
ATOM 4662 C C . PHE B 1 242 ? 132.76500 135.25000 123.28500 1.000 57.60100 253 PHE B C 1
ATOM 4663 O O . PHE B 1 242 ? 132.34100 135.06600 122.14500 1.000 57.60100 253 PHE B O 1
ATOM 4671 N N . VAL B 1 243 ? 134.04000 135.03700 123.61100 1.000 59.57410 254 VAL B N 1
ATOM 4672 C CA . VAL B 1 243 ? 135.01600 134.50000 122.67500 1.000 59.57410 254 VAL B CA 1
ATOM 4673 C C . VAL B 1 243 ? 135.70400 133.32900 123.36300 1.000 59.57410 254 VAL B C 1
ATOM 4674 O O . VAL B 1 243 ? 136.25800 133.49700 124.45200 1.000 59.57410 254 VAL B O 1
ATOM 4678 N N . PRO B 1 244 ? 135.69100 132.13100 122.78500 1.000 55.61736 255 PRO B N 1
ATOM 4679 C CA . PRO B 1 244 ? 136.25300 130.96500 123.47400 1.000 55.61736 255 PRO B CA 1
ATOM 4680 C C . PRO B 1 244 ? 137.77100 131.00500 123.54700 1.000 55.61736 255 PRO B C 1
ATOM 4681 O O . PRO B 1 244 ? 138.44400 131.72100 122.80500 1.000 55.61736 255 PRO B O 1
ATOM 4685 N N . VAL B 1 245 ? 138.30700 130.21000 124.46800 1.000 53.98096 256 VAL B N 1
ATOM 4686 C CA . VAL B 1 245 ? 139.73000 130.20200 124.79000 1.000 53.98096 256 VAL B CA 1
ATOM 4687 C C . VAL B 1 245 ? 140.33800 128.91500 124.25900 1.000 53.98096 256 VAL B C 1
ATOM 4688 O O . VAL B 1 245 ? 139.85900 127.82000 124.57300 1.000 53.98096 256 VAL B O 1
ATOM 4692 N N . GLN B 1 246 ? 141.40400 129.04400 123.47700 1.000 55.43732 257 GLN B N 1
ATOM 4693 C CA . GLN B 1 246 ? 142.02200 127.90500 122.81800 1.000 55.43732 257 GLN B CA 1
ATOM 4694 C C . GLN B 1 246 ? 143.15200 127.33200 123.66000 1.000 55.43732 257 GLN B C 1
ATOM 4695 O O . GLN B 1 246 ? 143.84700 128.05200 124.37900 1.000 55.43732 257 GLN B O 1
ATOM 4701 N N . VAL B 1 247 ? 143.32100 126.01600 123.57400 1.000 62.91014 258 VAL B N 1
ATOM 4702 C CA . VAL B 1 247 ? 144.33000 125.28500 124.32800 1.000 62.91014 258 VAL B CA 1
ATOM 4703 C C . VAL B 1 247 ? 145.20600 124.54900 123.33300 1.000 62.91014 258 VAL B C 1
ATOM 4704 O O . VAL B 1 247 ? 144.70900 124.04600 122.32100 1.000 62.91014 258 VAL B O 1
ATOM 4708 N N . VAL B 1 248 ? 146.50000 124.47800 123.61600 1.000 69.98702 259 VAL B N 1
ATOM 4709 C CA . VAL B 1 248 ? 147.38100 123.49100 123.01700 1.000 69.98702 259 VAL B CA 1
ATOM 4710 C C . VAL B 1 248 ? 147.83000 122.57300 124.14400 1.000 69.98702 259 VAL B C 1
ATOM 4711 O O . VAL B 1 248 ? 148.09100 123.03800 125.25900 1.000 69.98702 259 VAL B O 1
ATOM 4715 N N . ASP B 1 249 ? 147.88500 121.27200 123.87000 1.000 80.38995 260 ASP B N 1
ATOM 4716 C CA . ASP B 1 249 ? 148.14000 120.26800 124.90200 1.000 80.38995 260 ASP B CA 1
ATOM 4717 C C . ASP B 1 249 ? 149.59500 120.35600 125.34600 1.000 80.38995 260 ASP B C 1
ATOM 4718 O O . ASP B 1 249 ? 150.49400 119.83100 124.68600 1.000 80.38995 260 ASP B O 1
ATOM 4723 N N . SER B 1 250 ? 149.83200 120.99900 126.48300 1.000 80.04874 261 SER B N 1
ATOM 4724 C CA . SER B 1 250 ? 151.18500 121.24500 126.97400 1.000 80.04874 261 SER B CA 1
ATOM 4725 C C . SER B 1 250 ? 151.58300 120.10500 127.90400 1.000 80.04874 261 SER B C 1
ATOM 4726 O O . SER B 1 250 ? 151.20900 120.09100 129.07700 1.000 80.04874 261 SER B O 1
ATOM 4729 N N . ARG B 1 251 ? 152.35400 119.14800 127.38600 1.000 85.39855 262 ARG B N 1
ATOM 4730 C CA . ARG B 1 251 ? 152.73100 117.96600 128.15100 1.000 85.39855 262 ARG B CA 1
ATOM 4731 C C . ARG B 1 251 ? 154.21200 117.67300 127.95300 1.000 85.39855 262 ARG B C 1
ATOM 4732 O O . ARG B 1 251 ? 154.87700 118.26000 127.09700 1.000 85.39855 262 ARG B O 1
ATOM 4740 N N . TRP B 1 252 ? 154.72100 116.73100 128.74600 1.000 91.95097 263 TRP B N 1
ATOM 4741 C CA . TRP B 1 252 ? 156.11800 116.32000 128.67400 1.000 91.95097 263 TRP B CA 1
ATOM 4742 C C . TRP B 1 252 ? 156.33400 115.36500 127.50100 1.000 91.95097 263 TRP B C 1
ATOM 4743 O O . TRP B 1 252 ? 155.47800 115.19000 126.63000 1.000 91.95097 263 TRP B O 1
ATOM 4754 N N . ASN B 1 253 ? 157.49700 114.72700 127.47400 1.000 102.26936 264 ASN B N 1
ATOM 4755 C CA . ASN B 1 253 ? 157.71900 113.58600 126.60400 1.000 102.26936 264 ASN B CA 1
ATOM 4756 C C . ASN B 1 253 ? 157.22500 112.32600 127.31000 1.000 102.26936 264 ASN B C 1
ATOM 4757 O O . ASN B 1 253 ? 157.05200 112.29900 128.53000 1.000 102.26936 264 ASN B O 1
ATOM 4762 N N . ASN B 1 254 ? 156.99000 111.27700 126.51700 1.000 106.27314 265 ASN B N 1
ATOM 4763 C CA . ASN B 1 254 ? 156.35200 110.06400 127.01500 1.000 106.27314 265 ASN B CA 1
ATOM 4764 C C . ASN B 1 254 ? 157.22900 109.27800 127.98100 1.000 106.27314 265 ASN B C 1
ATOM 4765 O O . ASN B 1 254 ? 156.70200 108.46100 128.74100 1.000 106.27314 265 ASN B O 1
ATOM 4770 N N . GLU B 1 255 ? 158.54600 109.50300 127.97600 1.000 108.64193 266 GLU B N 1
ATOM 4771 C CA . GLU B 1 255 ? 159.38500 108.91000 129.00900 1.000 108.64193 266 GLU B CA 1
ATOM 4772 C C . GLU B 1 255 ? 159.14000 109.54100 130.37100 1.000 108.64193 266 GLU B C 1
ATOM 4773 O O . GLU B 1 255 ? 159.39000 108.89500 131.39300 1.000 108.64193 266 GLU B O 1
ATOM 4779 N N . ARG B 1 256 ? 158.66100 110.77700 130.41100 1.000 100.33284 267 ARG B N 1
ATOM 4780 C CA . ARG B 1 256 ? 158.24100 111.40200 131.64900 1.000 100.33284 267 ARG B CA 1
ATOM 4781 C C . ARG B 1 256 ? 156.72800 111.27300 131.78800 1.000 100.33284 267 ARG B C 1
ATOM 4782 O O . ARG B 1 256 ? 156.03500 110.75800 130.90700 1.000 100.33284 267 ARG B O 1
ATOM 4790 N N . ALA B 1 257 ? 156.20700 111.74900 132.91400 1.000 98.33615 268 ALA B N 1
ATOM 479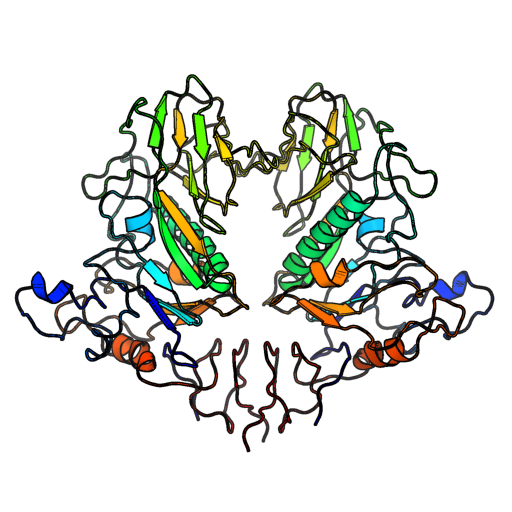1 C CA . ALA B 1 257 ? 154.78900 111.60600 133.19100 1.000 98.33615 268 ALA B CA 1
ATOM 4792 C C . ALA B 1 257 ? 153.98300 112.64600 132.41900 1.000 98.33615 268 ALA B C 1
ATOM 4793 O O . ALA B 1 257 ? 154.51800 113.60600 131.86000 1.000 98.33615 268 ALA B O 1
ATOM 4795 N N . SER B 1 258 ? 152.67200 112.43600 132.38800 1.000 93.05661 269 SER B N 1
ATOM 4796 C CA . SER B 1 258 ? 151.74800 113.36500 131.75700 1.000 93.05661 269 SER B CA 1
ATOM 4797 C C . SER B 1 258 ? 150.42200 113.28800 132.50100 1.000 93.05661 269 SER B C 1
ATOM 4798 O O . SER B 1 258 ? 150.31700 112.65100 133.55400 1.000 93.05661 269 SER B O 1
ATOM 4801 N N . ASP B 1 259 ? 149.40500 113.93400 131.94600 1.000 86.40223 270 ASP B N 1
ATOM 4802 C CA . ASP B 1 259 ? 148.07100 113.92900 132.52800 1.000 86.40223 270 ASP B CA 1
ATOM 4803 C C . ASP B 1 259 ? 147.06100 114.20700 131.42300 1.000 86.40223 270 ASP B C 1
ATOM 4804 O O . ASP B 1 259 ? 147.41800 114.38100 130.25500 1.000 86.40223 270 ASP B O 1
ATOM 4809 N N . ILE B 1 260 ? 145.79100 114.25200 131.80600 1.000 78.18350 271 ILE B N 1
ATOM 4810 C CA . ILE B 1 260 ? 144.70400 114.59500 130.90400 1.000 78.18350 271 ILE B CA 1
ATOM 4811 C C . ILE B 1 260 ? 143.94700 115.82400 131.40000 1.000 78.18350 271 ILE B C 1
ATOM 4812 O O . ILE B 1 260 ? 142.80800 116.04900 131.00900 1.000 78.18350 271 ILE B O 1
ATOM 4817 N N . SER B 1 261 ? 144.59000 116.63000 132.24800 1.000 74.36318 272 SER B N 1
ATOM 4818 C CA . SER B 1 261 ? 143.88800 117.68600 132.97200 1.000 74.36318 272 SER B CA 1
ATOM 4819 C C . SER B 1 261 ? 143.47700 118.82900 132.05700 1.000 74.36318 272 SER B C 1
ATOM 4820 O O . SER B 1 261 ? 142.39400 119.40100 132.22000 1.000 74.36318 272 SER B O 1
ATOM 4823 N N . LEU B 1 262 ? 144.31400 119.16500 131.07800 1.000 71.06901 273 LEU B N 1
ATOM 4824 C CA . LEU B 1 262 ? 143.97000 120.24500 130.16600 1.000 71.06901 273 LEU B CA 1
ATOM 4825 C C . LEU B 1 262 ? 142.90800 119.84900 129.15000 1.000 71.06901 273 LEU B C 1
ATOM 4826 O O . LEU B 1 262 ? 142.39300 120.72800 128.45400 1.000 71.06901 273 LEU B O 1
ATOM 4831 N N . SER B 1 263 ? 142.57300 118.56500 129.03900 1.000 71.46477 274 SER B N 1
ATOM 4832 C CA . SER B 1 263 ? 141.44100 118.13800 128.22900 1.000 71.46477 274 SER B CA 1
ATOM 4833 C C . SER B 1 263 ? 140.17800 117.93100 129.04400 1.000 71.46477 274 SER B C 1
ATOM 4834 O O . SER B 1 263 ? 139.07800 118.06900 128.50200 1.000 71.46477 274 SER B O 1
ATOM 4837 N N . VAL B 1 264 ? 140.30900 117.59600 130.32700 1.000 64.57196 275 VAL B N 1
ATOM 4838 C CA . VAL B 1 264 ? 139.13700 117.51300 131.18800 1.000 64.57196 275 VAL B CA 1
ATOM 4839 C C . VAL B 1 264 ? 138.62600 118.90900 131.51500 1.000 64.57196 275 VAL B C 1
ATOM 4840 O O . VAL B 1 264 ? 137.41500 119.16100 131.50400 1.000 64.57196 275 VAL B O 1
ATOM 4844 N N . ALA B 1 265 ? 139.53900 119.85000 131.76600 1.000 64.63612 276 ALA B N 1
ATOM 4845 C CA . ALA B 1 265 ? 139.13400 121.21200 132.08500 1.000 64.63612 276 ALA B CA 1
ATOM 4846 C C . ALA B 1 265 ? 138.60700 121.96700 130.87400 1.000 64.63612 276 ALA B C 1
ATOM 4847 O O . ALA B 1 265 ? 137.86300 122.93600 131.04300 1.000 64.63612 276 ALA B O 1
ATOM 4849 N N . CYS B 1 266 ? 138.96200 121.55200 129.66500 1.000 68.48772 277 CYS B N 1
ATOM 4850 C CA . CYS B 1 266 ? 138.54600 122.24500 128.44900 1.000 68.48772 277 CYS B CA 1
ATOM 4851 C C . CYS B 1 266 ? 137.32000 121.54500 127.87600 1.000 68.48772 277 CYS B C 1
ATOM 4852 O O . CYS B 1 266 ? 137.44000 120.55100 127.15800 1.000 68.48772 277 CYS B O 1
ATOM 4855 N N . GLN B 1 267 ? 136.14200 122.07800 128.18300 1.000 63.05261 278 GLN B N 1
ATOM 4856 C CA . GLN B 1 267 ? 134.88500 121.55100 127.68100 1.000 63.05261 278 GLN B CA 1
ATOM 4857 C C . GLN B 1 267 ? 134.17400 122.60800 126.84800 1.000 63.05261 278 GLN B C 1
ATOM 4858 O O . GLN B 1 267 ? 134.44500 123.80600 126.96200 1.000 63.05261 278 GLN B O 1
ATOM 4864 N N . LEU B 1 268 ? 133.26200 122.14500 126.00400 1.000 63.71531 279 LEU B N 1
ATOM 4865 C CA . LEU B 1 268 ? 132.46700 123.03600 125.17700 1.000 63.71531 279 LEU B CA 1
ATOM 4866 C C . LEU B 1 268 ? 131.44800 123.79300 126.02800 1.000 63.71531 279 LEU B C 1
ATOM 4867 O O . LEU B 1 268 ? 131.02300 123.30000 127.07600 1.000 63.71531 279 LEU B O 1
ATOM 4872 N N . PRO B 1 269 ? 131.02700 124.99800 125.60200 1.000 58.66801 280 PRO B N 1
ATOM 4873 C CA . PRO B 1 269 ? 131.34000 125.80600 124.41800 1.000 58.66801 280 PRO B CA 1
ATOM 4874 C C . PRO B 1 269 ? 132.46900 126.79500 124.62200 1.000 58.66801 280 PRO B C 1
ATOM 4875 O O . PRO B 1 269 ? 132.89800 127.43500 123.67000 1.000 58.66801 280 PRO B O 1
ATOM 4879 N N . TYR B 1 270 ? 132.93400 126.92200 125.85700 1.000 57.16677 281 TYR B N 1
ATOM 4880 C CA . TYR B 1 270 ? 133.84600 127.99000 126.23500 1.000 57.16677 281 TYR B CA 1
ATOM 4881 C C . TYR B 1 270 ? 135.29200 127.71200 125.86200 1.000 57.16677 281 TYR B C 1
ATOM 4882 O O . TYR B 1 270 ? 136.15000 128.55100 126.14900 1.000 57.16677 281 TYR B O 1
ATOM 4891 N N . CYS B 1 271 ? 135.59300 126.58600 125.22400 1.000 59.21643 282 CYS B N 1
ATOM 4892 C CA . CYS B 1 271 ? 136.98100 126.16700 125.14300 1.000 59.21643 282 CYS B CA 1
ATOM 4893 C C . CYS B 1 271 ? 137.17800 125.21900 123.97100 1.000 59.21643 282 CYS B C 1
ATOM 4894 O O . CYS B 1 271 ? 136.36500 124.32000 123.75300 1.000 59.21643 282 CYS B O 1
ATOM 4897 N N . TYR B 1 272 ? 138.26800 125.41300 123.23200 1.000 64.02792 283 TYR B N 1
ATOM 4898 C CA . TYR B 1 272 ? 138.64500 124.53000 122.13600 1.000 64.02792 283 TYR B CA 1
ATOM 4899 C C . TYR B 1 272 ? 140.01900 123.95200 122.42800 1.000 64.02792 283 TYR B C 1
ATOM 4900 O O . TYR B 1 272 ? 140.97500 124.70100 122.64600 1.000 64.02792 283 TYR B O 1
ATOM 4909 N N . PHE B 1 273 ? 140.11800 122.63000 122.41800 1.000 72.85073 284 PHE B N 1
ATOM 4910 C CA . PHE B 1 273 ? 141.32900 121.92300 122.80200 1.000 72.85073 284 PHE B CA 1
ATOM 4911 C C . PHE B 1 273 ? 142.01800 121.38600 121.55800 1.000 72.85073 284 PHE B C 1
ATOM 4912 O O . PHE B 1 273 ? 141.39900 120.67400 120.76200 1.000 72.85073 284 PHE B O 1
ATOM 4920 N N . ARG B 1 274 ? 143.29000 121.73000 121.39000 1.000 74.86263 285 ARG B N 1
ATOM 4921 C CA . ARG B 1 274 ? 144.08800 121.26800 120.26500 1.000 74.86263 285 ARG B CA 1
ATOM 4922 C C . ARG B 1 274 ? 145.20900 120.38400 120.78600 1.000 74.86263 285 ARG B C 1
ATOM 4923 O O . ARG B 1 274 ? 145.92500 120.76500 121.71500 1.000 74.86263 285 ARG B O 1
ATOM 4931 N N . ASN B 1 275 ? 145.35400 119.20900 120.19000 1.000 85.14158 286 ASN B N 1
ATOM 4932 C CA . ASN B 1 275 ? 146.33000 118.22500 120.62200 1.000 85.14158 286 ASN B CA 1
ATOM 4933 C C . ASN B 1 275 ? 147.08300 117.70900 119.40600 1.000 85.14158 286 ASN B C 1
ATOM 4934 O O . ASN B 1 275 ? 146.54000 117.64500 118.30100 1.000 85.14158 286 ASN B O 1
ATOM 4939 N N . SER B 1 276 ? 148.34300 117.34500 119.62000 1.000 90.48897 287 SER B N 1
ATOM 4940 C CA . SER B 1 276 ? 149.12400 116.69300 118.58300 1.000 90.48897 287 SER B CA 1
ATOM 4941 C C . SER B 1 276 ? 148.71300 115.23400 118.47200 1.000 90.48897 287 SER B C 1
ATOM 4942 O O . SER B 1 276 ? 148.41300 114.58000 119.47400 1.000 90.48897 287 SER B O 1
ATOM 4945 N N . SER B 1 277 ? 148.69500 114.72500 117.24100 1.000 96.21268 288 SER B N 1
ATOM 4946 C CA . SER B 1 277 ? 148.31200 113.33400 117.02900 1.000 96.21268 288 SER B CA 1
ATOM 4947 C C . SER B 1 277 ? 149.42200 112.38900 117.46500 1.000 96.21268 288 SER B C 1
ATOM 4948 O O . SER B 1 277 ? 149.17400 111.40600 118.17300 1.000 96.21268 288 SER B O 1
ATOM 4951 N N . ALA B 1 278 ? 150.65300 112.67600 117.06200 1.000 99.07291 289 ALA B N 1
ATOM 4952 C CA . ALA B 1 278 ? 151.78100 111.80600 117.34500 1.000 99.07291 289 ALA B CA 1
ATOM 4953 C C . ALA B 1 278 ? 152.35400 112.12100 118.72400 1.000 99.07291 289 ALA B C 1
ATOM 4954 O O . ALA B 1 278 ? 151.76200 112.85600 119.52100 1.000 99.07291 289 ALA B O 1
ATOM 4956 N N . ASN B 1 279 ? 153.52600 111.56600 119.01200 1.000 102.06963 290 ASN B N 1
ATOM 4957 C CA . ASN B 1 279 ? 154.19200 111.74600 120.29400 1.000 102.06963 290 ASN B CA 1
ATOM 4958 C C . ASN B 1 279 ? 154.93800 113.07900 120.31800 1.000 102.06963 290 ASN B C 1
ATOM 4959 O O . ASN B 1 279 ? 154.75900 113.94300 119.45300 1.000 102.06963 290 ASN B O 1
ATOM 4964 N N . TYR B 1 280 ? 155.79000 113.26000 121.32100 1.000 94.49471 291 TYR B N 1
ATOM 4965 C CA . TYR B 1 280 ? 156.53600 114.49800 121.51500 1.000 94.49471 291 TYR B CA 1
ATOM 4966 C C . TYR B 1 280 ? 158.02000 114.19100 121.34400 1.000 94.49471 291 TYR B C 1
ATOM 4967 O O . TYR B 1 280 ? 158.63800 113.59200 122.22900 1.000 94.49471 291 TYR B O 1
ATOM 4976 N N . VAL B 1 281 ? 158.58800 114.59700 120.21100 1.000 93.95902 292 VAL B N 1
ATOM 4977 C CA . VAL B 1 281 ? 159.99900 114.37900 119.90200 1.000 93.95902 292 VAL B CA 1
ATOM 4978 C C . VAL B 1 281 ? 160.65400 115.74500 119.77100 1.000 93.95902 292 VAL B C 1
ATOM 4979 O O . VAL B 1 281 ? 160.41400 116.46500 118.79400 1.000 93.95902 292 VAL B O 1
ATOM 4983 N N . GLY B 1 282 ? 161.49100 116.10000 120.74300 1.000 95.59154 293 GLY B N 1
ATOM 4984 C CA . GLY B 1 282 ? 162.07500 117.42200 120.77300 1.000 95.59154 293 GLY B CA 1
ATOM 4985 C C . GLY B 1 282 ? 163.21100 117.61400 119.78100 1.000 95.59154 293 GLY B C 1
ATOM 4986 O O . GLY B 1 282 ? 163.70200 116.67600 119.15700 1.000 95.59154 293 GLY B O 1
ATOM 4987 N N . LYS B 1 283 ? 163.62300 118.87400 119.63800 1.000 99.84280 294 LYS B N 1
ATOM 4988 C CA . LYS B 1 283 ? 164.71100 119.25400 118.74200 1.000 99.84280 294 LYS B CA 1
ATOM 4989 C C . LYS B 1 283 ? 165.88300 119.88600 119.47300 1.000 99.84280 294 LYS B C 1
ATOM 4990 O O . LYS B 1 283 ? 167.02800 119.45800 119.28200 1.000 99.84280 294 LYS B O 1
ATOM 4996 N N . TYR B 1 284 ? 165.63100 120.91400 120.28700 1.000 102.35661 295 TYR B N 1
ATOM 4997 C CA . TYR B 1 284 ? 166.69200 121.54200 121.06900 1.000 102.35661 295 TYR B CA 1
ATOM 4998 C C . TYR B 1 284 ? 167.22700 120.59200 122.12700 1.000 102.35661 295 TYR B C 1
ATOM 4999 O O . TYR B 1 284 ? 168.43800 120.52300 122.36200 1.000 102.35661 295 TYR B O 1
ATOM 5008 N N . ASP B 1 285 ? 166.33100 119.87300 122.78600 1.000 99.45565 296 ASP B N 1
ATOM 5009 C CA . ASP B 1 285 ? 166.66400 118.77400 123.67200 1.000 99.45565 296 ASP B CA 1
ATOM 5010 C C . ASP B 1 285 ? 165.50700 117.78700 123.59100 1.000 99.45565 296 ASP B C 1
ATOM 5011 O O . ASP B 1 285 ? 164.78100 117.75600 122.59300 1.000 99.45565 296 ASP B O 1
ATOM 5016 N N . ILE B 1 286 ? 165.37000 116.94900 124.61700 1.000 100.69629 297 ILE B N 1
ATOM 5017 C CA . ILE B 1 286 ? 164.24900 116.01700 124.68500 1.000 100.69629 297 ILE B CA 1
ATOM 5018 C C . ILE B 1 286 ? 162.91900 116.76800 124.75700 1.000 100.69629 297 ILE B C 1
ATOM 5019 O O . ILE B 1 286 ? 161.94500 116.39300 124.09400 1.000 100.69629 297 ILE B O 1
ATOM 5024 N N . ASN B 1 287 ? 162.87300 117.87100 125.50700 1.000 94.54632 298 ASN B N 1
ATOM 5025 C CA . ASN B 1 287 ? 161.61100 118.51100 125.86800 1.000 94.54632 298 ASN B CA 1
ATOM 5026 C C . ASN B 1 287 ? 161.46700 119.93300 125.32600 1.000 94.54632 298 ASN B C 1
ATOM 5027 O O . ASN B 1 287 ? 160.86600 120.78900 125.97400 1.000 94.54632 298 ASN B O 1
ATOM 5032 N N . HIS B 1 288 ? 161.98500 120.20600 124.12900 1.000 94.71125 299 HIS B N 1
ATOM 5033 C CA . HIS B 1 288 ? 161.72900 121.47900 123.45900 1.000 94.71125 299 HIS B CA 1
ATOM 5034 C C . HIS B 1 288 ? 161.68300 121.25300 121.95700 1.000 94.71125 299 HIS B C 1
ATOM 5035 O O . HIS B 1 288 ? 162.55900 120.58000 121.40800 1.000 94.71125 299 HIS B O 1
ATOM 5042 N N . GLY B 1 289 ? 160.68400 121.82800 121.29700 1.000 92.40471 300 GLY B N 1
ATOM 5043 C CA . GLY B 1 289 ? 160.67200 121.86400 119.84700 1.000 92.40471 300 GLY B CA 1
ATOM 5044 C C . GLY B 1 289 ? 160.22300 120.60500 119.13300 1.000 92.40471 300 GLY B C 1
ATOM 5045 O O . GLY B 1 289 ? 161.01300 119.98100 118.42300 1.000 92.40471 300 GLY B O 1
ATOM 5046 N N . ASP B 1 290 ? 158.96600 120.21500 119.30800 1.000 91.47791 301 ASP B N 1
ATOM 5047 C CA . ASP B 1 290 ? 158.40200 119.13800 118.50800 1.000 91.47791 301 ASP B CA 1
ATOM 5048 C C . ASP B 1 290 ? 157.82700 119.69900 117.21600 1.000 91.47791 301 ASP B C 1
ATOM 5049 O O . ASP B 1 290 ? 157.25800 120.79100 117.20300 1.000 91.47791 301 ASP B O 1
ATOM 5054 N N . SER B 1 291 ? 157.97300 118.93900 116.12600 1.000 89.42125 302 SER B N 1
ATOM 5055 C CA . SER B 1 291 ? 157.51500 119.40800 114.82100 1.000 89.42125 302 SER B CA 1
ATOM 5056 C C . SER B 1 291 ? 155.99600 119.48200 114.74000 1.000 89.42125 302 SER B C 1
ATOM 5057 O O . SER B 1 291 ? 155.45800 120.36500 114.05900 1.000 89.42125 302 SER B O 1
ATOM 5060 N N . GLY B 1 292 ? 155.29400 118.57700 115.42600 1.000 87.28378 303 GLY B N 1
ATOM 5061 C CA . GLY B 1 292 ? 153.84100 118.62800 115.43000 1.000 87.28378 303 GLY B CA 1
ATOM 5062 C C . GLY B 1 292 ? 153.30300 119.83000 116.18100 1.000 87.28378 303 GLY B C 1
ATOM 5063 O O . GLY B 1 292 ? 152.32300 120.45000 115.76400 1.000 87.28378 303 GLY B O 1
ATOM 5064 N N . PHE B 1 293 ? 153.95600 120.20100 117.27900 1.000 87.03747 304 PHE B N 1
ATOM 5065 C CA . PHE B 1 293 ? 153.54300 121.40000 117.99000 1.000 87.03747 304 PHE B CA 1
ATOM 5066 C C . PHE B 1 293 ? 153.99200 122.67500 117.29400 1.000 87.03747 304 PHE B C 1
ATOM 5067 O O . PHE B 1 293 ? 153.34700 123.70900 117.47200 1.000 87.03747 304 PHE B O 1
ATOM 5075 N N . ILE B 1 294 ? 155.05300 122.62100 116.48500 1.000 85.39006 305 ILE B N 1
ATOM 5076 C CA . ILE B 1 294 ? 155.33900 123.73500 115.58400 1.000 85.39006 305 ILE B CA 1
ATOM 5077 C C . ILE B 1 294 ? 154.23500 123.86400 114.54400 1.000 85.39006 305 ILE B C 1
ATOM 5078 O O . ILE B 1 294 ? 153.78200 124.97300 114.23300 1.000 85.39006 305 ILE B O 1
ATOM 5083 N N . SER B 1 295 ? 153.74100 122.72700 114.03700 1.000 84.10410 306 SER B N 1
ATOM 5084 C CA . SER B 1 295 ? 152.61800 122.74200 113.10300 1.000 84.10410 306 SER B CA 1
ATOM 5085 C C . SER B 1 295 ? 151.34200 123.26200 113.75100 1.000 84.10410 306 SER B C 1
ATOM 5086 O O . SER B 1 295 ? 150.52400 123.89700 113.07900 1.000 84.10410 306 SER B O 1
ATOM 5089 N N . ILE B 1 296 ? 151.15500 123.00100 115.04400 1.000 80.45626 307 ILE B N 1
ATOM 5090 C CA . ILE B 1 296 ? 149.98900 123.53700 115.74400 1.000 80.45626 307 ILE B CA 1
ATOM 5091 C C . ILE B 1 296 ? 150.13700 125.03800 115.96600 1.000 80.45626 307 ILE B C 1
ATOM 5092 O O . ILE B 1 296 ? 149.26500 125.82400 115.58500 1.000 80.45626 307 ILE B O 1
ATOM 5097 N N . LEU B 1 297 ? 151.25200 125.46100 116.56600 1.000 75.69165 308 LEU B N 1
ATOM 5098 C CA . LEU B 1 297 ? 151.44600 126.86200 116.91800 1.000 75.69165 308 LEU B CA 1
ATOM 5099 C C . LEU B 1 297 ? 151.72500 127.75800 115.72000 1.000 75.69165 308 LEU B C 1
ATOM 5100 O O . LEU B 1 297 ? 151.71700 128.98200 115.88000 1.000 75.69165 308 LEU B O 1
ATOM 5105 N N . SER B 1 298 ? 151.95800 127.19700 114.53200 1.000 80.15589 309 SER B N 1
ATOM 5106 C CA . SER B 1 298 ? 152.22200 128.01800 113.35900 1.000 80.15589 309 SER B CA 1
ATOM 5107 C C . SER B 1 298 ? 150.99000 128.74500 112.84100 1.000 80.15589 309 SER B C 1
ATOM 5108 O O . SER B 1 298 ? 151.13300 129.62600 111.98800 1.000 80.15589 309 SER B O 1
ATOM 5111 N N . GLY B 1 299 ? 149.79600 128.41400 113.33000 1.000 76.46125 310 GLY B N 1
ATOM 5112 C CA . GLY B 1 299 ? 148.59700 129.10900 112.90600 1.000 76.46125 310 GLY B CA 1
ATOM 5113 C C . GLY B 1 299 ? 148.47900 130.53000 113.41200 1.000 76.46125 310 GLY B C 1
ATOM 5114 O O . GLY B 1 299 ? 147.61200 131.26600 112.93000 1.000 76.46125 310 GLY B O 1
ATOM 5115 N N . LEU B 1 300 ? 149.32500 130.93300 114.36200 1.000 73.25275 311 LEU B N 1
ATOM 5116 C CA . LEU B 1 300 ? 149.31700 132.30300 114.85800 1.000 73.25275 311 LEU B CA 1
ATOM 5117 C C . LEU B 1 300 ? 149.81600 133.30100 113.82100 1.000 73.25275 311 LEU B C 1
ATOM 5118 O O . LEU B 1 300 ? 149.52600 134.49500 113.94000 1.000 73.25275 311 LEU B O 1
ATOM 5123 N N . LEU B 1 301 ? 150.54400 132.83400 112.80600 1.000 81.86127 312 LEU B N 1
ATOM 5124 C CA . LEU B 1 301 ? 151.21000 133.69700 111.84200 1.000 81.86127 312 LEU B CA 1
ATOM 5125 C C . LEU B 1 301 ? 150.27100 134.31700 110.82000 1.000 81.86127 312 LEU B C 1
ATOM 5126 O O . LEU B 1 301 ? 150.72500 135.13300 110.01200 1.000 81.86127 312 LEU B O 1
ATOM 5131 N N . TYR B 1 302 ? 148.99200 133.95700 110.81700 1.000 78.52614 313 TYR B N 1
ATOM 5132 C CA . TYR B 1 302 ? 148.10500 134.40700 109.76000 1.000 78.52614 313 TYR B CA 1
ATOM 5133 C C . TYR B 1 302 ? 146.67200 134.42400 110.25900 1.000 78.52614 313 TYR B C 1
ATOM 5134 O O . TYR B 1 302 ? 146.27800 133.60400 111.09100 1.000 78.52614 313 TYR B O 1
ATOM 5143 N N . ASN B 1 303 ? 145.90300 135.37600 109.74500 1.000 85.02127 314 ASN B N 1
ATOM 5144 C CA . ASN B 1 303 ? 144.48500 135.45300 110.05200 1.000 85.02127 314 ASN B CA 1
ATOM 5145 C C . ASN B 1 303 ? 143.74700 134.28400 109.41700 1.000 85.02127 314 ASN B C 1
ATOM 5146 O O . ASN B 1 303 ? 144.16900 133.73400 108.39900 1.000 85.02127 314 ASN B O 1
ATOM 5151 N N . VAL B 1 304 ? 142.63600 133.89800 110.03700 1.000 80.85190 315 VAL B N 1
ATOM 5152 C CA . VAL B 1 304 ? 141.75400 132.86700 109.51800 1.000 80.85190 315 VAL B CA 1
ATOM 5153 C C . VAL B 1 304 ? 140.33900 133.42700 109.47300 1.000 80.85190 315 VAL B C 1
ATOM 5154 O O . VAL B 1 304 ? 140.09800 134.58700 109.80000 1.000 80.85190 315 VAL B O 1
ATOM 5158 N N . SER B 1 305 ? 139.39800 132.58700 109.05700 1.000 87.45673 316 SER B N 1
ATOM 5159 C CA . SER B 1 305 ? 138.00000 132.98100 108.97800 1.000 87.45673 316 SER B CA 1
ATOM 5160 C C . SER B 1 305 ? 137.14700 132.33900 110.05700 1.000 87.45673 316 SER B C 1
ATOM 5161 O O . SER B 1 305 ? 136.35100 133.02200 110.70500 1.000 87.45673 316 SER B O 1
ATOM 5164 N N . CYS B 1 306 ? 137.28600 131.03800 110.26500 1.000 85.85483 317 CYS B N 1
ATOM 5165 C CA . CYS B 1 306 ? 136.44600 130.31900 111.20500 1.000 85.85483 317 CYS B CA 1
ATOM 5166 C C . CYS B 1 306 ? 137.30700 129.58100 112.21400 1.000 85.85483 317 CYS B C 1
ATOM 5167 O O . CYS B 1 306 ? 138.47600 129.27900 111.96300 1.000 85.85483 317 CYS B O 1
ATOM 5170 N N . ILE B 1 307 ? 136.71600 129.29900 113.36900 1.000 78.23260 318 ILE B N 1
ATOM 5171 C CA . ILE B 1 307 ? 137.33700 128.48500 114.40800 1.000 78.23260 318 ILE B CA 1
ATOM 5172 C C . ILE B 1 307 ? 136.29600 127.48500 114.87800 1.000 78.23260 318 ILE B C 1
ATOM 5173 O O . ILE B 1 307 ? 135.25300 127.88000 115.41000 1.000 78.23260 318 ILE B O 1
ATOM 5178 N N . SER B 1 308 ? 136.56600 126.20100 114.68000 1.000 78.03454 319 SER B N 1
ATOM 5179 C CA . SER B 1 308 ? 135.59600 125.16200 114.98400 1.000 78.03454 319 SER B CA 1
ATOM 5180 C C . SER B 1 308 ? 136.18200 124.15500 115.96000 1.000 78.03454 319 SER B C 1
ATOM 5181 O O . SER B 1 308 ? 137.36900 124.18200 116.29200 1.000 78.03454 319 SER B O 1
ATOM 5184 N N . TYR B 1 309 ? 135.31600 123.24800 116.40900 1.000 77.87373 320 TYR B N 1
ATOM 5185 C CA . TYR B 1 309 ? 135.72900 122.20700 117.34000 1.000 77.87373 320 TYR B CA 1
ATOM 5186 C C . TYR B 1 309 ? 136.58800 121.15100 116.65800 1.000 77.87373 320 TYR B C 1
ATOM 5187 O O . TYR B 1 309 ? 137.40700 120.50200 117.31600 1.000 77.87373 320 TYR B O 1
ATOM 5196 N N . TYR B 1 310 ? 136.43300 120.97800 115.34500 1.000 84.76173 321 TYR B N 1
ATOM 5197 C CA . TYR B 1 310 ? 137.17600 119.96500 114.60800 1.000 84.76173 321 TYR B CA 1
ATOM 5198 C C . TYR B 1 310 ? 138.41700 120.50800 113.91800 1.000 84.76173 321 TYR B C 1
ATOM 5199 O O . TYR B 1 310 ? 139.28700 119.71900 113.53500 1.000 84.76173 321 TYR B O 1
ATOM 5208 N N . GLY B 1 311 ? 138.51900 121.81800 113.75600 1.000 79.47633 322 GLY B N 1
ATOM 5209 C CA . GLY B 1 311 ? 139.66600 122.40300 113.09800 1.000 79.47633 322 GLY B CA 1
ATOM 5210 C C . GLY B 1 311 ? 139.44500 123.88300 112.89100 1.000 79.47633 322 GLY B C 1
ATOM 5211 O O . GLY B 1 311 ? 138.41400 124.44200 113.27200 1.000 79.47633 322 GLY B O 1
ATOM 5212 N N . VAL B 1 312 ? 140.44100 124.51200 112.27900 1.000 79.74799 323 VAL B N 1
ATOM 5213 C CA . VAL B 1 312 ? 140.41400 125.93900 111.98500 1.000 79.74799 323 VAL B CA 1
ATOM 5214 C C . VAL B 1 312 ? 140.35900 126.10300 110.47400 1.000 79.74799 323 VAL B C 1
ATOM 5215 O O . VAL B 1 312 ? 141.14300 125.47900 109.74900 1.000 79.74799 323 VAL B O 1
ATOM 5219 N N . PHE B 1 313 ? 139.43100 126.92500 109.99900 1.000 84.89938 324 PHE B N 1
ATOM 5220 C CA . PHE B 1 313 ? 139.19300 127.09300 108.57400 1.000 84.89938 324 PHE B CA 1
ATOM 5221 C C . PHE B 1 313 ? 139.77700 128.41600 108.10000 1.000 84.89938 324 PHE B C 1
ATOM 5222 O O . PHE B 1 313 ? 139.50700 129.46700 108.69000 1.000 84.89938 324 PHE B O 1
ATOM 5230 N N . LEU B 1 314 ? 140.57200 128.35800 107.03300 1.000 90.76260 325 LEU B N 1
ATOM 5231 C CA . LEU B 1 314 ? 141.24300 129.54800 106.51900 1.000 90.76260 325 LEU B CA 1
ATOM 5232 C C . LEU B 1 314 ? 140.32500 130.36800 105.62200 1.000 90.76260 325 LEU B C 1
ATOM 5233 O O . LEU B 1 314 ? 140.05800 131.54100 105.89600 1.000 90.76260 325 LEU B O 1
ATOM 5238 N N . TYR B 1 315 ? 139.84400 129.77200 104.53900 1.000 96.42595 326 TYR B N 1
ATOM 5239 C CA . TYR B 1 315 ? 138.94900 130.45700 103.62200 1.000 96.42595 326 TYR B CA 1
ATOM 5240 C C . TYR B 1 315 ? 137.50300 130.14000 103.96700 1.000 96.42595 326 TYR B C 1
ATOM 5241 O O . TYR B 1 315 ? 137.19900 129.18100 104.67800 1.000 96.42595 326 TYR B O 1
ATOM 5250 N N . ASP B 1 316 ? 136.60100 130.96500 103.44300 1.000 100.73763 327 ASP B N 1
ATOM 5251 C CA . ASP B 1 316 ? 135.18600 130.87400 103.77200 1.000 100.73763 327 ASP B CA 1
ATOM 5252 C C . ASP B 1 316 ? 134.31200 130.72300 102.53000 1.000 100.73763 327 ASP B C 1
ATOM 5253 O O . ASP B 1 316 ? 133.18300 131.21600 102.50200 1.000 100.73763 327 ASP B O 1
ATOM 5258 N N . ASN B 1 317 ? 134.81000 130.04600 101.49300 1.000 103.54235 328 ASN B N 1
ATOM 5259 C CA . ASN B 1 317 ? 133.93800 129.69300 100.37600 1.000 103.54235 328 ASN B CA 1
ATOM 5260 C C . ASN B 1 317 ? 133.07100 128.49900 100.75100 1.000 103.54235 328 ASN B C 1
ATOM 5261 O O . ASN B 1 317 ? 131.84700 128.60300 100.86700 1.000 103.54235 328 ASN B O 1
ATOM 5266 N N . PHE B 1 318 ? 133.71800 127.35300 100.94300 1.000 99.26746 329 PHE B N 1
ATOM 5267 C CA . PHE B 1 318 ? 133.08000 126.07300 101.19300 1.000 99.26746 329 PHE B CA 1
ATOM 5268 C C . PHE B 1 318 ? 134.06400 125.22800 101.98500 1.000 99.26746 329 PHE B C 1
ATOM 5269 O O . PHE B 1 318 ? 135.22400 125.60300 102.16500 1.000 99.26746 329 PHE B O 1
ATOM 5277 N N . THR B 1 319 ? 133.59600 124.068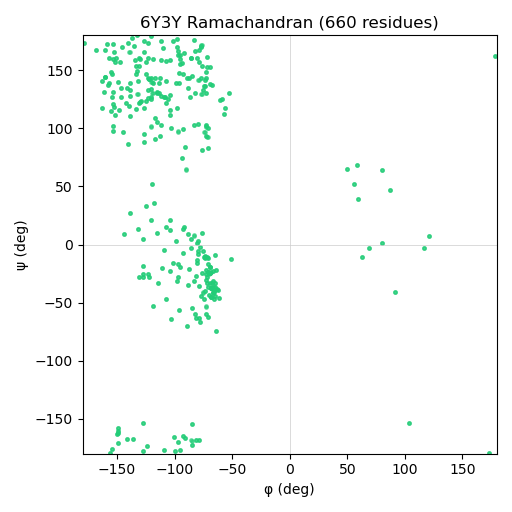00 102.43600 1.000 101.78449 330 THR B N 1
ATOM 5278 C CA . THR B 1 319 ? 134.45300 123.09100 103.09600 1.000 101.78449 330 THR B CA 1
ATOM 5279 C C . THR B 1 319 ? 133.79500 121.72200 103.00900 1.000 101.78449 330 THR B C 1
ATOM 5280 O O . THR B 1 319 ? 132.64900 121.58600 102.57800 1.000 101.78449 330 THR B O 1
ATOM 5284 N N . SER B 1 320 ? 134.54200 120.70400 103.43800 1.000 103.02120 331 SER B N 1
ATOM 5285 C CA . SER B 1 320 ? 134.06300 119.33000 103.32900 1.000 103.02120 331 SER B CA 1
ATOM 5286 C C . SER B 1 320 ? 133.11700 118.97300 104.47000 1.000 103.02120 331 SER B C 1
ATOM 5287 O O . SER B 1 320 ? 131.93500 118.69400 104.24600 1.000 103.02120 331 SER B O 1
ATOM 5290 N N . ILE B 1 321 ? 133.61400 118.98900 105.70100 1.000 100.88061 332 ILE B N 1
ATOM 5291 C CA . ILE B 1 321 ? 132.79600 118.62200 106.84700 1.000 100.88061 332 ILE B CA 1
ATOM 5292 C C . ILE B 1 321 ? 132.17300 119.87800 107.44200 1.000 100.88061 332 ILE B C 1
ATOM 5293 O O . ILE B 1 321 ? 132.67300 120.99200 107.27700 1.000 100.88061 332 ILE B O 1
ATOM 5298 N N . TRP B 1 322 ? 131.06900 119.69100 108.14100 1.000 97.26674 333 TRP B N 1
ATOM 5299 C CA . TRP B 1 322 ? 130.35100 120.81900 108.71800 1.000 97.26674 333 TRP B CA 1
ATOM 5300 C C . TRP B 1 322 ? 131.08900 121.33500 109.94500 1.000 97.26674 333 TRP B C 1
ATOM 5301 O O . TRP B 1 322 ? 131.50500 120.53800 110.79000 1.000 97.26674 333 TRP B O 1
ATOM 5312 N N . PRO B 1 323 ? 131.28400 122.64200 110.06900 1.000 91.14634 334 PRO B N 1
ATOM 5313 C CA . PRO B 1 323 ? 131.88300 123.17800 111.29400 1.000 91.14634 334 PRO B CA 1
ATOM 5314 C C . PRO B 1 323 ? 130.90600 123.12900 112.45300 1.000 91.14634 334 PRO B C 1
ATOM 5315 O O . PRO B 1 323 ? 130.00900 123.97200 112.55600 1.000 91.14634 334 PRO B O 1
ATOM 5319 N N . TYR B 1 324 ? 131.07900 122.15800 113.33900 1.000 92.02775 335 TYR B N 1
ATOM 5320 C CA . TYR B 1 324 ? 130.25600 122.05700 114.53200 1.000 92.02775 335 TYR B CA 1
ATOM 5321 C C . TYR B 1 324 ? 130.90000 122.87700 115.63500 1.000 92.02775 335 TYR B C 1
ATOM 5322 O O . TYR B 1 324 ? 132.11600 122.79100 115.84100 1.000 92.02775 335 TYR B O 1
ATOM 5331 N N . TYR B 1 325 ? 130.07100 123.66000 116.33400 1.000 75.94088 336 TYR B N 1
ATOM 5332 C CA . TYR B 1 325 ? 130.49700 124.61500 117.36100 1.000 75.94088 336 TYR B CA 1
ATOM 5333 C C . TYR B 1 325 ? 131.52000 125.59200 116.79600 1.000 75.94088 336 TYR B C 1
ATOM 5334 O O . TYR B 1 325 ? 132.60600 125.79100 117.33800 1.000 75.94088 336 TYR B O 1
ATOM 5343 N N . SER B 1 326 ? 131.15000 126.19300 115.67800 1.000 82.14219 337 SER B N 1
ATOM 5344 C CA . SER B 1 326 ? 132.00200 127.11000 114.95600 1.000 82.14219 337 SER B CA 1
ATOM 5345 C C . SER B 1 326 ? 132.03700 128.46400 115.65400 1.000 82.14219 337 SER B C 1
ATOM 5346 O O . SER B 1 326 ? 131.28100 128.73600 116.58800 1.000 82.14219 337 SER B O 1
ATOM 5349 N N . PHE B 1 327 ? 132.93100 129.32600 115.18500 1.000 77.15314 338 PHE B N 1
ATOM 5350 C CA . PHE B 1 327 ? 133.06700 130.65900 115.75800 1.000 77.15314 338 PHE B CA 1
ATOM 5351 C C . PHE B 1 327 ? 133.60700 131.60500 114.70000 1.000 77.15314 338 PHE B C 1
ATOM 5352 O O . PHE B 1 327 ? 134.72000 131.40900 114.20400 1.000 77.15314 338 PHE B O 1
ATOM 5360 N N . GLY B 1 328 ? 132.82700 132.62800 114.36500 1.000 86.76937 339 GLY B N 1
ATOM 5361 C CA . GLY B 1 328 ? 133.26800 133.63600 113.42400 1.000 86.76937 339 GLY B CA 1
ATOM 5362 C C . GLY B 1 328 ? 132.66500 133.50000 112.04300 1.000 86.76937 339 GLY B C 1
ATOM 5363 O O . GLY B 1 328 ? 131.56400 132.96600 111.88200 1.000 86.76937 339 GLY B O 1
ATOM 5364 N N . ARG B 1 329 ? 133.38400 133.98600 111.03600 1.000 95.69772 340 ARG B N 1
ATOM 5365 C CA . ARG B 1 329 ? 132.93200 133.94600 109.64900 1.000 95.69772 340 ARG B CA 1
ATOM 5366 C C . ARG B 1 329 ? 133.18800 132.54300 109.12100 1.000 95.69772 340 ARG B C 1
ATOM 5367 O O . ARG B 1 329 ? 134.32100 132.19200 108.79100 1.000 95.69772 340 ARG B O 1
ATOM 5375 N N . CYS B 1 330 ? 132.13900 131.73100 109.01600 1.000 95.88740 341 CYS B N 1
ATOM 5376 C CA . CYS B 1 330 ? 132.42400 130.32400 108.81800 1.000 95.88740 341 CYS B CA 1
ATOM 5377 C C . CYS B 1 330 ? 131.83600 129.79000 107.51800 1.000 95.88740 341 CYS B C 1
ATOM 5378 O O . CYS B 1 330 ? 130.71300 130.14800 107.15100 1.000 95.88740 341 CYS B O 1
ATOM 5381 N N . PRO B 1 331 ? 132.56900 128.93700 106.80700 1.000 96.81997 342 PRO B N 1
ATOM 5382 C CA . PRO B 1 331 ? 132.07700 128.40700 105.53500 1.000 96.81997 342 PRO B CA 1
ATOM 5383 C C . PRO B 1 331 ? 131.03100 127.32100 105.74300 1.000 96.81997 342 PRO B C 1
ATOM 5384 O O . PRO B 1 331 ? 130.78500 126.84900 106.85200 1.000 96.81997 342 PRO B O 1
ATOM 5388 N N . THR B 1 332 ? 130.42200 126.92500 104.63100 1.000 99.74633 343 THR B N 1
ATOM 5389 C CA . THR B 1 332 ? 129.38400 125.90900 104.59300 1.000 99.74633 343 THR B CA 1
ATOM 5390 C C . THR B 1 332 ? 129.88700 124.66500 103.87300 1.000 99.74633 343 THR B C 1
ATOM 5391 O O . THR B 1 332 ? 130.99600 124.62900 103.34100 1.000 99.74633 343 THR B O 1
ATOM 5395 N N . SER B 1 333 ? 129.04600 123.63000 103.86700 1.000 102.05876 344 SER B N 1
ATOM 5396 C CA . SER B 1 333 ? 129.36400 122.39000 103.17300 1.000 102.05876 344 SER B CA 1
ATOM 5397 C C . SER B 1 333 ? 128.26200 121.96200 102.21300 1.000 102.05876 344 SER B C 1
ATOM 5398 O O . SER B 1 333 ? 128.35500 120.87700 101.63000 1.000 102.05876 344 SER B O 1
ATOM 5401 N N . SER B 1 334 ? 127.22400 122.77300 102.04200 1.000 104.21951 345 SER B N 1
ATOM 5402 C CA . SER B 1 334 ? 126.19100 122.46200 101.06800 1.000 104.21951 345 SER B CA 1
ATOM 5403 C C . SER B 1 334 ? 126.71300 122.70200 99.65900 1.000 104.21951 345 SER B C 1
ATOM 5404 O O . SER B 1 334 ? 127.44500 123.66200 99.40400 1.000 104.21951 345 SER B O 1
ATOM 5407 N N . ILE B 1 335 ? 126.33200 121.82200 98.74100 1.000 104.69629 346 ILE B N 1
ATOM 5408 C CA . ILE B 1 335 ? 126.83100 121.88500 97.37500 1.000 104.69629 346 ILE B CA 1
ATOM 5409 C C . ILE B 1 335 ? 126.13600 122.99500 96.59600 1.000 104.69629 346 ILE B C 1
ATOM 5410 O O . ILE B 1 335 ? 124.92300 122.96200 96.39900 1.000 104.69629 346 ILE B O 1
#

Secondary structure (DSSP, 8-state):
---BS---BSSS-EEEE--GGG-TTSGGG-SS-SSTT-SS-TT-TTSS-EE--TT--HHHHHHBSS----EEE-SEEEE---TTSSTTS---SSTT--SHHHHHHHHHHHHHHHHHHTT--EEEEEE----S-S--------SS--B-SSEEEE-SS-EEEE--SSSEEEEEEEESS-S--EE--BSSS-EEEEE--SS-SS-EEEEE---SSEEEEB--SSEEEE-SEEEEEES--S---EEEE-----TTS---SHHHHS--SSSEEEE--SS----SSBTTB--HHHHHHHGGGGSB-SEE-SS-EES-SSB-SS--TT--BS--B---/---BS---BSSS-EEEE--GGG-TTSGGG-SS-SSTT-SS-TT-TTSS-EE--TT--HHHHHHBSS----EEE-SEEEE---TTSSTTS---SSTT--SHHHHHHHHHHHHHHHHHHTT--EEEEEE----S-S--------SS--B-SSEEEE-SS-EEEE--SSSEEEEEEEESS-S--EE--BSSS-EEEEE--SS-SS-EEEEE---SSEEEEB--SSEEEE-SEEEEEES--S---EEEE-----TTS---SHHHHS--SSSEEEE--SS----SSBTTB--HHHHHHHGGGGSB-SEE-SS-EES-SSB-SS--TT--BS--B---

Solvent-accessible surface area: 27203 Å² total; per-residue (Å²): 86,106,26,63,73,10,0,0,13,42,61,152,29,12,8,0,0,0,0,14,4,0,8,38,100,25,33,101,123,34,199,109,135,46,98,69,0,6,0,4,82,51,71,16,54,136,68,65,58,31,10,13,11,37,16,0,0,0,0,22,0,0,0,0,81,98,82,81,74,0,61,4,79,0,31,6,1,0,1,0,1,0,4,10,2,3,37,85,41,171,1,68,2,66,122,149,15,32,37,85,6,0,21,83,0,1,12,49,0,0,90,17,0,1,40,23,0,0,72,25,58,46,0,16,13,41,104,6,92,69,136,152,46,90,76,120,89,123,30,10,123,31,150,106,13,59,27,31,0,4,15,10,18,70,39,108,125,74,29,129,6,68,8,142,74,26,51,18,3,0,0,0,0,0,11,44,121,43,129,93,22,0,26,0,38,8,71,109,64,0,28,9,45,12,18,2,0,37,117,80,59,0,0,4,0,37,19,24,33,0,99,53,19,41,1,36,0,27,5,108,19,89,71,3,3,0,0,26,9,0,0,1,0,21,108,85,37,107,10,9,9,0,5,0,0,19,2,37,31,19,91,152,90,34,45,37,129,4,6,43,54,0,11,95,16,16,30,2,7,48,11,59,12,122,74,90,2,110,22,124,42,69,112,10,25,1,9,74,30,0,63,66,4,0,35,0,4,81,76,87,13,21,0,3,0,100,122,0,0,0,58,141,30,86,88,14,76,81,54,9,76,43,20,26,17,109,13,1,0,20,20,211,84,108,25,63,73,10,0,0,14,44,60,151,31,12,8,0,0,0,0,14,4,0,8,38,99,26,33,101,123,34,201,109,135,44,100,68,0,6,0,4,82,50,70,14,53,137,68,64,58,31,8,13,10,39,16,0,0,0,0,23,0,0,0,0,82,97,83,80,74,0,59,6,79,0,31,6,1,0,1,0,2,0,4,10,2,3,37,85,43,170,2,66,2,68,122,148,14,31,36,86,6,0,21,82,0,1,12,48,0,0,91,17,0,0,40,24,0,0,74,26,56,46,0,16,13,39,103,6,93,68,140,154,48,88,74,119,89,122,28,9,124,31,151,107,15,58,27,32,0,3,14,11,18,71,38,110,125,75,30,127,6,69,10,143,74,25,51,20,3,0,0,0,0,0,10,44,120,43,132,92,22,0,26,0,38,8,71,110,63,1,28,8,46,11,18,1,0,37,115,79,58,0,0,3,0,39,20,23,33,0,100,53,18,42,1,37,0,25,5,110,17,88,70,4,3,0,0,25,10,0,0,2,0,20,110,88,37,106,9,9,7,0,6,1,0,19,2,37,32,18,91,150,92,34,46,38,128,4,5,41,56,0,10,93,16,14,30,2,6,48,10,58,11,120,75,92,2,110,22,125,42,68,110,11,25,1,10,74,30,0,64,65,4,0,36,0,4,82,77,88,13,21,0,3,0,101,124,0,0,0,56,142,29,84,89,15,74,82,54,8,76,43,21,29,17,108,12,1,0,21,20,213